Protein AF-A0AAN1WKZ0-F1 (afdb_monomer)

Structure (mmCIF, N/CA/C/O backbone):
data_AF-A0AAN1WKZ0-F1
#
_entry.id   AF-A0AAN1WKZ0-F1
#
loop_
_atom_site.group_PDB
_atom_site.id
_atom_site.type_symbol
_atom_site.label_atom_id
_atom_site.label_alt_id
_atom_site.label_comp_id
_atom_site.label_asym_id
_atom_site.label_entity_id
_atom_site.label_seq_id
_atom_site.pdbx_PDB_ins_code
_atom_site.Cartn_x
_atom_site.Cartn_y
_atom_site.Cartn_z
_atom_site.occupancy
_atom_site.B_iso_or_equiv
_atom_site.auth_seq_id
_atom_site.auth_comp_id
_atom_site.auth_asym_id
_atom_site.auth_atom_id
_atom_site.pdbx_PDB_model_num
ATOM 1 N N . MET A 1 1 ? 6.260 -48.322 59.064 1.00 32.56 1 MET A N 1
ATOM 2 C CA . MET A 1 1 ? 5.642 -47.582 60.186 1.00 32.56 1 MET A CA 1
ATOM 3 C C . MET A 1 1 ? 5.941 -46.105 59.960 1.00 32.56 1 MET A C 1
ATOM 5 O O . MET A 1 1 ? 7.077 -45.795 59.633 1.00 32.56 1 MET A O 1
ATOM 9 N N . TYR A 1 2 ? 4.915 -45.254 59.984 1.00 33.44 2 TYR A N 1
ATOM 10 C CA . TYR A 1 2 ? 4.959 -43.810 59.700 1.00 33.44 2 TYR A CA 1
ATOM 11 C C . TYR A 1 2 ? 6.090 -43.055 60.425 1.00 33.44 2 TYR A C 1
ATOM 13 O O . TYR A 1 2 ? 6.302 -43.315 61.604 1.00 33.44 2 TYR A O 1
ATOM 21 N N . SER A 1 3 ? 6.694 -42.045 59.780 1.00 28.94 3 SER A N 1
ATOM 22 C CA . SER A 1 3 ? 6.837 -40.706 60.384 1.00 28.94 3 SER A CA 1
ATOM 23 C C . SER A 1 3 ? 7.262 -39.636 59.364 1.00 28.94 3 SER A C 1
ATOM 25 O O . SER A 1 3 ? 8.219 -39.808 58.615 1.00 28.94 3 SER A O 1
ATOM 27 N N . PHE A 1 4 ? 6.517 -38.531 59.367 1.00 33.53 4 PHE A N 1
ATOM 28 C CA . PHE A 1 4 ? 6.773 -37.250 58.701 1.00 33.53 4 PHE A CA 1
ATOM 29 C C . PHE A 1 4 ? 7.980 -36.515 59.319 1.00 33.53 4 PHE A C 1
ATOM 31 O O . PHE A 1 4 ? 8.152 -36.590 60.531 1.00 33.53 4 PHE A O 1
ATOM 38 N N . CYS A 1 5 ? 8.685 -35.668 58.550 1.00 28.33 5 CYS A N 1
ATOM 39 C CA . CYS A 1 5 ? 8.721 -34.218 58.834 1.00 28.33 5 CYS A CA 1
ATOM 40 C C . CYS A 1 5 ? 9.327 -33.387 57.680 1.00 28.33 5 CYS A C 1
ATOM 42 O O . CYS A 1 5 ? 10.330 -33.766 57.085 1.00 28.33 5 CYS A O 1
ATOM 44 N N . LYS A 1 6 ? 8.688 -32.245 57.388 1.00 37.66 6 LYS A N 1
ATOM 45 C CA . LYS A 1 6 ? 9.045 -31.210 56.396 1.00 37.66 6 LYS A CA 1
ATOM 46 C C . LYS A 1 6 ? 10.210 -30.325 56.873 1.00 37.66 6 LYS A C 1
ATOM 48 O O . LYS A 1 6 ? 10.301 -30.046 58.063 1.00 37.66 6 LYS A O 1
ATOM 53 N N . GLY A 1 7 ? 10.966 -29.744 55.934 1.00 30.39 7 GLY A N 1
ATOM 54 C CA . GLY A 1 7 ? 11.833 -28.584 56.190 1.00 30.39 7 GLY A CA 1
ATOM 55 C C . GLY A 1 7 ? 12.475 -28.002 54.922 1.00 30.39 7 GLY A C 1
ATOM 56 O O . GLY A 1 7 ? 13.235 -28.677 54.245 1.00 30.39 7 GLY A O 1
ATOM 57 N N . ILE A 1 8 ? 12.135 -26.749 54.623 1.00 33.19 8 ILE A N 1
ATOM 58 C CA . ILE A 1 8 ? 12.612 -25.833 53.564 1.00 33.19 8 ILE A CA 1
ATOM 59 C C . ILE A 1 8 ? 13.824 -25.048 54.151 1.00 33.19 8 ILE A C 1
ATOM 61 O O . ILE A 1 8 ? 13.739 -24.706 55.325 1.00 33.19 8 ILE A O 1
ATOM 65 N N . LEU A 1 9 ? 15.008 -24.811 53.549 1.00 30.80 9 LEU A N 1
ATOM 66 C CA . LEU A 1 9 ? 15.490 -23.937 52.438 1.00 30.80 9 LEU A CA 1
ATOM 67 C C . LEU A 1 9 ? 17.065 -24.164 52.365 1.00 30.80 9 LEU A C 1
ATOM 69 O O . LEU A 1 9 ? 17.594 -24.848 53.242 1.00 30.80 9 LEU A O 1
ATOM 73 N N . PRO A 1 10 ? 17.858 -23.650 51.391 1.00 51.34 10 PRO A N 1
ATOM 74 C CA . PRO A 1 10 ? 18.961 -24.362 50.723 1.00 51.34 10 PRO A CA 1
ATOM 75 C C . PRO A 1 10 ? 20.384 -23.841 51.040 1.00 51.34 10 PRO A C 1
ATOM 77 O O . PRO A 1 10 ? 20.537 -22.733 51.542 1.00 51.34 10 PRO A O 1
ATOM 80 N N . ARG A 1 11 ? 21.430 -24.588 50.631 1.00 33.31 11 ARG A N 1
ATOM 81 C CA . ARG A 1 11 ? 22.657 -24.076 49.962 1.00 33.31 11 ARG A CA 1
ATOM 82 C C . ARG A 1 11 ? 23.640 -25.206 49.584 1.00 33.31 11 ARG A C 1
ATOM 84 O O . ARG A 1 11 ? 23.963 -26.032 50.424 1.00 33.31 11 ARG A O 1
ATOM 91 N N . LEU A 1 12 ? 24.121 -25.121 48.333 1.00 29.95 12 LEU A N 1
ATOM 92 C CA . LEU A 1 12 ? 25.378 -25.606 47.721 1.00 29.95 12 LEU A CA 1
ATOM 93 C C . LEU A 1 12 ? 25.858 -27.050 47.994 1.00 29.95 12 LEU A C 1
ATOM 95 O O . LEU A 1 12 ? 26.248 -27.370 49.107 1.00 29.95 12 LEU A O 1
ATOM 99 N N . LEU A 1 13 ? 26.080 -27.850 46.939 1.00 28.55 13 LEU A N 1
ATOM 100 C CA . LEU A 1 13 ? 27.330 -27.855 46.150 1.00 28.55 13 LEU A CA 1
ATOM 101 C C . LEU A 1 13 ? 27.370 -29.070 45.180 1.00 28.55 13 LEU A C 1
ATOM 103 O O . LEU A 1 13 ? 27.187 -30.206 45.599 1.00 28.55 13 LEU A O 1
ATOM 107 N N . SER A 1 14 ? 27.682 -28.783 43.910 1.00 34.62 14 SER A N 1
ATOM 108 C CA . SER A 1 14 ? 28.259 -29.651 42.860 1.00 34.62 14 SER A CA 1
ATOM 109 C C . SER A 1 14 ? 27.460 -30.820 42.263 1.00 34.62 14 SER A C 1
ATOM 111 O O . SER A 1 14 ? 27.409 -31.915 42.814 1.00 34.62 14 SER A O 1
ATOM 113 N N . ILE A 1 15 ? 27.014 -30.634 41.014 1.00 35.94 15 ILE A N 1
ATOM 114 C CA . ILE A 1 15 ? 26.805 -31.718 40.042 1.00 35.94 15 ILE A CA 1
ATOM 115 C C . ILE A 1 15 ? 27.735 -31.464 38.850 1.00 35.94 15 ILE A C 1
ATOM 117 O O . ILE A 1 15 ? 27.775 -30.364 38.303 1.00 35.94 15 ILE A O 1
ATOM 121 N N . PHE A 1 16 ? 28.510 -32.494 38.510 1.00 36.69 16 PHE A N 1
ATOM 122 C CA . PHE A 1 16 ? 29.415 -32.572 37.366 1.00 36.69 16 PHE A CA 1
ATOM 123 C C . PHE A 1 16 ? 28.678 -32.271 36.052 1.00 36.69 16 PHE A C 1
ATOM 125 O O . PHE A 1 16 ? 27.736 -32.979 35.700 1.00 36.69 16 PHE A O 1
ATOM 132 N N . VAL A 1 17 ? 29.150 -31.277 35.298 1.00 37.88 17 VAL A N 1
ATOM 133 C CA . VAL A 1 17 ? 28.849 -31.153 33.866 1.00 37.88 17 VAL A CA 1
ATOM 134 C C . VAL A 1 17 ? 29.932 -31.923 33.120 1.00 37.88 17 VAL A C 1
ATOM 136 O O . VAL A 1 17 ? 31.107 -31.564 33.173 1.00 37.88 17 VAL A O 1
ATOM 139 N N . GLY A 1 18 ? 29.541 -33.011 32.459 1.00 38.81 18 GLY A N 1
ATOM 140 C CA . GLY A 1 18 ? 30.373 -33.650 31.448 1.00 38.81 18 GLY A CA 1
ATOM 141 C C . GLY A 1 18 ? 30.499 -32.706 30.258 1.00 38.81 18 GLY A C 1
ATOM 142 O O . GLY A 1 18 ? 29.517 -32.443 29.570 1.00 38.81 18 GLY A O 1
ATOM 143 N N . LEU A 1 19 ? 31.701 -32.174 30.049 1.00 37.41 19 LEU A N 1
ATOM 144 C CA . LEU A 1 19 ? 32.064 -31.434 28.850 1.00 37.41 19 LEU A CA 1
ATOM 145 C C . LEU A 1 19 ? 32.115 -32.427 27.680 1.00 37.41 19 LEU A C 1
ATOM 147 O O . LEU A 1 19 ? 33.109 -33.126 27.490 1.00 37.41 19 LEU A O 1
ATOM 151 N N . VAL A 1 20 ? 31.030 -32.511 26.914 1.00 38.22 20 VAL A N 1
ATOM 152 C CA . VAL A 1 20 ? 31.102 -32.981 25.530 1.00 38.22 20 VAL A CA 1
ATOM 153 C C . VAL A 1 20 ? 31.689 -31.816 24.749 1.00 38.22 20 VAL A C 1
ATOM 155 O O . VAL A 1 20 ? 31.062 -30.764 24.644 1.00 38.22 20 VAL A O 1
ATOM 158 N N . VAL A 1 21 ? 32.916 -31.972 24.254 1.00 40.75 21 VAL A N 1
ATOM 159 C CA . VAL A 1 21 ? 33.451 -31.058 23.245 1.00 40.75 21 VAL A CA 1
ATOM 160 C C . VAL A 1 21 ? 32.608 -31.297 21.999 1.00 40.75 21 VAL A C 1
ATOM 162 O O . VAL A 1 21 ? 32.795 -32.290 21.299 1.00 40.75 21 VAL A O 1
ATOM 165 N N . ALA A 1 22 ? 31.617 -30.438 21.769 1.00 41.53 22 ALA A N 1
ATOM 166 C CA . ALA A 1 22 ? 31.083 -30.275 20.433 1.00 41.53 22 ALA A CA 1
ATOM 167 C C . ALA A 1 22 ? 32.268 -29.814 19.581 1.00 41.53 22 ALA A C 1
ATOM 169 O O . ALA A 1 22 ? 32.843 -28.761 19.857 1.00 41.53 22 ALA A O 1
ATOM 170 N N . SER A 1 23 ? 32.678 -30.623 18.602 1.00 42.84 23 SER A N 1
ATOM 171 C CA . SER A 1 23 ? 33.417 -30.079 17.467 1.00 42.84 23 SER A CA 1
ATOM 172 C C . SER A 1 23 ? 32.582 -28.914 16.960 1.00 42.84 23 SER A C 1
ATOM 174 O O . SER A 1 23 ? 31.442 -29.114 16.544 1.00 42.84 23 SER A O 1
ATOM 176 N N . THR A 1 24 ? 33.110 -27.702 17.080 1.00 44.72 24 THR A N 1
ATOM 177 C CA . THR A 1 24 ? 32.586 -26.540 16.376 1.00 44.72 24 THR A CA 1
ATOM 178 C C . THR A 1 24 ? 32.699 -26.877 14.898 1.00 44.72 24 THR A C 1
ATOM 180 O O . THR A 1 24 ? 33.787 -26.835 14.332 1.00 44.72 24 THR A O 1
ATOM 183 N N . CYS A 1 25 ? 31.602 -27.343 14.303 1.00 49.81 25 CYS A N 1
ATOM 184 C CA . CYS A 1 25 ? 31.450 -27.281 12.863 1.00 49.81 25 CYS A CA 1
ATOM 185 C C . CYS A 1 25 ? 31.382 -25.784 12.576 1.00 49.81 25 CYS A C 1
ATOM 187 O O . CYS A 1 25 ? 30.346 -25.178 12.855 1.00 49.81 25 CYS A O 1
ATOM 189 N N . LEU A 1 26 ? 32.516 -25.190 12.192 1.00 57.84 26 LEU A N 1
ATOM 190 C CA . LEU A 1 26 ? 32.538 -23.811 11.721 1.00 57.84 26 LEU A CA 1
ATOM 191 C C . LEU A 1 26 ? 31.534 -23.728 10.567 1.00 57.84 26 LEU A C 1
ATOM 193 O O . LEU A 1 26 ? 31.369 -24.690 9.810 1.00 57.84 26 LEU A O 1
ATOM 197 N N . ALA A 1 27 ? 30.764 -22.647 10.513 1.00 68.06 27 ALA A N 1
ATOM 198 C CA . ALA A 1 27 ? 29.815 -22.471 9.426 1.00 68.06 27 ALA A CA 1
ATOM 199 C C . ALA A 1 27 ? 30.595 -22.237 8.127 1.00 68.06 27 ALA A C 1
ATOM 201 O O . ALA A 1 27 ? 31.397 -21.303 8.071 1.00 68.06 27 ALA A O 1
ATOM 202 N N . ALA A 1 28 ? 30.319 -23.067 7.115 1.00 77.44 28 ALA A N 1
ATOM 203 C CA . ALA A 1 28 ? 30.842 -22.909 5.764 1.00 77.44 28 ALA A CA 1
ATOM 204 C C . ALA A 1 28 ? 30.657 -21.463 5.273 1.00 77.44 28 ALA A C 1
ATOM 206 O O . ALA A 1 28 ? 29.652 -20.821 5.620 1.00 77.44 28 ALA A O 1
ATOM 207 N N . PRO A 1 29 ? 31.578 -20.941 4.448 1.00 85.75 29 PRO A N 1
ATOM 208 C CA . PRO A 1 29 ? 31.443 -19.596 3.929 1.00 85.75 29 PRO A CA 1
ATOM 209 C C . PRO A 1 29 ? 30.203 -19.506 3.032 1.00 85.75 29 PRO A C 1
ATOM 211 O O . PRO A 1 29 ? 29.792 -20.477 2.404 1.00 85.75 29 PRO A O 1
ATOM 214 N N . THR A 1 30 ? 29.582 -18.334 3.005 1.00 87.06 30 THR A N 1
ATOM 215 C CA . THR A 1 30 ? 28.430 -17.997 2.170 1.00 87.06 30 THR A CA 1
ATOM 216 C C . THR A 1 30 ? 28.795 -16.788 1.324 1.00 87.06 30 THR A C 1
ATOM 218 O O . THR A 1 30 ? 29.012 -15.699 1.869 1.00 87.06 30 THR A O 1
ATOM 221 N N . ALA A 1 31 ? 28.851 -16.996 0.012 1.00 83.44 31 ALA A N 1
ATOM 222 C CA . ALA A 1 31 ? 29.155 -15.978 -0.978 1.00 83.44 31 ALA A CA 1
ATOM 223 C C . ALA A 1 31 ? 27.878 -15.258 -1.432 1.00 83.44 31 ALA A C 1
ATOM 225 O O . ALA A 1 31 ? 26.901 -15.895 -1.838 1.00 83.44 31 ALA A O 1
ATOM 226 N N . ASN A 1 32 ? 27.877 -13.928 -1.393 1.00 80.44 32 ASN A N 1
ATOM 227 C CA . ASN A 1 32 ? 26.743 -13.101 -1.786 1.00 80.44 32 ASN A CA 1
ATOM 228 C C . ASN A 1 32 ? 27.009 -12.400 -3.128 1.00 80.44 32 ASN A C 1
ATOM 230 O O . ASN A 1 32 ? 28.118 -11.952 -3.380 1.00 80.44 32 ASN A O 1
ATOM 234 N N . PRO A 1 33 ? 26.008 -12.269 -4.020 1.00 77.12 33 PRO A N 1
ATOM 235 C CA . PRO A 1 33 ? 26.224 -11.619 -5.310 1.00 77.12 33 PRO A CA 1
ATOM 236 C C . PRO A 1 33 ? 26.639 -10.145 -5.196 1.00 77.12 33 PRO A C 1
ATOM 238 O O . PRO A 1 33 ? 26.055 -9.389 -4.413 1.00 77.12 33 PRO A O 1
ATOM 241 N N . ASP A 1 34 ? 27.549 -9.719 -6.071 1.00 84.31 34 ASP A N 1
ATOM 242 C CA . ASP A 1 34 ? 27.981 -8.329 -6.228 1.00 84.31 34 ASP A CA 1
ATOM 243 C C . ASP A 1 34 ? 27.403 -7.713 -7.501 1.00 84.31 34 ASP A C 1
ATOM 245 O O . ASP A 1 34 ? 27.407 -8.333 -8.567 1.00 84.31 34 ASP A O 1
ATOM 249 N N . ASN A 1 35 ? 26.945 -6.463 -7.412 1.00 76.94 35 ASN A N 1
ATOM 250 C CA . ASN A 1 35 ? 26.423 -5.718 -8.556 1.00 76.94 35 ASN A CA 1
ATOM 251 C C . ASN A 1 35 ? 27.033 -4.314 -8.587 1.00 76.94 35 ASN A C 1
ATOM 253 O O . ASN A 1 35 ? 26.954 -3.588 -7.595 1.00 76.94 35 ASN A O 1
ATOM 257 N N . VAL A 1 36 ? 27.629 -3.934 -9.719 1.00 76.38 36 VAL A N 1
ATOM 258 C CA . VAL A 1 36 ? 28.296 -2.636 -9.912 1.00 76.38 36 VAL A CA 1
ATOM 259 C C . VAL A 1 36 ? 27.924 -2.038 -11.270 1.00 76.38 36 VAL A C 1
ATOM 261 O O . VAL A 1 36 ? 27.733 -2.756 -12.247 1.00 76.38 36 VAL A O 1
ATOM 264 N N . VAL A 1 37 ? 27.856 -0.710 -11.342 1.00 71.94 37 VAL A N 1
ATOM 265 C CA . VAL A 1 37 ? 27.721 0.051 -12.593 1.00 71.94 37 VAL A CA 1
ATOM 266 C C . VAL A 1 37 ? 28.966 0.917 -12.756 1.00 71.94 37 VAL A C 1
ATOM 268 O O . VAL A 1 37 ? 29.421 1.508 -11.777 1.00 71.94 37 VAL A O 1
ATOM 271 N N . ALA A 1 38 ? 29.517 0.979 -13.966 1.00 74.56 38 ALA A N 1
ATOM 272 C CA . ALA A 1 38 ? 30.735 1.729 -14.267 1.00 74.56 38 ALA A CA 1
ATOM 273 C C . ALA A 1 38 ? 30.673 2.378 -15.649 1.00 74.56 38 ALA A C 1
ATOM 275 O O . ALA A 1 38 ? 29.990 1.878 -16.543 1.00 74.56 38 ALA A O 1
ATOM 276 N N . LEU A 1 39 ? 31.390 3.480 -15.853 1.00 78.44 39 LEU A N 1
ATOM 277 C CA . LEU A 1 39 ? 31.432 4.133 -17.157 1.00 78.44 39 LEU A CA 1
ATOM 278 C C . LEU A 1 39 ? 32.301 3.346 -18.152 1.00 78.44 39 LEU A C 1
ATOM 280 O O . LEU A 1 39 ? 33.225 2.612 -17.794 1.00 78.44 39 LEU A O 1
ATOM 284 N N . LYS A 1 40 ? 32.030 3.532 -19.443 1.00 79.50 40 LYS A N 1
ATOM 285 C CA . LYS A 1 40 ? 32.837 3.025 -20.550 1.00 79.50 40 LYS A CA 1
ATOM 286 C C . LYS A 1 40 ? 34.275 3.488 -20.344 1.00 79.50 40 LYS A C 1
ATOM 288 O O . LYS A 1 40 ? 34.524 4.666 -20.094 1.00 79.50 40 LYS A O 1
ATOM 293 N N . ASN A 1 41 ? 35.215 2.555 -20.471 1.00 81.88 41 ASN A N 1
ATOM 294 C CA . ASN A 1 41 ? 36.649 2.767 -20.247 1.00 81.88 41 ASN A CA 1
ATOM 295 C C . ASN A 1 41 ? 37.059 3.070 -18.786 1.00 81.88 41 ASN A C 1
ATOM 297 O O . ASN A 1 41 ? 38.247 3.286 -18.533 1.00 81.88 41 ASN A O 1
ATOM 301 N N . GLU A 1 42 ? 36.134 3.052 -17.819 1.00 85.75 42 GLU A N 1
ATOM 302 C CA . GLU A 1 42 ? 36.444 3.223 -16.397 1.00 85.75 42 GLU A CA 1
ATOM 303 C C . GLU A 1 42 ? 36.990 1.927 -15.784 1.00 85.75 42 GLU A C 1
ATOM 305 O O . GLU A 1 42 ? 36.492 0.832 -16.043 1.00 85.75 42 GLU A O 1
ATOM 310 N N . VAL A 1 43 ? 38.025 2.056 -14.953 1.00 87.88 43 VAL A N 1
ATOM 311 C CA . VAL A 1 43 ? 38.556 0.944 -14.159 1.00 87.88 43 VAL A CA 1
ATOM 312 C C . VAL A 1 43 ? 37.754 0.837 -12.865 1.00 87.88 43 VAL A C 1
ATOM 314 O O . VAL A 1 43 ? 37.673 1.798 -12.105 1.00 87.88 43 VAL A O 1
ATOM 317 N N . VAL A 1 44 ? 37.191 -0.341 -12.603 1.00 86.69 44 VAL A N 1
ATOM 318 C CA . VAL A 1 44 ? 36.366 -0.618 -11.423 1.00 86.69 44 VAL A CA 1
ATOM 319 C C . VAL A 1 44 ? 37.205 -1.274 -10.339 1.00 86.69 44 VAL A C 1
ATOM 321 O O . VAL A 1 44 ? 37.814 -2.316 -10.574 1.00 86.69 44 VAL A O 1
ATOM 324 N N . THR A 1 45 ? 37.174 -0.715 -9.131 1.00 90.56 45 THR A N 1
ATOM 325 C CA . THR A 1 45 ? 37.784 -1.327 -7.944 1.00 90.56 45 THR A CA 1
ATOM 326 C C . THR A 1 45 ? 36.692 -1.889 -7.037 1.00 90.56 45 THR A C 1
ATOM 328 O O . THR A 1 45 ? 35.886 -1.129 -6.502 1.00 90.56 45 THR A O 1
ATOM 331 N N . LEU A 1 46 ? 36.668 -3.208 -6.839 1.00 88.00 46 LEU A N 1
ATOM 332 C CA . LEU A 1 46 ? 35.623 -3.914 -6.087 1.00 88.00 46 LEU A CA 1
ATOM 333 C C . LEU A 1 46 ? 36.236 -4.895 -5.083 1.00 88.00 46 LEU A C 1
ATOM 335 O O . LEU A 1 46 ? 37.145 -5.637 -5.438 1.00 88.00 46 LEU A O 1
ATOM 339 N N . ASN A 1 47 ? 35.718 -4.937 -3.853 1.00 89.81 47 ASN A N 1
ATOM 340 C CA . ASN A 1 47 ? 36.011 -6.022 -2.916 1.00 89.81 47 ASN A CA 1
ATOM 341 C C . ASN A 1 47 ? 34.858 -7.032 -2.907 1.00 89.81 47 ASN A C 1
ATOM 343 O O . ASN A 1 47 ? 33.826 -6.748 -2.303 1.00 89.81 47 ASN A O 1
ATOM 347 N N . VAL A 1 48 ? 35.056 -8.197 -3.523 1.00 86.56 48 VAL A N 1
ATOM 348 C CA . VAL A 1 48 ? 34.013 -9.239 -3.635 1.00 86.56 48 VAL A CA 1
ATOM 349 C C . VAL A 1 48 ? 33.776 -10.017 -2.341 1.00 86.56 48 VAL A C 1
ATOM 351 O O . VAL A 1 48 ? 32.834 -10.783 -2.246 1.00 86.56 48 VAL A O 1
ATOM 354 N N . LEU A 1 49 ? 34.630 -9.848 -1.327 1.00 88.00 49 LEU A N 1
ATOM 355 C CA . LEU A 1 49 ? 34.461 -10.508 -0.028 1.00 88.00 49 LEU A CA 1
ATOM 356 C C . LEU A 1 49 ? 33.750 -9.609 0.995 1.00 88.00 49 LEU A C 1
ATOM 358 O O . LEU A 1 49 ? 33.523 -10.023 2.130 1.00 88.00 49 LEU A O 1
ATOM 362 N N . ALA A 1 50 ? 33.437 -8.357 0.642 1.00 88.12 50 ALA A N 1
ATOM 363 C CA . ALA A 1 50 ? 32.942 -7.361 1.595 1.00 88.12 50 ALA A CA 1
ATOM 364 C C . ALA A 1 50 ? 31.533 -7.667 2.132 1.00 88.12 50 ALA A C 1
ATOM 366 O O . ALA A 1 50 ? 31.196 -7.256 3.243 1.00 88.12 50 ALA A O 1
ATOM 367 N N . ASN A 1 51 ? 30.714 -8.354 1.341 1.00 83.38 51 ASN A N 1
ATOM 368 C CA . ASN A 1 51 ? 29.349 -8.768 1.661 1.00 83.38 51 ASN A CA 1
ATOM 369 C C . ASN A 1 51 ? 29.240 -10.274 1.967 1.00 83.38 51 ASN A C 1
ATOM 371 O O . ASN A 1 51 ? 28.136 -10.737 2.252 1.00 83.38 51 ASN A O 1
ATOM 375 N N . ASP A 1 52 ? 30.342 -11.024 1.946 1.00 87.25 52 ASP A N 1
ATOM 376 C CA . ASP A 1 52 ? 30.371 -12.456 2.242 1.00 87.25 52 ASP A CA 1
ATOM 377 C C . ASP A 1 52 ? 30.375 -12.729 3.747 1.00 87.25 52 ASP A C 1
ATOM 379 O O . ASP A 1 52 ? 30.767 -11.896 4.568 1.00 87.25 52 ASP A O 1
ATOM 383 N N . THR A 1 53 ? 29.934 -13.925 4.133 1.00 83.69 53 THR A N 1
ATOM 384 C CA . THR A 1 53 ? 29.931 -14.358 5.538 1.00 83.69 53 THR A CA 1
ATOM 385 C C . THR A 1 53 ? 30.590 -15.724 5.693 1.00 83.69 53 THR A C 1
ATOM 387 O O . THR A 1 53 ? 30.625 -16.507 4.756 1.00 83.69 53 THR A O 1
ATOM 390 N N . GLY A 1 54 ? 31.140 -16.016 6.866 1.00 81.31 54 GLY A N 1
ATOM 391 C CA . GLY A 1 54 ? 31.816 -17.276 7.182 1.00 81.31 54 GLY A CA 1
ATOM 392 C C . GLY A 1 54 ? 32.564 -17.145 8.505 1.00 81.31 54 GLY A C 1
ATOM 393 O O . GLY A 1 54 ? 32.744 -16.029 9.005 1.00 81.31 54 GLY A O 1
ATOM 394 N N . GLU A 1 55 ? 32.967 -18.260 9.108 1.00 74.19 55 GLU A N 1
ATOM 395 C CA . GLU A 1 55 ? 33.838 -18.217 10.286 1.00 74.19 55 GLU A CA 1
ATOM 396 C C . GLU A 1 55 ? 35.316 -18.272 9.853 1.00 74.19 55 GLU A C 1
ATOM 398 O O . GLU A 1 55 ? 35.695 -19.087 9.022 1.00 74.19 55 GLU A O 1
ATOM 403 N N . GLY A 1 56 ? 36.157 -17.385 10.399 1.00 67.56 56 GLY A N 1
ATOM 404 C CA . GLY A 1 56 ? 37.581 -17.298 10.039 1.00 67.56 56 GLY A CA 1
ATOM 405 C C . GLY A 1 56 ? 37.907 -16.195 9.022 1.00 67.56 56 GLY A C 1
ATOM 406 O O . GLY A 1 56 ? 37.161 -15.230 8.866 1.00 67.56 56 GLY A O 1
ATOM 407 N N . VAL A 1 57 ? 39.080 -16.285 8.386 1.00 75.69 57 VAL A N 1
ATOM 408 C CA . VAL A 1 57 ? 39.512 -15.340 7.339 1.00 75.69 57 VAL A CA 1
ATOM 409 C C . VAL A 1 57 ? 39.025 -15.845 5.987 1.00 75.69 57 VAL A C 1
ATOM 411 O O . VAL A 1 57 ? 39.359 -16.960 5.601 1.00 75.69 57 VAL A O 1
ATOM 414 N N . LEU A 1 58 ? 38.289 -15.004 5.262 1.00 81.12 58 LEU A N 1
ATOM 415 C CA . LEU A 1 58 ? 37.845 -15.292 3.901 1.00 81.12 58 LEU A CA 1
ATOM 416 C C . LEU A 1 58 ? 38.914 -14.863 2.894 1.00 81.12 58 LEU A C 1
ATOM 418 O O . LEU A 1 58 ? 39.469 -13.768 3.001 1.00 81.12 58 LEU A O 1
ATOM 422 N N . LEU A 1 59 ? 39.198 -15.725 1.920 1.00 81.12 59 LEU A N 1
ATOM 423 C CA . LEU A 1 59 ? 40.136 -15.467 0.829 1.00 81.12 59 LEU A CA 1
ATOM 424 C C . LEU A 1 59 ? 39.493 -15.748 -0.527 1.00 81.12 59 LEU A C 1
ATOM 426 O O . LEU A 1 59 ? 38.643 -16.630 -0.668 1.00 81.12 59 LEU A O 1
ATOM 430 N N . LEU A 1 60 ? 39.960 -15.036 -1.550 1.00 79.94 60 LEU A N 1
ATOM 431 C CA . LEU A 1 60 ? 39.575 -15.293 -2.933 1.00 79.94 60 LEU A CA 1
ATOM 432 C C . LEU A 1 60 ? 40.247 -16.584 -3.436 1.00 79.94 60 LEU A C 1
ATOM 434 O O . LEU A 1 60 ? 41.473 -16.672 -3.499 1.00 79.94 60 LEU A O 1
ATOM 438 N N . GLY A 1 61 ? 39.448 -17.589 -3.798 1.00 61.91 61 GLY A N 1
ATOM 439 C CA . GLY A 1 61 ? 39.925 -18.918 -4.203 1.00 61.91 61 GLY A CA 1
ATOM 440 C C . GLY A 1 61 ? 40.159 -19.082 -5.705 1.00 61.91 61 GLY A C 1
ATOM 441 O O . GLY A 1 61 ? 41.245 -19.460 -6.139 1.00 61.91 61 GLY A O 1
ATOM 442 N N . ALA A 1 62 ? 39.136 -18.824 -6.513 1.00 68.75 62 ALA A N 1
ATOM 443 C CA . ALA A 1 62 ? 39.163 -18.946 -7.962 1.00 68.75 62 ALA A CA 1
ATOM 444 C C . ALA A 1 62 ? 38.302 -17.846 -8.575 1.00 68.75 62 ALA A C 1
ATOM 446 O O . ALA A 1 62 ? 37.248 -17.504 -8.041 1.00 68.75 62 ALA A O 1
ATOM 447 N N . LEU A 1 63 ? 38.749 -17.324 -9.711 1.00 74.12 63 LEU A N 1
ATOM 448 C CA . LEU A 1 63 ? 38.095 -16.232 -10.412 1.00 74.12 63 LEU A CA 1
ATOM 449 C C . LEU A 1 63 ? 37.777 -16.658 -11.845 1.00 74.12 63 LEU A C 1
ATOM 451 O O . LEU A 1 63 ? 38.636 -17.184 -12.558 1.00 74.12 63 LEU A O 1
ATOM 455 N N . GLY A 1 64 ? 36.528 -16.461 -12.256 1.00 65.69 64 GLY A N 1
ATOM 456 C CA . GLY A 1 64 ? 36.092 -16.629 -13.634 1.00 65.69 64 GLY A CA 1
ATOM 457 C C . GLY A 1 64 ? 36.689 -15.558 -14.546 1.00 65.69 64 GLY A C 1
ATOM 458 O O . GLY A 1 64 ? 37.060 -14.477 -14.104 1.00 65.69 64 GLY A O 1
ATOM 459 N N . SER A 1 65 ? 36.762 -15.855 -15.841 1.00 66.31 65 SER A N 1
ATOM 460 C CA . SER A 1 65 ? 37.139 -14.871 -16.861 1.00 66.31 65 SER A CA 1
ATOM 461 C C . SER A 1 65 ? 35.929 -14.509 -17.715 1.00 66.31 65 SER A C 1
ATOM 463 O O . SER A 1 65 ? 35.017 -15.317 -17.889 1.00 66.31 65 SER A O 1
ATOM 465 N N . SER A 1 66 ? 35.939 -13.296 -18.258 1.00 73.12 66 SER A N 1
ATOM 466 C CA . SER A 1 66 ? 34.995 -12.829 -19.270 1.00 73.12 66 SER A CA 1
ATOM 467 C C . SER A 1 66 ? 35.788 -12.283 -20.453 1.00 73.12 66 SER A C 1
ATOM 469 O O . SER A 1 66 ? 36.870 -11.730 -20.276 1.00 73.12 66 SER A O 1
ATOM 471 N N . SER A 1 67 ? 35.270 -12.447 -21.670 1.00 72.62 67 SER A N 1
ATOM 472 C CA . SER A 1 67 ? 35.961 -12.038 -22.897 1.00 72.62 67 SER A CA 1
ATOM 473 C C . SER A 1 67 ? 36.037 -10.526 -23.102 1.00 72.62 67 SER A C 1
ATOM 475 O O . SER A 1 67 ? 36.647 -10.112 -24.078 1.00 72.62 67 SER A O 1
ATOM 477 N N . ASN A 1 68 ? 35.402 -9.724 -22.241 1.00 77.94 68 ASN A N 1
ATOM 478 C CA . ASN A 1 68 ? 35.203 -8.285 -22.453 1.00 77.94 68 ASN A CA 1
ATOM 479 C C . ASN A 1 68 ? 35.895 -7.401 -21.400 1.00 77.94 68 ASN A C 1
ATOM 481 O O . ASN A 1 68 ? 35.815 -6.176 -21.475 1.00 77.94 68 ASN A O 1
ATOM 485 N N . ILE A 1 69 ? 36.552 -8.012 -20.410 1.00 82.69 69 ILE A N 1
ATOM 486 C CA . ILE A 1 69 ? 37.249 -7.330 -19.312 1.00 82.69 69 ILE A CA 1
ATOM 487 C C . ILE A 1 69 ? 38.588 -8.019 -19.031 1.00 82.69 69 ILE A C 1
ATOM 489 O O . ILE A 1 69 ? 38.741 -9.225 -19.225 1.00 82.69 69 ILE A O 1
ATOM 493 N N . PHE A 1 70 ? 39.543 -7.259 -18.511 1.00 82.69 70 PHE A N 1
ATOM 494 C CA . PHE A 1 70 ? 40.690 -7.764 -17.765 1.00 82.69 70 PHE A CA 1
ATOM 495 C C . PHE A 1 70 ? 40.409 -7.622 -16.270 1.00 82.69 70 PHE A C 1
ATOM 497 O O . PHE A 1 70 ? 39.824 -6.625 -15.853 1.00 82.69 70 PHE A O 1
ATOM 504 N N . ILE A 1 71 ? 40.822 -8.607 -15.473 1.00 86.12 71 ILE A N 1
ATOM 505 C CA . ILE A 1 71 ? 40.710 -8.544 -14.015 1.00 86.12 71 ILE A CA 1
ATOM 506 C C . ILE A 1 71 ? 42.085 -8.801 -13.412 1.00 86.12 71 ILE A C 1
ATOM 508 O O . ILE A 1 71 ? 42.631 -9.895 -13.569 1.00 86.12 71 ILE A O 1
ATOM 512 N N . ASP A 1 72 ? 42.608 -7.808 -12.706 1.00 84.81 72 ASP A N 1
ATOM 513 C CA . ASP A 1 72 ? 43.707 -7.975 -11.766 1.00 84.81 72 ASP A CA 1
ATOM 514 C C . ASP A 1 72 ? 43.108 -8.226 -10.378 1.00 84.81 72 ASP A C 1
ATOM 516 O O . ASP A 1 72 ? 42.156 -7.565 -9.969 1.00 84.81 72 ASP A O 1
ATOM 520 N N . PHE A 1 73 ? 43.616 -9.223 -9.657 1.00 86.75 73 PHE A N 1
ATOM 521 C CA . PHE A 1 73 ? 43.027 -9.656 -8.391 1.00 86.75 73 PHE A CA 1
ATOM 522 C C . PHE A 1 73 ? 44.073 -9.838 -7.299 1.00 86.75 73 PHE A C 1
ATOM 524 O O . PHE A 1 73 ? 45.234 -10.168 -7.556 1.00 86.75 73 PHE A O 1
ATOM 531 N N . SER A 1 74 ? 43.625 -9.679 -6.060 1.00 82.88 74 SER A N 1
ATOM 532 C CA . SER A 1 74 ? 44.377 -9.972 -4.849 1.00 82.88 74 SER A CA 1
ATOM 533 C C . SER A 1 74 ? 43.630 -10.997 -3.990 1.00 82.88 74 SER A C 1
ATOM 535 O O . SER A 1 74 ? 42.412 -11.156 -4.069 1.00 82.88 74 SER A O 1
ATOM 537 N N . VAL A 1 75 ? 44.381 -11.735 -3.172 1.00 82.88 75 VAL A N 1
ATOM 538 C CA . VAL A 1 75 ? 43.851 -12.818 -2.324 1.00 82.88 75 VAL A CA 1
ATOM 539 C C . VAL A 1 75 ? 42.907 -12.321 -1.224 1.00 82.88 75 VAL A C 1
ATOM 541 O O . VAL A 1 75 ? 42.136 -13.110 -0.690 1.00 82.88 75 VAL A O 1
ATOM 544 N N . ASP A 1 76 ? 42.951 -11.026 -0.910 1.00 84.81 76 ASP A N 1
ATOM 545 C CA . ASP A 1 76 ? 42.086 -10.336 0.057 1.00 84.81 76 ASP A CA 1
ATOM 546 C C . ASP A 1 76 ? 40.717 -9.926 -0.516 1.00 84.81 76 ASP A C 1
ATOM 548 O O . ASP A 1 76 ? 39.954 -9.242 0.163 1.00 84.81 76 ASP A O 1
ATOM 552 N N . GLY A 1 77 ? 40.401 -10.338 -1.749 1.00 83.19 77 GLY A N 1
ATOM 553 C CA . GLY A 1 77 ? 39.115 -10.062 -2.391 1.00 83.19 77 GLY A CA 1
ATOM 554 C C . GLY A 1 77 ? 39.076 -8.774 -3.204 1.00 83.19 77 GLY A C 1
ATOM 555 O O . GLY A 1 77 ? 38.076 -8.518 -3.870 1.00 83.19 77 GLY A O 1
ATOM 556 N N . MET A 1 78 ? 40.150 -7.977 -3.198 1.00 88.75 78 MET A N 1
ATOM 557 C CA . MET A 1 78 ? 40.234 -6.764 -4.009 1.00 88.75 78 MET A CA 1
ATOM 558 C C . MET A 1 78 ? 40.475 -7.105 -5.483 1.00 88.75 78 MET A C 1
ATOM 560 O O . MET A 1 78 ? 41.478 -7.735 -5.832 1.00 88.75 78 MET A O 1
ATOM 564 N N . LEU A 1 79 ? 39.570 -6.647 -6.344 1.00 88.56 79 LEU A N 1
ATOM 565 C CA . LEU A 1 79 ? 39.631 -6.745 -7.798 1.00 88.56 79 LEU A CA 1
ATOM 566 C C . LEU A 1 79 ? 39.798 -5.353 -8.414 1.00 88.56 79 LEU A C 1
ATOM 568 O O . LEU A 1 79 ? 39.104 -4.412 -8.027 1.00 88.56 79 LEU A O 1
ATOM 572 N N . GLU A 1 80 ? 40.676 -5.247 -9.406 1.00 90.31 80 GLU A N 1
ATOM 573 C CA . GLU A 1 80 ? 40.773 -4.126 -10.338 1.00 90.31 80 GLU A CA 1
ATOM 574 C C . GLU A 1 80 ? 40.336 -4.624 -11.720 1.00 90.31 80 GLU A C 1
ATOM 576 O O . GLU A 1 80 ? 40.960 -5.497 -12.325 1.00 90.31 80 GLU A O 1
ATOM 581 N N . ILE A 1 81 ? 39.204 -4.117 -12.199 1.00 90.12 81 ILE A N 1
ATOM 582 C CA . ILE A 1 81 ? 38.508 -4.633 -13.374 1.00 90.12 81 ILE A CA 1
ATOM 583 C C . ILE A 1 81 ? 38.542 -3.568 -14.457 1.00 90.12 81 ILE A C 1
ATOM 585 O O . ILE A 1 81 ? 38.005 -2.473 -14.296 1.00 90.12 81 ILE A O 1
ATOM 589 N N . LYS A 1 82 ? 39.161 -3.905 -15.584 1.00 89.69 82 LYS A N 1
ATOM 590 C CA . LYS A 1 82 ? 39.341 -3.010 -16.719 1.00 89.69 82 LYS A CA 1
ATOM 591 C C . LYS A 1 82 ? 38.540 -3.510 -17.925 1.00 89.69 82 LYS A C 1
ATOM 593 O O . LYS A 1 82 ? 38.877 -4.571 -18.454 1.00 89.69 82 LYS A O 1
ATOM 598 N N . PRO A 1 83 ? 37.528 -2.773 -18.406 1.00 86.56 83 PRO A N 1
ATOM 599 C CA . PRO A 1 83 ? 36.838 -3.123 -19.641 1.00 86.56 83 PRO A CA 1
ATOM 600 C C . PRO A 1 83 ? 37.774 -3.008 -20.842 1.00 86.56 83 PRO A C 1
ATOM 602 O O . PRO A 1 83 ? 38.762 -2.266 -20.827 1.00 86.56 83 PRO A O 1
ATOM 605 N N . PHE A 1 84 ? 37.471 -3.757 -21.900 1.00 84.00 84 PHE A N 1
ATOM 606 C CA . PHE A 1 84 ? 38.078 -3.490 -23.199 1.00 84.00 84 PHE A CA 1
ATOM 607 C C . PHE A 1 84 ? 37.673 -2.104 -23.694 1.00 84.00 84 PHE A C 1
ATOM 609 O O . PHE A 1 84 ? 36.626 -1.579 -23.319 1.00 84.00 84 PHE A O 1
ATOM 616 N N . GLU A 1 85 ? 38.537 -1.515 -24.517 1.00 82.44 85 GLU A N 1
ATOM 617 C CA . GLU A 1 85 ? 38.305 -0.183 -25.062 1.00 82.44 85 GLU A CA 1
ATOM 618 C C . GLU A 1 85 ? 36.951 -0.136 -25.778 1.00 82.44 85 GLU A C 1
ATOM 620 O O . GLU A 1 85 ? 36.618 -1.016 -26.575 1.00 82.44 85 GLU A O 1
ATOM 625 N N . ASP A 1 86 ? 36.166 0.869 -25.412 1.00 73.88 86 ASP A N 1
ATOM 626 C CA . ASP A 1 86 ? 34.811 1.136 -25.878 1.00 73.88 86 ASP A CA 1
ATOM 627 C C . ASP A 1 86 ? 33.771 0.037 -25.603 1.00 73.88 86 ASP A C 1
ATOM 629 O O . ASP A 1 86 ? 32.683 0.046 -26.181 1.00 73.88 86 ASP A O 1
ATOM 633 N N . PHE A 1 87 ? 34.056 -0.894 -24.687 1.00 75.69 87 PHE A N 1
ATOM 634 C CA . PHE A 1 87 ? 33.083 -1.900 -24.281 1.00 75.69 87 PHE A CA 1
ATOM 635 C C . PHE A 1 87 ? 31.932 -1.280 -23.474 1.00 75.69 87 PHE A C 1
ATOM 637 O O . PHE A 1 87 ? 32.141 -0.616 -22.458 1.00 75.69 87 PHE A O 1
ATOM 644 N N . VAL A 1 88 ? 30.709 -1.565 -23.922 1.00 75.12 88 VAL A N 1
ATOM 645 C CA . VAL A 1 88 ? 29.442 -1.208 -23.277 1.00 75.12 88 VAL A CA 1
ATOM 646 C C . VAL A 1 88 ? 28.609 -2.478 -23.172 1.00 75.12 88 VAL A C 1
ATOM 648 O O . VAL A 1 88 ? 28.509 -3.244 -24.134 1.00 75.12 88 VAL A O 1
ATOM 651 N N . GLY A 1 89 ? 28.004 -2.702 -22.012 1.00 69.62 89 GLY A N 1
ATOM 652 C CA . GLY A 1 89 ? 27.148 -3.851 -21.752 1.00 69.62 89 GLY A CA 1
ATOM 653 C C . GLY A 1 89 ? 27.513 -4.617 -20.487 1.00 69.62 89 GLY A C 1
ATOM 654 O O . GLY A 1 89 ? 28.427 -4.264 -19.739 1.00 69.62 89 GLY A O 1
ATOM 655 N N . ARG A 1 90 ? 26.752 -5.687 -20.253 1.00 73.19 90 ARG A N 1
ATOM 656 C CA . ARG A 1 90 ? 26.851 -6.510 -19.051 1.00 73.19 90 ARG A CA 1
ATOM 657 C C . ARG A 1 90 ? 28.004 -7.496 -19.126 1.00 73.19 90 ARG A C 1
ATOM 659 O O . ARG A 1 90 ? 28.170 -8.216 -20.114 1.00 73.19 90 ARG A O 1
ATOM 666 N N . VAL A 1 91 ? 28.734 -7.608 -18.026 1.00 78.38 91 VAL A N 1
ATOM 667 C CA . VAL A 1 91 ? 29.703 -8.669 -17.783 1.00 78.38 91 VAL A CA 1
ATOM 668 C C . VAL A 1 91 ? 29.353 -9.401 -16.502 1.00 78.38 91 VAL A C 1
ATOM 670 O O . VAL A 1 91 ? 29.117 -8.790 -15.466 1.00 78.38 91 VAL A O 1
ATOM 673 N N . THR A 1 92 ? 29.365 -10.729 -16.579 1.00 78.25 92 THR A N 1
ATOM 674 C CA . THR A 1 92 ? 29.183 -11.607 -15.426 1.00 78.25 92 THR A CA 1
ATOM 675 C C . THR A 1 92 ? 30.365 -12.547 -15.280 1.00 78.25 92 THR A C 1
ATOM 677 O O . THR A 1 92 ? 30.775 -13.178 -16.259 1.00 78.25 92 THR A O 1
ATOM 680 N N . PHE A 1 93 ? 30.876 -12.699 -14.065 1.00 81.31 93 PHE A N 1
ATOM 681 C CA . PHE A 1 93 ? 31.850 -13.735 -13.734 1.00 81.31 93 PHE A CA 1
ATOM 682 C C . PHE A 1 93 ? 31.606 -14.265 -12.320 1.00 81.31 93 PHE A C 1
ATOM 684 O O . PHE A 1 93 ? 30.993 -13.612 -11.482 1.00 81.31 93 PHE A O 1
ATOM 691 N N . VAL A 1 94 ? 32.061 -15.490 -12.074 1.00 79.75 94 VAL A N 1
ATOM 692 C CA . VAL A 1 94 ? 31.906 -16.171 -10.784 1.00 79.75 94 VAL A CA 1
ATOM 693 C C . VAL A 1 94 ? 33.219 -16.077 -10.022 1.00 79.75 94 VAL A C 1
ATOM 695 O O . VAL A 1 94 ? 34.281 -16.257 -10.622 1.00 79.75 94 VAL A O 1
ATOM 698 N N . TYR A 1 95 ? 33.155 -15.854 -8.716 1.00 84.62 95 TYR A N 1
ATOM 699 C CA . TYR A 1 95 ? 34.292 -16.031 -7.818 1.00 84.62 95 TYR A CA 1
ATOM 700 C C . TYR A 1 95 ? 33.999 -17.146 -6.814 1.00 84.62 95 TYR A C 1
ATOM 702 O O . TYR A 1 95 ? 32.847 -17.539 -6.625 1.00 84.62 95 TYR A O 1
ATOM 710 N N . SER A 1 96 ? 35.041 -17.690 -6.189 1.00 78.81 96 SER A N 1
ATOM 711 C CA . SER A 1 96 ? 34.880 -18.563 -5.030 1.00 78.81 96 SER A CA 1
ATOM 712 C C . SER A 1 96 ? 35.516 -17.953 -3.797 1.00 78.81 96 SER A C 1
ATOM 714 O O . SER A 1 96 ? 36.663 -17.510 -3.859 1.00 78.81 96 SER A O 1
ATOM 716 N N . VAL A 1 97 ? 34.811 -18.028 -2.680 1.00 83.75 97 VAL A N 1
ATOM 717 C CA . VAL A 1 97 ? 35.338 -17.713 -1.354 1.00 83.75 97 VAL A CA 1
ATOM 718 C C . VAL A 1 97 ? 35.864 -18.990 -0.701 1.00 83.75 97 VAL A C 1
ATOM 720 O O . VAL A 1 97 ? 35.284 -20.062 -0.887 1.00 83.75 97 VAL A O 1
ATOM 723 N N . VAL A 1 98 ? 36.982 -18.885 0.018 1.00 81.12 98 VAL A N 1
ATOM 724 C CA . VAL A 1 98 ? 37.583 -19.972 0.805 1.00 81.12 98 VAL A CA 1
ATOM 725 C C . VAL A 1 98 ? 37.741 -19.513 2.246 1.00 81.12 98 VAL A C 1
ATOM 727 O O . VAL A 1 98 ? 38.237 -18.409 2.473 1.00 81.12 98 VAL A O 1
ATOM 730 N N . ASP A 1 99 ? 37.359 -20.355 3.201 1.00 81.00 99 ASP A N 1
ATOM 731 C CA . ASP A 1 99 ? 37.623 -20.128 4.624 1.00 81.00 99 ASP A CA 1
ATOM 732 C C . ASP A 1 99 ? 38.939 -20.788 5.098 1.00 81.00 99 ASP A C 1
ATOM 734 O O . ASP A 1 99 ? 39.686 -21.407 4.329 1.00 81.00 99 ASP A O 1
ATOM 738 N N . ASP A 1 100 ? 39.245 -20.662 6.392 1.00 78.19 100 ASP A N 1
ATOM 739 C CA . ASP A 1 100 ? 40.440 -21.262 7.004 1.00 78.19 100 ASP A CA 1
ATOM 740 C C . ASP A 1 100 ? 40.373 -22.796 7.143 1.00 78.19 100 ASP A C 1
ATOM 742 O O . ASP A 1 100 ? 41.393 -23.450 7.394 1.00 78.19 100 ASP A O 1
ATOM 746 N N . SER A 1 101 ? 39.189 -23.366 6.920 1.00 77.94 101 SER A N 1
ATOM 747 C CA . SER A 1 101 ? 38.879 -24.793 6.946 1.00 77.94 101 SER A CA 1
ATOM 748 C C . SER A 1 101 ? 38.863 -25.419 5.543 1.00 77.94 101 SER A C 1
ATOM 750 O O . SER A 1 101 ? 38.676 -26.632 5.415 1.00 77.94 101 SER A O 1
ATOM 752 N N . LEU A 1 102 ? 39.181 -24.627 4.508 1.00 76.38 102 LEU A N 1
ATOM 753 C CA . LEU A 1 102 ? 39.203 -24.987 3.085 1.00 76.38 102 LEU A CA 1
ATOM 754 C C . LEU A 1 102 ? 37.824 -25.338 2.501 1.00 76.38 102 LEU A C 1
ATOM 756 O O . LEU A 1 102 ? 37.748 -26.009 1.465 1.00 76.38 102 LEU A O 1
ATOM 760 N N . GLU A 1 103 ? 36.744 -24.889 3.134 1.00 77.88 103 GLU A N 1
ATOM 761 C CA . GLU A 1 103 ? 35.398 -24.968 2.577 1.00 77.88 103 GLU A CA 1
ATOM 762 C C . GLU A 1 103 ? 35.182 -23.845 1.552 1.00 77.88 103 GLU A C 1
ATOM 764 O O . GLU A 1 103 ? 35.811 -22.788 1.610 1.00 77.88 103 GLU A O 1
ATOM 769 N N . LEU A 1 104 ? 34.338 -24.113 0.550 1.00 81.62 104 LEU A N 1
ATOM 770 C CA . LEU A 1 104 ? 34.167 -23.255 -0.621 1.00 81.62 104 LEU A CA 1
ATOM 771 C C . LEU A 1 104 ? 32.701 -22.905 -0.836 1.00 81.62 104 LEU A C 1
ATOM 773 O O . LEU A 1 104 ? 31.853 -23.797 -0.832 1.00 81.62 104 LEU A O 1
ATOM 77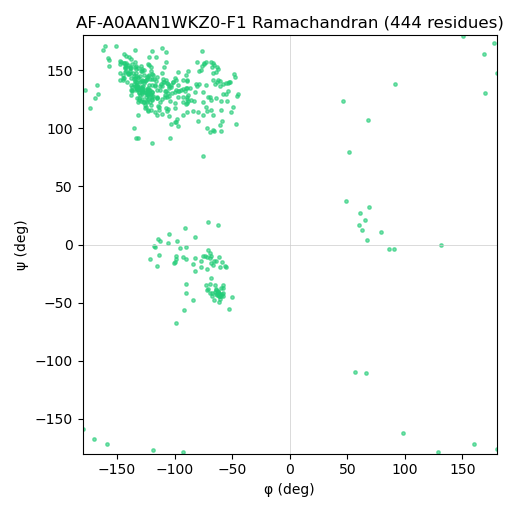7 N N . ASP A 1 105 ? 32.453 -21.647 -1.186 1.00 81.0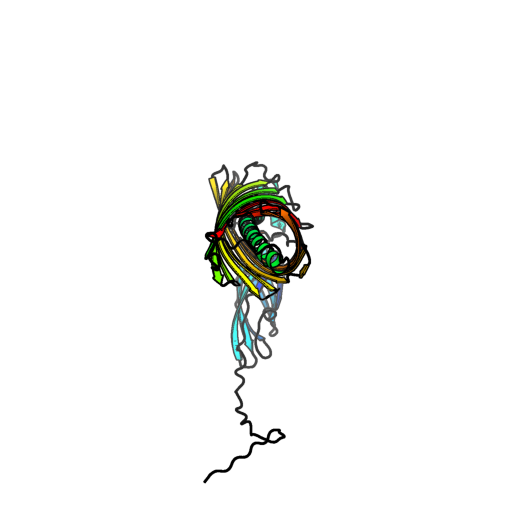6 105 ASP A N 1
ATOM 778 C CA . ASP A 1 105 ? 31.197 -21.212 -1.797 1.00 81.06 105 ASP A CA 1
ATOM 779 C C . ASP A 1 105 ? 31.461 -20.291 -2.997 1.00 81.06 105 ASP A C 1
ATOM 781 O O . ASP A 1 105 ? 32.605 -19.895 -3.247 1.00 81.06 105 ASP A O 1
ATOM 785 N N . ARG A 1 106 ? 30.439 -20.022 -3.815 1.00 79.69 106 ARG A N 1
ATOM 786 C CA . ARG A 1 106 ? 30.565 -19.281 -5.076 1.00 79.69 106 ARG A CA 1
ATOM 787 C C . ARG A 1 106 ? 29.577 -18.128 -5.171 1.00 79.69 106 ARG A C 1
ATOM 789 O O . ARG A 1 106 ? 28.372 -18.350 -5.135 1.00 79.69 106 ARG A O 1
ATOM 796 N N . GLY A 1 107 ? 30.102 -16.933 -5.419 1.00 74.00 107 GLY A N 1
ATOM 797 C CA . GLY A 1 107 ? 29.321 -15.724 -5.667 1.00 74.00 107 GLY A CA 1
ATOM 798 C C . GLY A 1 107 ? 29.367 -15.308 -7.136 1.00 74.00 107 GLY A C 1
ATOM 799 O O . GLY A 1 107 ? 30.269 -15.689 -7.891 1.00 74.00 107 GLY A O 1
ATOM 800 N N . LEU A 1 108 ? 28.362 -14.543 -7.558 1.00 76.50 108 LEU A N 1
ATOM 801 C CA . LEU A 1 108 ? 28.257 -13.997 -8.910 1.00 76.50 108 LEU A CA 1
ATOM 802 C C . LEU A 1 108 ? 28.503 -12.491 -8.866 1.00 76.50 108 LEU A C 1
ATOM 804 O O . LEU A 1 108 ? 27.805 -11.785 -8.145 1.00 76.50 108 LEU A O 1
ATOM 808 N N . VAL A 1 109 ? 29.432 -12.008 -9.685 1.00 82.81 109 VAL A N 1
ATOM 809 C CA . VAL A 1 109 ? 29.627 -10.577 -9.921 1.00 82.81 109 VAL A CA 1
ATOM 810 C C . VAL A 1 109 ? 28.950 -10.198 -11.228 1.00 82.81 109 VAL A C 1
ATOM 812 O O . VAL A 1 109 ? 29.181 -10.846 -12.254 1.00 82.81 109 VAL A O 1
ATOM 815 N N . THR A 1 110 ? 28.161 -9.129 -11.195 1.00 77.00 110 THR A N 1
ATOM 816 C CA . THR A 1 110 ? 27.562 -8.490 -12.371 1.00 77.00 110 THR A CA 1
ATOM 817 C C . THR A 1 110 ? 28.040 -7.046 -12.461 1.00 77.00 110 THR A C 1
ATOM 819 O O . THR A 1 110 ? 27.892 -6.281 -11.509 1.00 77.00 110 THR A O 1
ATOM 822 N N . ILE A 1 111 ? 28.616 -6.669 -13.602 1.00 78.12 111 ILE A N 1
ATOM 823 C CA . ILE A 1 111 ? 29.042 -5.294 -13.880 1.00 78.12 111 ILE A CA 1
ATOM 824 C C . ILE A 1 111 ? 28.403 -4.824 -15.175 1.00 78.12 111 ILE A C 1
ATOM 826 O O . ILE A 1 111 ? 28.557 -5.476 -16.209 1.00 78.12 111 ILE A O 1
ATOM 830 N N . ASP A 1 112 ? 27.733 -3.681 -15.118 1.00 74.56 112 ASP A N 1
ATOM 831 C CA . ASP A 1 112 ? 27.155 -3.022 -16.284 1.00 74.56 112 ASP A CA 1
ATOM 832 C C . ASP A 1 112 ? 28.025 -1.808 -16.667 1.00 74.56 112 ASP A C 1
ATOM 834 O O . ASP A 1 112 ? 28.091 -0.824 -15.926 1.00 74.56 112 ASP A O 1
ATOM 838 N N . PHE A 1 113 ? 28.724 -1.895 -17.810 1.00 77.50 113 PHE A N 1
ATOM 839 C CA . PHE A 1 113 ? 29.516 -0.791 -18.369 1.00 77.50 113 PHE A CA 1
ATOM 840 C C . PHE A 1 113 ? 28.645 0.089 -19.271 1.00 77.50 113 PHE A C 1
ATOM 842 O O . PHE A 1 113 ? 28.062 -0.421 -20.231 1.00 77.50 113 PHE A O 1
ATOM 849 N N . ILE A 1 114 ? 28.569 1.391 -18.986 1.00 70.69 114 ILE A N 1
ATOM 850 C CA . ILE A 1 114 ? 27.663 2.346 -19.650 1.00 70.69 114 ILE A CA 1
ATOM 851 C C . ILE A 1 114 ? 28.427 3.481 -20.347 1.00 70.69 114 ILE A C 1
ATOM 853 O O . ILE A 1 114 ? 29.419 3.971 -19.823 1.00 70.69 114 ILE A O 1
ATOM 857 N N . ASP A 1 115 ? 27.983 3.938 -21.520 1.00 79.50 115 ASP A N 1
ATOM 858 C CA . ASP A 1 115 ? 28.620 5.064 -22.225 1.00 79.50 115 ASP A CA 1
ATOM 859 C C . ASP A 1 115 ? 27.960 6.408 -21.866 1.00 79.50 115 ASP A C 1
ATOM 861 O O . ASP A 1 115 ? 26.824 6.638 -22.292 1.00 79.50 115 ASP A O 1
ATOM 865 N N . PRO A 1 116 ? 28.644 7.323 -21.149 1.00 54.66 116 PRO A N 1
ATOM 866 C CA . PRO A 1 116 ? 28.069 8.619 -20.797 1.00 54.66 116 PRO A CA 1
ATOM 867 C C . PRO A 1 116 ? 27.944 9.573 -21.998 1.00 54.66 116 PRO A C 1
ATOM 869 O O . PRO A 1 116 ? 27.141 10.498 -21.953 1.00 54.66 116 PRO A O 1
ATOM 872 N N . GLU A 1 117 ? 28.697 9.378 -23.091 1.00 53.31 117 GLU A N 1
ATOM 873 C CA . GLU A 1 117 ? 28.593 10.231 -24.289 1.00 53.31 117 GLU A CA 1
ATOM 874 C C . GLU A 1 117 ? 27.437 9.817 -25.215 1.00 53.31 117 GLU A C 1
ATOM 876 O O . GLU A 1 117 ? 27.026 10.600 -26.080 1.00 53.31 117 GLU A O 1
ATOM 881 N N . SER A 1 118 ? 26.839 8.640 -24.982 1.00 51.69 118 SER A N 1
ATOM 882 C CA . SER A 1 118 ? 25.596 8.222 -25.647 1.00 51.69 118 SER A CA 1
ATOM 883 C C . SER A 1 118 ? 24.389 9.096 -25.269 1.00 51.69 118 SER A C 1
ATOM 885 O O . SER A 1 118 ? 23.402 9.122 -26.003 1.00 51.69 118 SER A O 1
ATOM 887 N N . GLU A 1 119 ? 24.499 9.911 -24.211 1.00 46.69 119 GLU A N 1
ATOM 888 C CA . GLU A 1 119 ? 23.490 10.915 -23.846 1.00 46.69 119 GLU A CA 1
ATOM 889 C C . GLU A 1 119 ? 23.397 12.085 -24.840 1.00 46.69 119 GLU A C 1
ATOM 891 O O . GLU A 1 119 ? 22.405 12.807 -24.850 1.00 46.69 119 GLU A O 1
ATOM 896 N N . SER A 1 120 ? 24.390 12.280 -25.718 1.00 42.03 120 SER A N 1
ATOM 897 C CA . SER A 1 120 ? 24.386 13.395 -26.680 1.00 42.03 120 SER A CA 1
ATOM 898 C C . SER A 1 120 ? 23.716 13.087 -28.028 1.00 42.03 120 SER A C 1
ATOM 900 O O . SER A 1 120 ? 23.603 13.980 -28.870 1.00 42.03 120 SER A O 1
ATOM 902 N N . ALA A 1 121 ? 23.243 11.852 -28.237 1.00 39.84 121 ALA A N 1
ATOM 903 C CA . ALA A 1 121 ? 22.538 11.434 -29.454 1.00 39.84 121 ALA A CA 1
ATOM 904 C C . ALA A 1 121 ? 21.053 11.092 -29.240 1.00 39.84 121 ALA A C 1
ATOM 906 O O . ALA A 1 121 ? 20.375 10.723 -30.198 1.00 39.84 121 ALA A O 1
ATOM 907 N N . LEU A 1 122 ? 20.529 11.250 -28.023 1.00 40.84 122 LEU A N 1
ATOM 908 C CA . LEU A 1 122 ? 19.089 11.269 -27.795 1.00 40.84 122 LEU A CA 1
ATOM 909 C C . LEU A 1 122 ? 18.671 12.733 -27.739 1.00 40.84 122 LEU A C 1
ATOM 911 O O . LEU A 1 122 ? 18.907 13.425 -26.753 1.00 40.84 122 LEU A O 1
ATOM 915 N N . ASP A 1 123 ? 18.086 13.219 -28.834 1.00 36.72 123 ASP A N 1
ATOM 916 C CA . ASP A 1 123 ? 17.298 14.446 -28.789 1.00 36.72 123 ASP A CA 1
ATOM 917 C C . ASP A 1 123 ? 16.324 14.287 -27.619 1.00 36.72 123 ASP A C 1
ATOM 919 O O . ASP A 1 123 ? 15.543 13.329 -27.593 1.00 36.72 123 ASP A O 1
ATOM 923 N N . SER A 1 124 ? 16.421 15.154 -26.610 1.00 38.94 124 SER A N 1
ATOM 924 C CA . SER A 1 124 ? 15.609 15.076 -25.392 1.00 38.94 124 SER A CA 1
ATOM 925 C C . SER A 1 124 ? 14.111 15.058 -25.710 1.00 38.94 124 SER A C 1
ATOM 927 O O . SER A 1 124 ? 13.335 14.538 -24.923 1.00 38.94 124 SER A O 1
ATOM 929 N N . SER A 1 125 ? 13.718 15.504 -26.910 1.00 40.28 125 SER A N 1
ATOM 930 C CA . SER A 1 125 ? 12.354 15.397 -27.432 1.00 40.28 125 SER A CA 1
ATOM 931 C C . SER A 1 125 ? 11.882 13.972 -27.766 1.00 40.28 125 SER A C 1
ATOM 933 O O . SER A 1 125 ? 10.717 13.788 -28.100 1.00 40.28 125 SER A O 1
ATOM 935 N N . SER A 1 126 ? 12.768 12.970 -27.767 1.00 38.56 126 SER A N 1
ATOM 936 C CA . SER A 1 126 ? 12.440 11.557 -28.041 1.00 38.56 126 SER A CA 1
ATOM 937 C C . SER A 1 126 ? 12.309 10.700 -26.776 1.00 38.56 126 SER A C 1
ATOM 939 O O . SER A 1 126 ? 11.720 9.622 -26.833 1.00 38.56 126 SER A O 1
ATOM 941 N N . LEU A 1 127 ? 12.814 11.196 -25.638 1.00 41.03 127 LEU A N 1
ATOM 942 C CA . LEU A 1 127 ? 12.616 10.615 -24.304 1.00 41.03 127 LEU A CA 1
ATOM 943 C C . LEU A 1 127 ? 11.413 11.226 -23.567 1.00 41.03 127 LEU A C 1
ATOM 945 O O . LEU A 1 127 ? 10.968 10.668 -22.568 1.00 41.03 127 LEU A O 1
ATOM 949 N N . ASP A 1 128 ? 10.846 12.310 -24.098 1.00 40.91 128 ASP A N 1
ATOM 950 C CA . ASP A 1 128 ? 9.588 12.907 -23.637 1.00 40.91 128 ASP A CA 1
ATOM 951 C C . ASP A 1 128 ? 8.379 11.949 -23.764 1.00 40.91 128 ASP A C 1
ATOM 953 O O . ASP A 1 128 ? 7.326 12.238 -23.221 1.00 40.91 128 ASP A O 1
ATOM 957 N N . ASP A 1 129 ? 8.508 10.801 -24.444 1.00 41.75 129 ASP A N 1
ATOM 958 C CA . ASP A 1 129 ? 7.465 9.759 -24.557 1.00 41.75 129 ASP A CA 1
ATOM 959 C C . ASP A 1 129 ? 7.745 8.508 -23.687 1.00 41.75 129 ASP A C 1
ATOM 961 O O . ASP A 1 129 ? 7.065 7.484 -23.812 1.00 41.75 129 ASP A O 1
ATOM 965 N N . VAL A 1 130 ? 8.750 8.543 -22.803 1.00 49.38 130 VAL A N 1
ATOM 966 C CA . VAL A 1 130 ? 9.080 7.409 -21.923 1.00 49.38 130 VAL A CA 1
ATOM 967 C C . VAL A 1 130 ? 8.001 7.250 -20.852 1.00 49.38 130 VAL A C 1
ATOM 969 O O . VAL A 1 130 ? 7.705 8.192 -20.117 1.00 49.38 130 VAL A O 1
ATOM 972 N N . ALA A 1 131 ? 7.430 6.045 -20.718 1.00 53.91 131 ALA A N 1
ATOM 973 C CA . ALA A 1 131 ? 6.473 5.789 -19.646 1.00 53.91 131 ALA A CA 1
ATOM 974 C C . ALA A 1 131 ? 7.143 6.069 -18.288 1.00 53.91 131 ALA A C 1
ATOM 976 O O . ALA A 1 131 ? 8.234 5.551 -18.021 1.00 53.91 131 ALA A O 1
ATOM 977 N N . PRO A 1 132 ? 6.512 6.858 -17.408 1.00 66.56 132 PRO A N 1
ATOM 978 C CA . PRO A 1 132 ? 7.057 7.153 -16.092 1.00 66.56 132 PRO A CA 1
ATOM 979 C C . PRO A 1 132 ? 6.876 5.924 -15.185 1.00 66.56 132 PRO A C 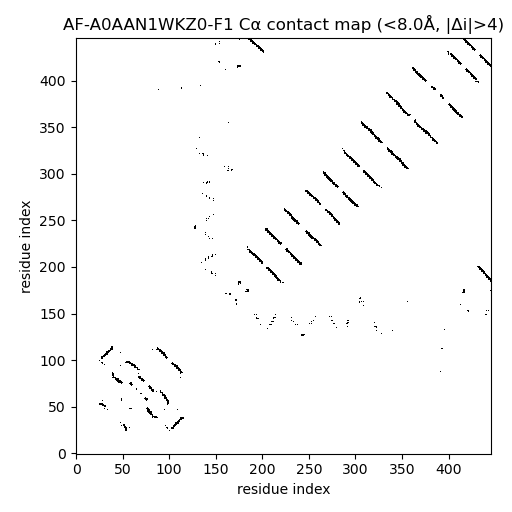1
ATOM 981 O O . PRO A 1 132 ? 5.989 5.902 -14.338 1.00 66.56 132 PRO A O 1
ATOM 984 N N . ILE A 1 133 ? 7.699 4.882 -15.366 1.00 71.12 133 ILE A N 1
ATOM 985 C CA . ILE A 1 133 ? 7.566 3.576 -14.686 1.00 71.12 133 ILE A CA 1
ATOM 986 C C . ILE A 1 133 ? 7.406 3.739 -13.171 1.00 71.12 133 ILE A C 1
ATOM 988 O O . ILE A 1 133 ? 6.503 3.158 -12.576 1.00 71.12 133 ILE A O 1
ATOM 992 N N . ASN A 1 134 ? 8.217 4.594 -12.545 1.00 72.12 134 ASN A N 1
ATOM 993 C CA . ASN A 1 134 ? 8.087 4.885 -11.115 1.00 72.12 134 ASN A CA 1
ATOM 994 C C . ASN A 1 134 ? 6.713 5.435 -10.736 1.00 72.12 134 ASN A C 1
ATOM 996 O O . ASN A 1 134 ? 6.195 5.112 -9.673 1.00 72.12 134 ASN A O 1
ATOM 1000 N N . GLN A 1 135 ? 6.122 6.259 -11.594 1.00 75.38 135 GLN A N 1
ATOM 1001 C CA . GLN A 1 135 ? 4.808 6.823 -11.344 1.00 75.38 135 GLN A CA 1
ATOM 1002 C C . GLN A 1 135 ? 3.709 5.762 -11.463 1.00 75.38 135 GLN A C 1
ATOM 1004 O O . GLN A 1 135 ? 2.823 5.750 -10.611 1.00 75.38 135 GLN A O 1
ATOM 1009 N N . LEU A 1 136 ? 3.810 4.833 -12.425 1.00 82.31 136 LEU A N 1
ATOM 1010 C CA . LEU A 1 136 ? 2.914 3.668 -12.497 1.00 82.31 136 LEU A CA 1
ATOM 1011 C C . LEU A 1 136 ? 2.997 2.852 -11.191 1.00 82.31 136 LEU A C 1
ATOM 1013 O O . LEU A 1 136 ? 1.992 2.466 -10.601 1.00 82.31 136 LEU A O 1
ATOM 1017 N N . MET A 1 137 ? 4.206 2.671 -10.648 1.00 83.69 137 MET A N 1
ATOM 1018 C CA . MET A 1 137 ? 4.384 2.011 -9.347 1.00 83.69 137 MET A CA 1
ATOM 1019 C C . MET A 1 137 ? 3.758 2.797 -8.193 1.00 83.69 137 MET A C 1
ATOM 1021 O O . MET A 1 137 ? 3.229 2.188 -7.262 1.00 83.69 137 MET A O 1
ATOM 1025 N N . TYR A 1 138 ? 3.842 4.131 -8.208 1.00 82.50 138 TYR A N 1
ATOM 1026 C CA . TYR A 1 138 ? 3.273 4.973 -7.155 1.00 82.50 138 TYR A CA 1
ATOM 1027 C C . TYR A 1 138 ? 1.745 4.962 -7.170 1.00 82.50 138 TYR A C 1
ATOM 1029 O O . TYR A 1 138 ? 1.147 4.857 -6.099 1.00 82.50 138 TYR A O 1
ATOM 1037 N N . SER A 1 139 ? 1.106 5.013 -8.339 1.00 87.75 139 SER A N 1
ATOM 1038 C CA . SER A 1 139 ? -0.356 4.943 -8.463 1.00 87.75 139 SER A CA 1
ATOM 1039 C C . SER A 1 139 ? -0.897 3.563 -8.069 1.00 87.75 139 SER A C 1
ATOM 1041 O O . SER A 1 139 ? -1.815 3.494 -7.245 1.00 87.75 139 SER A O 1
ATOM 1043 N N . ALA A 1 140 ? -0.260 2.473 -8.513 1.00 91.31 140 ALA A N 1
ATOM 1044 C CA . ALA A 1 140 ? -0.610 1.111 -8.091 1.00 91.31 140 ALA A CA 1
ATOM 1045 C C . ALA A 1 140 ? -0.434 0.909 -6.573 1.00 91.31 140 ALA A C 1
ATOM 1047 O O . ALA A 1 140 ? -1.312 0.382 -5.885 1.00 91.31 140 ALA A O 1
ATOM 1048 N N . ALA A 1 141 ? 0.676 1.392 -6.005 1.00 89.88 141 ALA A N 1
ATOM 1049 C CA . ALA A 1 141 ? 0.907 1.332 -4.563 1.00 89.88 141 ALA A CA 1
ATOM 1050 C C . ALA A 1 141 ? -0.107 2.166 -3.774 1.00 89.88 141 ALA A C 1
ATOM 1052 O O . ALA A 1 141 ? -0.565 1.743 -2.709 1.00 89.88 141 ALA A O 1
ATOM 1053 N N . ALA A 1 142 ? -0.469 3.342 -4.287 1.00 89.94 142 ALA A N 1
ATOM 1054 C CA . ALA A 1 142 ? -1.454 4.203 -3.664 1.00 89.94 142 ALA A CA 1
ATOM 1055 C C . ALA A 1 142 ? -2.841 3.551 -3.654 1.00 89.94 142 ALA A C 1
ATOM 1057 O O . ALA A 1 142 ? -3.525 3.642 -2.630 1.00 89.94 142 ALA A O 1
ATOM 1058 N N . ALA A 1 143 ? -3.263 2.881 -4.736 1.00 94.75 143 ALA A N 1
ATOM 1059 C CA . ALA A 1 143 ? -4.515 2.115 -4.785 1.00 94.75 143 ALA A CA 1
ATOM 1060 C C . ALA A 1 143 ? -4.593 1.113 -3.621 1.00 94.75 143 ALA A C 1
ATOM 1062 O O . ALA A 1 143 ? -5.480 1.199 -2.761 1.00 94.75 143 ALA A O 1
ATOM 1063 N N . LEU A 1 144 ? -3.573 0.259 -3.505 1.00 95.88 144 LEU A N 1
ATOM 1064 C CA . LEU A 1 144 ? -3.478 -0.748 -2.451 1.00 95.88 144 LEU A CA 1
ATOM 1065 C C . LEU A 1 144 ? -3.414 -0.128 -1.041 1.00 95.88 144 LEU A C 1
ATOM 1067 O O . LEU A 1 144 ? -4.072 -0.600 -0.105 1.00 95.88 144 LEU A O 1
ATOM 1071 N N . ASP A 1 145 ? -2.679 0.974 -0.873 1.00 93.06 145 ASP A N 1
ATOM 1072 C CA . ASP A 1 145 ? -2.620 1.721 0.386 1.00 93.06 145 ASP A CA 1
ATOM 1073 C C . ASP A 1 145 ? -3.972 2.347 0.765 1.00 93.06 145 ASP A C 1
ATOM 1075 O O . ASP A 1 145 ? -4.313 2.409 1.949 1.00 93.06 145 ASP A O 1
ATOM 1079 N N . GLY A 1 146 ? -4.770 2.794 -0.208 1.00 93.94 146 GLY A N 1
ATOM 1080 C CA . GLY A 1 146 ? -6.129 3.295 0.004 1.00 93.94 146 GLY A CA 1
ATOM 1081 C C . GLY A 1 146 ? -7.044 2.234 0.621 1.00 93.94 146 GLY A C 1
ATOM 1082 O O . GLY A 1 146 ? -7.781 2.513 1.581 1.00 93.94 146 GLY A O 1
ATOM 1083 N N . HIS A 1 147 ? -6.947 0.994 0.135 1.00 97.75 147 HIS A N 1
ATOM 1084 C CA . HIS A 1 147 ? -7.668 -0.146 0.697 1.00 97.75 147 HIS A CA 1
ATOM 1085 C C . HIS A 1 147 ? -7.191 -0.471 2.120 1.00 97.75 147 HIS A C 1
ATOM 1087 O O . HIS A 1 147 ? -8.016 -0.559 3.035 1.00 97.75 147 HIS A O 1
ATOM 1093 N N . SER A 1 148 ? -5.874 -0.553 2.339 1.00 96.88 148 SER A N 1
ATOM 1094 C CA . SER A 1 148 ? -5.282 -0.819 3.661 1.00 96.88 148 SER A CA 1
ATOM 1095 C C . SER A 1 148 ? -5.655 0.239 4.705 1.00 96.88 148 SER A C 1
ATOM 1097 O O . SER A 1 148 ? -6.073 -0.096 5.818 1.00 96.88 148 SER A O 1
ATOM 1099 N N . ARG A 1 149 ? -5.593 1.529 4.343 1.00 94.50 149 ARG A N 1
ATOM 1100 C CA . ARG A 1 149 ? -5.990 2.639 5.223 1.00 94.50 149 ARG A CA 1
ATOM 1101 C C . ARG A 1 149 ? -7.441 2.516 5.662 1.00 94.50 149 ARG A C 1
ATOM 1103 O O . ARG A 1 149 ? -7.736 2.713 6.838 1.00 94.50 149 ARG A O 1
ATOM 1110 N N . SER A 1 150 ? -8.336 2.157 4.745 1.00 95.38 150 SER A N 1
ATOM 1111 C CA . SER A 1 150 ? -9.758 1.987 5.058 1.00 95.38 150 SER A CA 1
ATOM 1112 C C . SER A 1 150 ? -9.983 0.869 6.084 1.00 95.38 150 SER A C 1
ATOM 1114 O O . SER A 1 150 ? -10.744 1.054 7.035 1.00 95.38 150 SER A O 1
ATOM 1116 N N . ILE A 1 151 ? -9.255 -0.249 5.964 1.00 96.75 151 ILE A N 1
ATOM 1117 C CA . ILE A 1 151 ? -9.270 -1.343 6.950 1.00 96.75 151 ILE A CA 1
ATOM 1118 C C . ILE A 1 151 ? -8.784 -0.846 8.317 1.00 96.75 151 ILE A C 1
ATOM 1120 O O . ILE A 1 151 ? -9.487 -1.034 9.313 1.00 96.75 151 ILE A O 1
ATOM 1124 N N . SER A 1 152 ? -7.644 -0.147 8.385 1.00 95.12 152 SER A N 1
ATOM 1125 C CA . SER A 1 152 ? -7.137 0.404 9.653 1.00 95.12 152 SER A CA 1
ATOM 1126 C C . SER A 1 152 ? -8.146 1.346 10.320 1.00 95.12 152 SER A C 1
ATOM 1128 O O . SER A 1 152 ? -8.256 1.366 11.544 1.00 95.12 152 SER A O 1
ATOM 1130 N N . GLN A 1 153 ? -8.918 2.115 9.546 1.00 94.25 153 GLN A N 1
ATOM 1131 C CA . GLN A 1 153 ? -9.954 2.998 10.093 1.00 94.25 153 GLN A CA 1
ATOM 1132 C C . GLN A 1 153 ? -11.108 2.212 10.729 1.00 94.25 153 GLN A C 1
ATOM 1134 O O . GLN A 1 153 ? -11.530 2.547 11.837 1.00 94.25 153 GLN A O 1
ATOM 1139 N N . PHE A 1 154 ? -11.573 1.124 10.108 1.00 92.88 154 PHE A N 1
ATOM 1140 C CA . PHE A 1 154 ? -12.572 0.247 10.731 1.00 92.88 154 PHE A CA 1
ATOM 1141 C C . PHE A 1 154 ? -12.058 -0.402 12.020 1.00 92.88 154 PHE A C 1
ATOM 1143 O O . PHE A 1 154 ? -12.786 -0.457 13.016 1.00 92.88 154 PHE A O 1
ATOM 1150 N N . LEU A 1 155 ? -10.796 -0.840 12.034 1.00 91.12 155 LEU A N 1
ATOM 1151 C CA . LEU A 1 155 ? -10.169 -1.402 13.230 1.00 91.12 155 LEU A CA 1
ATOM 1152 C C . LEU A 1 155 ? -10.080 -0.361 14.357 1.00 91.12 155 LEU A C 1
ATOM 1154 O O . LEU A 1 155 ? -10.459 -0.665 15.489 1.00 91.12 155 LEU A O 1
ATOM 1158 N N . LYS A 1 156 ? -9.685 0.883 14.058 1.00 88.31 156 LYS A N 1
ATOM 1159 C CA . LYS A 1 156 ? -9.646 1.991 15.032 1.00 88.31 156 LYS A CA 1
ATOM 1160 C C . LYS A 1 156 ? -11.021 2.312 15.620 1.00 88.31 156 LYS A C 1
ATOM 1162 O O . LYS A 1 156 ? -11.147 2.410 16.841 1.00 88.31 156 LYS A O 1
ATOM 1167 N N . LEU A 1 157 ? -12.063 2.429 14.790 1.00 84.50 157 LEU A N 1
ATOM 1168 C CA . LEU A 1 157 ? -13.430 2.696 15.267 1.00 84.50 157 LEU A CA 1
ATOM 1169 C C . LEU A 1 157 ? -13.909 1.627 16.245 1.00 84.50 157 LEU A C 1
ATOM 1171 O O . LEU A 1 157 ? -14.464 1.935 17.302 1.00 84.50 157 LEU A O 1
ATOM 1175 N N . ARG A 1 158 ? -13.658 0.361 15.910 1.00 80.31 158 ARG A N 1
ATOM 1176 C CA . ARG A 1 158 ? -13.997 -0.769 16.770 1.00 80.31 158 ARG A CA 1
ATOM 1177 C C . ARG A 1 158 ? -13.261 -0.695 18.108 1.00 80.31 158 ARG A C 1
ATOM 1179 O O . ARG A 1 158 ? -13.857 -0.923 19.162 1.00 80.31 158 ARG A O 1
ATOM 1186 N N . GLN A 1 159 ? -11.967 -0.381 18.079 1.00 75.44 159 GLN A N 1
ATOM 1187 C CA . GLN A 1 159 ? -11.164 -0.244 19.292 1.00 75.44 159 GLN A CA 1
ATOM 1188 C C . GLN A 1 159 ? -11.686 0.884 20.183 1.00 75.44 159 GLN A C 1
ATOM 1190 O O . GLN A 1 159 ? -11.814 0.674 21.388 1.00 75.44 159 GLN A O 1
ATOM 1195 N N . ALA A 1 160 ? -12.046 2.030 19.599 1.00 68.25 160 ALA A N 1
ATOM 1196 C CA . ALA A 1 160 ? -12.606 3.168 20.320 1.00 68.25 160 ALA A CA 1
ATOM 1197 C C . ALA A 1 160 ? -13.939 2.838 21.006 1.00 68.25 160 ALA A C 1
ATOM 1199 O O . ALA A 1 160 ? -14.122 3.152 22.183 1.00 68.25 160 ALA A O 1
ATOM 1200 N N . GLY A 1 161 ? -14.838 2.115 20.334 1.00 61.34 161 GLY A N 1
ATOM 1201 C CA . GLY A 1 161 ? -16.073 1.636 20.963 1.00 61.34 161 GLY A CA 1
ATOM 1202 C C . GLY A 1 161 ? -15.824 0.722 22.165 1.00 61.34 161 GLY A C 1
ATOM 1203 O O . GLY A 1 161 ? -16.520 0.797 23.178 1.00 61.34 161 GLY A O 1
ATOM 1204 N N . SER A 1 162 ? -14.789 -0.114 22.084 1.00 59.12 162 SER A N 1
ATOM 1205 C CA . SER A 1 162 ? -14.459 -1.108 23.107 1.00 59.12 162 SER A CA 1
ATOM 1206 C C . SER A 1 162 ? -13.668 -0.551 24.303 1.00 59.12 162 SER A C 1
ATOM 1208 O O . SER A 1 162 ? -13.657 -1.163 25.373 1.00 59.12 162 SER A O 1
ATOM 1210 N N . THR A 1 163 ? -12.966 0.574 24.158 1.00 55.62 163 THR A N 1
ATOM 1211 C CA . THR A 1 163 ? -12.247 1.251 25.254 1.00 55.62 163 THR A CA 1
ATOM 1212 C C . THR A 1 163 ? -13.125 2.271 25.971 1.00 55.62 163 THR A C 1
ATOM 1214 O O . THR A 1 163 ? -13.132 2.311 27.201 1.00 55.62 163 THR A O 1
ATOM 1217 N N . ILE A 1 164 ? -13.920 3.042 25.229 1.00 53.94 164 ILE A N 1
ATOM 1218 C CA . ILE A 1 164 ? -14.782 4.098 25.778 1.00 53.94 164 ILE A CA 1
ATOM 1219 C C . ILE A 1 164 ? -15.989 3.501 26.518 1.00 53.94 164 ILE A C 1
ATOM 1221 O O . ILE A 1 164 ? -16.365 4.001 27.578 1.00 53.94 164 ILE A O 1
ATOM 1225 N N . GLY A 1 165 ? -16.524 2.367 26.050 1.00 49.12 165 GLY A N 1
ATOM 1226 C CA . GLY A 1 165 ? -17.562 1.614 26.767 1.00 49.12 165 GLY A CA 1
ATOM 1227 C C . GLY A 1 165 ? -17.086 0.926 28.058 1.00 49.12 165 GLY A C 1
ATOM 1228 O O . GLY A 1 165 ? -17.912 0.449 28.829 1.00 49.12 165 GLY A O 1
ATOM 1229 N N . GLY A 1 166 ? -15.770 0.852 28.307 1.00 46.69 166 GLY A N 1
ATOM 1230 C CA . GLY A 1 166 ? -15.199 0.222 29.505 1.00 46.69 166 GLY A CA 1
ATOM 1231 C C . GLY A 1 166 ? -15.003 1.169 30.697 1.00 46.69 166 GLY A C 1
ATOM 1232 O O . GLY A 1 166 ? -15.168 0.742 31.836 1.00 46.69 166 GLY A O 1
ATOM 1233 N N . ASP A 1 167 ? -14.681 2.445 30.444 1.00 39.81 167 ASP A N 1
ATOM 1234 C CA . ASP A 1 167 ? -14.388 3.454 31.485 1.00 39.81 167 ASP A CA 1
ATOM 1235 C C . ASP A 1 167 ? -15.579 4.393 31.789 1.00 39.81 167 ASP A C 1
ATOM 1237 O O . ASP A 1 167 ? -15.601 5.063 32.824 1.00 39.81 167 ASP A O 1
ATOM 1241 N N . LEU A 1 168 ? -16.603 4.437 30.928 1.00 41.84 168 LEU A N 1
ATOM 1242 C CA . LEU A 1 168 ? -17.827 5.218 31.139 1.00 41.84 168 LEU A CA 1
ATOM 1243 C C . LEU A 1 168 ? -18.979 4.293 31.557 1.00 41.84 168 LEU A C 1
ATOM 1245 O O . LEU A 1 168 ? -19.740 3.805 30.726 1.00 41.84 168 LEU A O 1
ATOM 1249 N N . ALA A 1 169 ? -19.156 4.104 32.868 1.00 36.62 169 ALA A N 1
ATOM 1250 C CA . ALA A 1 169 ? -20.167 3.241 33.505 1.00 36.62 169 ALA A CA 1
ATOM 1251 C C . ALA A 1 169 ? -21.656 3.605 33.246 1.00 36.62 169 ALA A C 1
ATOM 1253 O O . ALA A 1 169 ? -22.538 3.156 33.974 1.00 36.62 169 ALA A O 1
ATOM 1254 N N . TYR A 1 170 ? -21.953 4.418 32.229 1.00 36.44 170 TYR A N 1
ATOM 1255 C CA . TYR A 1 170 ? -23.310 4.735 31.769 1.00 36.44 170 TYR A CA 1
ATOM 1256 C C . TYR A 1 170 ? -23.598 4.286 30.328 1.00 36.44 170 TYR A C 1
ATOM 1258 O O . TYR A 1 170 ? -24.727 4.436 29.870 1.00 36.44 170 TYR A O 1
ATOM 1266 N N . TRP A 1 171 ? -22.616 3.701 29.634 1.00 33.09 171 TRP A N 1
ATOM 1267 C CA . TRP A 1 171 ? -22.794 3.083 28.322 1.00 33.09 171 TRP A CA 1
ATOM 1268 C C . TRP A 1 171 ? -22.078 1.734 28.283 1.00 33.09 171 TRP A C 1
ATOM 1270 O O . TRP A 1 171 ? -20.874 1.662 28.064 1.00 33.09 171 TRP A O 1
ATOM 1280 N N . THR A 1 172 ? -22.829 0.645 28.446 1.00 35.19 172 THR A N 1
ATOM 1281 C CA . THR A 1 172 ? -22.414 -0.640 27.876 1.00 35.19 172 THR A CA 1
ATOM 1282 C C . THR A 1 172 ? -22.314 -0.441 26.369 1.00 35.19 172 THR A C 1
ATOM 1284 O O . THR A 1 172 ? -23.293 -0.004 25.757 1.00 35.19 172 THR A O 1
ATOM 1287 N N . ALA A 1 173 ? -21.148 -0.717 25.776 1.00 35.47 173 ALA A N 1
ATOM 1288 C CA . ALA A 1 173 ? -21.016 -0.776 24.323 1.00 35.47 173 ALA A CA 1
ATOM 1289 C C . ALA A 1 173 ? -22.198 -1.594 23.766 1.00 35.47 173 ALA A C 1
ATOM 1291 O O . ALA A 1 173 ? -22.449 -2.680 24.301 1.00 35.47 173 ALA A O 1
ATOM 1292 N N . PRO A 1 174 ? -22.964 -1.091 22.777 1.00 39.53 174 PRO A N 1
ATOM 1293 C CA . PRO A 1 174 ? -24.001 -1.887 22.146 1.00 39.53 174 PRO A CA 1
ATOM 1294 C C . PRO A 1 174 ? -23.320 -3.120 21.563 1.00 39.53 174 PRO A C 1
ATOM 1296 O O . PRO A 1 174 ? -22.577 -3.015 20.591 1.00 39.53 174 PRO A O 1
ATOM 1299 N N . GLN A 1 175 ? -23.509 -4.271 22.202 1.00 41.47 175 GLN A N 1
ATOM 1300 C CA . GLN A 1 175 ? -23.142 -5.534 21.592 1.00 41.47 175 GLN A CA 1
ATOM 1301 C C . GLN A 1 175 ? -24.112 -5.727 20.429 1.00 41.47 175 GLN A C 1
ATOM 1303 O O . GLN A 1 175 ? -25.329 -5.744 20.624 1.00 41.47 175 GLN A O 1
ATOM 1308 N N . GLY A 1 176 ? -23.573 -5.742 19.209 1.00 36.34 176 GLY A N 1
ATOM 1309 C CA . GLY A 1 176 ? -24.305 -6.125 18.013 1.00 36.34 176 GLY A CA 1
ATOM 1310 C C . GLY A 1 176 ? -24.785 -7.561 18.174 1.00 36.34 176 GLY A C 1
ATOM 1311 O O . GLY A 1 176 ? -24.011 -8.502 18.091 1.00 36.34 176 GLY A O 1
ATOM 1312 N N . GLY A 1 177 ? -26.064 -7.692 18.481 1.00 36.53 177 GLY A N 1
ATOM 1313 C CA . GLY A 1 177 ? -26.791 -8.927 18.703 1.00 36.53 177 GLY A CA 1
ATOM 1314 C C . GLY A 1 177 ? -28.224 -8.530 19.029 1.00 36.53 177 GLY A C 1
ATOM 1315 O O . GLY A 1 177 ? -28.464 -7.436 19.552 1.00 36.53 177 GLY A O 1
ATOM 1316 N N . ALA A 1 178 ? -29.198 -9.356 18.651 1.00 35.09 178 ALA A N 1
ATOM 1317 C CA . ALA A 1 178 ? -30.594 -9.125 19.004 1.00 35.09 178 ALA A CA 1
ATOM 1318 C C . ALA A 1 178 ? -30.689 -8.742 20.489 1.00 35.09 178 ALA A C 1
ATOM 1320 O O . ALA A 1 178 ? -30.091 -9.406 21.332 1.00 35.09 178 ALA A O 1
ATOM 1321 N N . ALA A 1 179 ? -31.386 -7.643 20.789 1.00 37.88 179 ALA A N 1
ATOM 1322 C CA . ALA A 1 179 ? -31.496 -7.095 22.135 1.00 37.88 179 ALA A CA 1
ATOM 1323 C C . ALA A 1 179 ? -31.811 -8.204 23.160 1.00 37.88 179 ALA A C 1
ATOM 1325 O O . ALA A 1 179 ? -32.947 -8.673 23.226 1.00 37.88 179 ALA A O 1
ATOM 1326 N N . GLY A 1 180 ? -30.800 -8.622 23.934 1.00 39.53 180 GLY A N 1
ATOM 1327 C CA . GLY A 1 180 ? -30.949 -9.596 25.017 1.00 39.53 180 GLY A CA 1
ATOM 1328 C C . GLY A 1 180 ? -29.968 -10.772 25.078 1.00 39.53 180 GLY A C 1
ATOM 1329 O O . GLY A 1 180 ? -30.114 -11.547 26.018 1.00 39.53 180 GLY A O 1
ATOM 1330 N N . ASP A 1 181 ? -29.003 -10.933 24.166 1.00 37.06 181 ASP A N 1
ATOM 1331 C CA . ASP A 1 181 ? -28.002 -12.012 24.281 1.00 37.06 181 ASP A CA 1
ATOM 1332 C C . ASP A 1 181 ? -26.624 -11.463 24.700 1.00 37.06 181 ASP A C 1
ATOM 1334 O O . ASP A 1 181 ? -26.092 -10.554 24.065 1.00 37.06 181 ASP A O 1
ATOM 1338 N N . ASP A 1 182 ? -26.039 -12.016 25.768 1.00 41.69 182 ASP A N 1
ATOM 1339 C CA . ASP A 1 182 ? -24.692 -11.703 26.297 1.00 41.69 182 ASP A CA 1
ATOM 1340 C C . ASP A 1 182 ? -23.564 -12.226 25.369 1.00 41.69 182 ASP A C 1
ATOM 1342 O O . ASP A 1 182 ? -22.415 -12.433 25.779 1.00 41.69 182 ASP A O 1
ATOM 1346 N N . THR A 1 183 ? -23.889 -12.492 24.104 1.00 50.09 183 THR A N 1
ATOM 1347 C CA . THR A 1 183 ? -23.000 -13.066 23.100 1.00 50.09 183 THR A CA 1
ATOM 1348 C C . THR A 1 183 ? -22.312 -11.972 22.299 1.00 50.09 183 THR A C 1
ATOM 1350 O O . THR A 1 183 ? -22.966 -11.120 21.701 1.00 50.09 183 THR A O 1
ATOM 1353 N N . LEU A 1 184 ? -20.980 -12.049 22.245 1.00 58.22 184 LEU A N 1
ATOM 1354 C CA . LEU A 1 184 ? -20.151 -11.225 21.365 1.00 58.22 184 LEU A CA 1
ATOM 1355 C C . LEU A 1 184 ? -20.668 -11.312 19.914 1.00 58.22 184 LEU A C 1
ATOM 1357 O O . LEU A 1 184 ? -20.977 -12.427 19.482 1.00 58.22 184 LEU A O 1
ATOM 1361 N N . PRO A 1 185 ? -20.692 -10.199 19.147 1.00 68.31 185 PRO A N 1
ATOM 1362 C CA . PRO A 1 185 ? -21.000 -10.247 17.718 1.00 68.31 185 PRO A CA 1
ATOM 1363 C C . PRO A 1 185 ? -20.085 -11.263 17.034 1.00 68.31 185 PRO A C 1
ATOM 1365 O O . PRO A 1 185 ? -18.892 -11.340 17.355 1.00 68.31 185 PRO A O 1
ATOM 1368 N N . LEU A 1 186 ? -20.616 -12.043 16.097 1.00 79.81 186 LEU A N 1
ATOM 1369 C CA . LEU A 1 186 ? -19.838 -13.077 15.413 1.00 79.81 186 LEU A CA 1
ATOM 1370 C C . LEU A 1 186 ? -18.791 -12.438 14.492 1.00 79.81 186 LEU A C 1
ATOM 1372 O O . LEU A 1 186 ? -17.681 -12.956 14.343 1.00 79.81 186 LEU A O 1
ATOM 1376 N N . GLY A 1 187 ? -19.127 -11.292 13.905 1.00 87.31 187 GLY A N 1
ATOM 1377 C CA . GLY A 1 187 ? -18.278 -10.606 12.947 1.00 87.31 187 GLY A CA 1
ATOM 1378 C C . GLY A 1 187 ? -18.891 -9.314 12.425 1.00 87.31 187 GLY A C 1
ATOM 1379 O O . GLY A 1 187 ? -19.763 -8.708 13.052 1.00 87.31 187 GLY A O 1
ATOM 1380 N N . GLY A 1 188 ? -18.410 -8.879 11.270 1.00 91.62 188 GLY A N 1
ATOM 1381 C CA . GLY A 1 188 ? -18.978 -7.753 10.551 1.00 91.62 188 GLY A CA 1
ATOM 1382 C C . GLY A 1 188 ? -18.642 -7.778 9.070 1.00 91.62 188 GLY A C 1
ATOM 1383 O O . GLY A 1 188 ? -17.706 -8.445 8.634 1.00 91.62 188 GLY A O 1
ATOM 1384 N N . VAL A 1 189 ? -19.429 -7.041 8.295 1.00 95.94 189 VAL A N 1
ATOM 1385 C CA . VAL A 1 189 ? -19.138 -6.716 6.894 1.00 95.94 189 VAL A CA 1
ATOM 1386 C C . VAL A 1 189 ? -18.932 -5.220 6.762 1.00 95.94 189 VAL A C 1
ATOM 1388 O O . VAL A 1 189 ? -19.607 -4.434 7.431 1.00 95.94 189 VAL A O 1
ATOM 1391 N N . PHE A 1 190 ? -18.014 -4.808 5.899 1.00 97.06 190 PHE A N 1
ATOM 1392 C CA . PHE A 1 190 ? -17.721 -3.401 5.676 1.00 97.06 190 PHE A CA 1
ATOM 1393 C C . PHE A 1 190 ? -17.518 -3.080 4.206 1.00 97.06 190 PHE A C 1
ATOM 1395 O O . PHE A 1 190 ? -17.068 -3.908 3.416 1.00 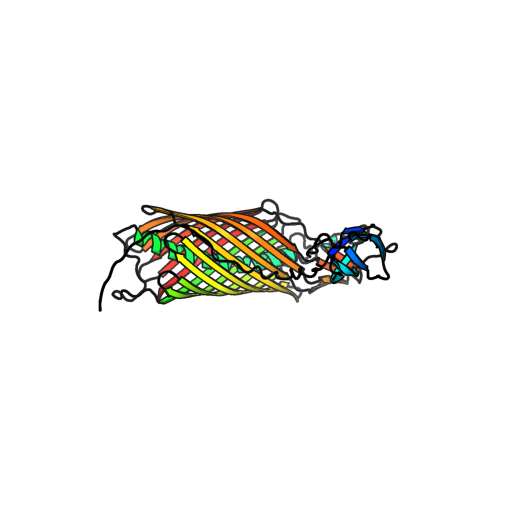97.06 190 PHE A O 1
ATOM 1402 N N . VAL A 1 191 ? -17.835 -1.836 3.868 1.00 98.44 191 VAL A N 1
ATOM 1403 C CA . VAL A 1 191 ? -17.594 -1.246 2.558 1.00 98.44 191 VAL A CA 1
ATOM 1404 C C . VAL A 1 191 ? -16.983 0.135 2.735 1.00 98.44 191 VAL A C 1
ATOM 1406 O O . VAL A 1 191 ? -17.399 0.897 3.612 1.00 98.44 191 VAL A O 1
ATOM 1409 N N . SER A 1 192 ? -16.008 0.476 1.905 1.00 98.50 192 SER A N 1
ATOM 1410 C CA . SER A 1 192 ? -15.421 1.813 1.876 1.00 98.50 192 SER A CA 1
ATOM 1411 C C . SER A 1 192 ? -15.185 2.296 0.461 1.00 98.50 192 SER A C 1
ATOM 1413 O O . SER A 1 192 ? -14.930 1.499 -0.435 1.00 98.50 192 SER A O 1
ATOM 1415 N N . LEU A 1 193 ? -15.226 3.612 0.300 1.00 98.56 193 LEU A N 1
ATOM 1416 C CA . LEU A 1 193 ? -14.809 4.326 -0.895 1.00 98.56 193 LEU A CA 1
ATOM 1417 C C . LEU A 1 193 ? -13.642 5.236 -0.524 1.00 98.56 193 LEU A C 1
ATOM 1419 O O . LEU A 1 193 ? -13.633 5.828 0.560 1.00 98.56 193 LEU A O 1
ATOM 1423 N N . ASN A 1 194 ? -12.672 5.363 -1.414 1.00 97.25 194 ASN A N 1
ATOM 1424 C CA . ASN A 1 194 ? -11.558 6.281 -1.268 1.00 97.25 194 ASN A CA 1
ATOM 1425 C C . ASN A 1 194 ? -11.270 6.988 -2.596 1.00 97.25 194 ASN A C 1
ATOM 1427 O O . ASN A 1 194 ? -11.607 6.487 -3.666 1.00 97.25 194 ASN A O 1
ATOM 1431 N N . ARG A 1 195 ? -10.669 8.172 -2.508 1.00 96.19 195 ARG A N 1
ATOM 1432 C CA . ARG A 1 195 ? -10.057 8.857 -3.642 1.00 96.19 195 ARG A CA 1
ATOM 1433 C C . ARG A 1 195 ? -8.825 9.606 -3.170 1.00 96.19 195 ARG A C 1
ATOM 1435 O O . ARG A 1 195 ? -8.844 10.183 -2.082 1.00 96.19 195 ARG A O 1
ATOM 1442 N N . GLN A 1 196 ? -7.781 9.610 -3.981 1.00 93.69 196 GLN A N 1
ATOM 1443 C CA . GLN A 1 196 ? -6.513 10.265 -3.692 1.00 93.69 196 GLN A CA 1
ATOM 1444 C C . GLN A 1 196 ? -5.907 10.867 -4.958 1.00 93.69 196 GLN A C 1
ATOM 1446 O O . GLN A 1 196 ? -6.006 10.277 -6.027 1.00 93.69 196 GLN A O 1
ATOM 1451 N N . SER A 1 197 ? -5.278 12.021 -4.792 1.00 91.62 197 SER A N 1
ATOM 1452 C CA . SER A 1 197 ? -4.469 12.714 -5.787 1.00 91.62 197 SER A CA 1
ATOM 1453 C C . SER A 1 197 ? -3.009 12.628 -5.363 1.00 91.62 197 SER A C 1
ATOM 1455 O O . SER A 1 197 ? -2.708 12.741 -4.168 1.00 91.62 197 SER A O 1
ATOM 1457 N N . ILE A 1 198 ? -2.124 12.416 -6.326 1.00 87.00 198 ILE A N 1
ATOM 1458 C CA . ILE A 1 198 ? -0.677 12.309 -6.160 1.00 87.00 198 ILE A CA 1
ATOM 1459 C C . ILE A 1 198 ? -0.050 13.314 -7.111 1.00 87.00 198 ILE A C 1
ATOM 1461 O O . ILE A 1 198 ? -0.223 13.191 -8.319 1.00 87.00 198 ILE A O 1
ATOM 1465 N N . ASP A 1 199 ? 0.703 14.258 -6.568 1.00 82.38 199 ASP A N 1
ATOM 1466 C CA . ASP A 1 199 ? 1.385 15.297 -7.328 1.00 82.38 199 ASP A CA 1
ATOM 1467 C C . ASP A 1 199 ? 2.899 15.135 -7.143 1.00 82.38 199 ASP A C 1
ATOM 1469 O O . ASP A 1 199 ? 3.423 15.283 -6.031 1.00 82.38 199 ASP A O 1
ATOM 1473 N N . SER A 1 200 ? 3.613 14.799 -8.223 1.00 73.81 200 SER A N 1
ATOM 1474 C CA . SER A 1 200 ? 5.078 14.700 -8.210 1.00 73.81 200 SER A CA 1
ATOM 1475 C C . SER A 1 200 ? 5.719 16.087 -8.141 1.00 73.81 200 SER A C 1
ATOM 1477 O O . SER A 1 200 ? 5.318 17.012 -8.848 1.00 73.81 200 SER A O 1
ATOM 1479 N N . LYS A 1 201 ? 6.762 16.221 -7.316 1.00 67.81 201 LYS A N 1
ATOM 1480 C CA . LYS A 1 201 ? 7.619 17.417 -7.225 1.00 67.81 201 LYS A CA 1
ATOM 1481 C C . LYS A 1 201 ? 8.927 17.268 -8.005 1.00 67.81 201 LYS A C 1
ATOM 1483 O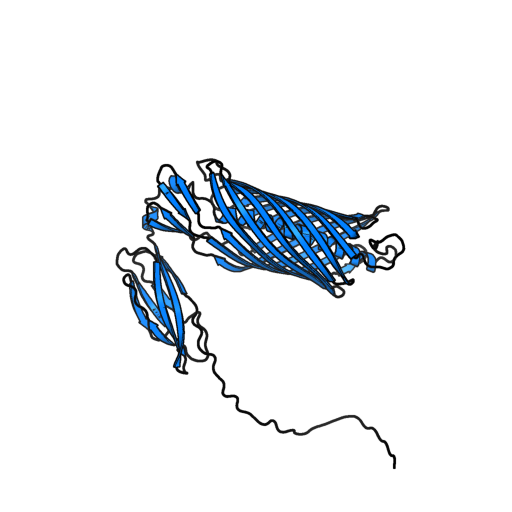 O . LYS A 1 201 ? 9.657 18.247 -8.165 1.00 67.81 201 LYS A O 1
ATOM 1488 N N . LEU A 1 202 ? 9.230 16.061 -8.482 1.00 59.12 202 LEU A N 1
ATOM 1489 C CA . LEU A 1 202 ? 10.454 15.736 -9.210 1.00 59.12 202 LEU A CA 1
ATOM 1490 C C . LEU A 1 202 ? 10.187 15.710 -10.718 1.00 59.12 202 LEU A C 1
ATOM 1492 O O . LEU A 1 202 ? 9.378 14.911 -11.175 1.00 59.12 202 LEU A O 1
ATOM 1496 N N . GLY A 1 203 ? 10.924 16.545 -11.464 1.00 49.69 203 GLY A N 1
ATOM 1497 C CA . GLY A 1 203 ? 11.139 16.431 -12.914 1.00 49.69 203 GLY A CA 1
ATOM 1498 C C . GLY A 1 203 ? 9.878 16.284 -13.776 1.00 49.69 203 GLY A C 1
ATOM 1499 O O . GLY A 1 203 ? 9.590 15.188 -14.241 1.00 49.69 203 GLY A O 1
ATOM 1500 N N . GLY A 1 204 ? 9.191 17.401 -14.047 1.00 56.25 204 GLY A N 1
ATOM 1501 C CA . GLY A 1 204 ? 7.936 17.446 -14.813 1.00 56.25 204 GLY A CA 1
ATOM 1502 C C . GLY A 1 204 ? 6.709 17.341 -13.901 1.00 56.25 204 GLY A C 1
ATOM 1503 O O . GLY A 1 204 ? 6.712 16.577 -12.941 1.00 56.25 204 GLY A O 1
ATOM 1504 N N . GLU A 1 205 ? 5.662 18.134 -14.156 1.00 61.16 205 GLU A N 1
ATOM 1505 C CA . GLU A 1 205 ? 4.403 18.013 -13.408 1.00 61.16 205 GLU A CA 1
ATOM 1506 C C . GLU A 1 205 ? 3.719 16.715 -13.862 1.00 61.16 205 GLU A C 1
ATOM 1508 O O . GLU A 1 205 ? 3.146 16.656 -14.955 1.00 61.16 205 GLU A O 1
ATOM 1513 N N . VAL A 1 206 ? 3.850 15.660 -13.058 1.00 68.38 206 VAL A N 1
ATOM 1514 C CA . VAL A 1 206 ? 3.161 14.378 -13.243 1.00 68.38 206 VAL A CA 1
ATOM 1515 C C . VAL A 1 206 ? 2.176 14.204 -12.096 1.00 68.38 206 VAL A C 1
ATOM 1517 O O . VAL A 1 206 ? 2.569 14.244 -10.927 1.00 68.38 206 VAL A O 1
ATOM 1520 N N . GLY A 1 207 ? 0.904 14.029 -12.443 1.00 79.69 207 GLY A N 1
ATOM 1521 C CA . GLY A 1 207 ? -0.201 13.858 -11.508 1.00 79.69 207 GLY A CA 1
ATOM 1522 C C . GLY A 1 207 ? -0.882 12.506 -11.697 1.00 79.69 207 GLY A C 1
ATOM 1523 O O . GLY A 1 207 ? -0.966 12.005 -12.819 1.00 79.69 207 GLY A O 1
ATOM 1524 N N . ALA A 1 208 ? -1.366 11.909 -10.612 1.00 86.31 208 ALA A N 1
ATOM 1525 C CA . ALA A 1 208 ? -2.231 10.735 -10.665 1.00 86.31 208 ALA A CA 1
ATOM 1526 C C . ALA A 1 208 ? -3.437 10.890 -9.734 1.00 86.31 208 ALA A C 1
ATOM 1528 O O . ALA A 1 208 ? -3.291 11.251 -8.568 1.00 86.31 208 ALA A O 1
ATOM 1529 N N . ASP A 1 209 ? -4.617 10.556 -10.238 1.00 91.81 209 ASP A N 1
ATOM 1530 C CA . ASP A 1 209 ? -5.872 10.477 -9.498 1.00 91.81 209 ASP A CA 1
ATOM 1531 C C . ASP A 1 209 ? -6.277 9.006 -9.400 1.00 91.81 209 ASP A C 1
ATOM 1533 O O . ASP A 1 209 ? -6.403 8.333 -10.414 1.00 91.81 209 ASP A O 1
ATOM 1537 N N . VAL A 1 210 ? -6.511 8.496 -8.192 1.00 94.62 210 VAL A N 1
ATOM 1538 C CA . VAL A 1 210 ? -6.924 7.102 -7.968 1.00 94.62 210 VAL A CA 1
ATOM 1539 C C . VAL A 1 210 ? -8.173 7.078 -7.098 1.00 94.62 210 VAL A C 1
ATOM 1541 O O . VAL A 1 210 ? -8.200 7.695 -6.031 1.00 94.62 210 VAL A O 1
ATOM 1544 N N . ALA A 1 211 ? -9.202 6.351 -7.521 1.00 96.88 211 ALA A N 1
ATOM 1545 C CA . ALA A 1 211 ? -10.440 6.135 -6.787 1.00 96.88 211 ALA A CA 1
ATOM 1546 C C . ALA A 1 211 ? -10.693 4.638 -6.585 1.00 96.88 211 ALA A C 1
ATOM 1548 O O . ALA A 1 211 ? -10.692 3.864 -7.534 1.00 96.88 211 ALA A O 1
ATOM 1549 N N . GLY A 1 212 ? -10.953 4.234 -5.344 1.00 97.75 212 GLY A N 1
ATOM 1550 C CA . GLY A 1 212 ? -11.077 2.828 -4.981 1.00 97.75 212 GLY A CA 1
ATOM 1551 C C . GLY A 1 212 ? -12.306 2.506 -4.148 1.00 97.75 212 GLY A C 1
ATOM 1552 O O . GLY A 1 212 ? -12.799 3.323 -3.365 1.00 97.75 212 GLY A O 1
ATOM 1553 N N . ALA A 1 213 ? -12.775 1.269 -4.274 1.00 98.56 213 ALA A N 1
ATOM 1554 C CA . ALA A 1 213 ? -13.777 0.662 -3.415 1.00 98.56 213 ALA A CA 1
ATOM 1555 C C . ALA A 1 213 ? -13.203 -0.582 -2.729 1.00 98.56 213 ALA A C 1
ATOM 1557 O O . ALA A 1 213 ? -12.536 -1.400 -3.356 1.00 98.56 213 ALA A O 1
ATOM 1558 N N . THR A 1 214 ? -13.492 -0.751 -1.441 1.00 98.75 214 THR A N 1
ATOM 1559 C CA . THR A 1 214 ? -13.105 -1.939 -0.667 1.00 98.75 214 THR A CA 1
ATOM 1560 C C . THR A 1 214 ? -14.353 -2.600 -0.109 1.00 98.75 214 THR A C 1
ATOM 1562 O O . THR A 1 214 ? -15.183 -1.922 0.495 1.00 98.75 214 THR A O 1
ATOM 1565 N N . LEU A 1 215 ? -14.459 -3.916 -0.246 1.00 98.69 215 LEU A N 1
ATOM 1566 C CA . LEU A 1 215 ? -15.470 -4.747 0.400 1.00 98.69 215 LEU A CA 1
ATOM 1567 C C . LEU A 1 215 ? -14.761 -5.795 1.250 1.00 98.69 215 LEU A C 1
ATOM 1569 O O . LEU A 1 215 ? -13.899 -6.515 0.752 1.00 98.69 215 LEU A O 1
ATOM 1573 N N . GLY A 1 216 ? -15.138 -5.930 2.514 1.00 98.25 216 GLY A N 1
ATOM 1574 C CA . GLY A 1 216 ? -14.533 -6.940 3.367 1.00 98.25 216 GLY A CA 1
ATOM 1575 C C . GLY A 1 216 ? -15.444 -7.462 4.456 1.00 98.25 216 GLY A C 1
ATOM 1576 O O . GLY A 1 216 ? -16.552 -6.970 4.686 1.00 98.25 216 GLY A O 1
ATOM 1577 N N . ALA A 1 217 ? -14.952 -8.505 5.107 1.00 97.19 217 ALA A N 1
ATOM 1578 C CA . ALA A 1 217 ? -15.606 -9.151 6.224 1.00 97.19 217 ALA A CA 1
ATOM 1579 C C . ALA A 1 217 ? -14.582 -9.507 7.299 1.00 97.19 217 ALA A C 1
ATOM 1581 O O . ALA A 1 217 ? -13.418 -9.804 7.014 1.00 97.19 217 ALA A O 1
ATOM 1582 N N . ASP A 1 218 ? -15.039 -9.495 8.540 1.00 95.12 218 ASP A N 1
ATOM 1583 C CA . ASP A 1 218 ? -14.255 -9.844 9.709 1.00 95.12 218 ASP A CA 1
ATOM 1584 C C . ASP A 1 218 ? -15.027 -10.773 10.643 1.00 95.12 218 ASP A C 1
ATOM 1586 O O . ASP A 1 218 ? -16.256 -10.767 10.676 1.00 95.12 218 ASP A O 1
ATOM 1590 N N . PHE A 1 219 ? -14.285 -11.577 11.397 1.00 92.56 219 PHE A N 1
ATOM 1591 C CA . PHE A 1 219 ? -14.801 -12.559 12.336 1.00 92.56 219 PHE A CA 1
ATOM 1592 C C . PHE A 1 219 ? -14.063 -12.457 13.662 1.00 92.56 219 PHE A C 1
ATOM 1594 O O . PHE A 1 219 ? -12.831 -12.377 13.722 1.00 92.56 219 PHE A O 1
ATOM 1601 N N . ASN A 1 220 ? -14.833 -12.511 14.742 1.00 88.06 220 ASN A N 1
ATOM 1602 C CA . ASN A 1 220 ? -14.306 -12.535 16.093 1.00 88.06 220 ASN A CA 1
ATOM 1603 C C . ASN A 1 220 ? -13.951 -13.965 16.474 1.00 88.06 220 ASN A C 1
ATOM 1605 O O . ASN A 1 220 ? -14.824 -14.814 16.625 1.00 88.06 220 ASN A O 1
ATOM 1609 N N . ILE A 1 221 ? -12.662 -14.226 16.679 1.00 86.81 221 ILE A N 1
ATOM 1610 C CA . ILE A 1 221 ? -12.206 -15.490 17.265 1.00 86.81 221 ILE A CA 1
ATOM 1611 C C . ILE A 1 221 ? -12.556 -15.514 18.756 1.00 86.81 221 ILE A C 1
ATOM 1613 O O . ILE A 1 221 ? -12.950 -16.540 19.304 1.00 86.81 221 ILE A O 1
ATOM 1617 N N . ASN A 1 222 ? -12.404 -14.368 19.422 1.00 82.25 222 ASN A N 1
ATOM 1618 C CA . ASN A 1 222 ? -12.834 -14.123 20.796 1.00 82.25 222 ASN A CA 1
ATOM 1619 C C . ASN A 1 222 ? -12.990 -12.604 21.028 1.00 82.25 222 ASN A C 1
ATOM 1621 O O . ASN A 1 222 ? -12.890 -11.809 20.094 1.00 82.25 222 ASN A O 1
ATOM 1625 N N . SER A 1 223 ? -13.210 -12.174 22.274 1.00 74.75 223 SER A N 1
ATOM 1626 C CA . SER A 1 223 ? -13.373 -10.749 22.621 1.00 74.75 223 SER A CA 1
ATOM 1627 C C . SER A 1 223 ? -12.130 -9.881 22.376 1.00 74.75 223 SER A C 1
ATOM 1629 O O . SER A 1 223 ? -12.223 -8.654 22.397 1.00 74.75 223 SER A O 1
ATOM 1631 N N . GLN A 1 224 ? -10.968 -10.497 22.164 1.00 81.88 224 GLN A N 1
ATOM 1632 C CA . GLN A 1 224 ? -9.664 -9.850 22.036 1.00 81.88 224 GLN A CA 1
ATOM 1633 C C . GLN A 1 224 ? -9.044 -10.009 20.648 1.00 81.88 224 GLN A C 1
ATOM 1635 O O . GLN A 1 224 ? -8.126 -9.263 20.323 1.00 81.88 224 GLN A O 1
ATOM 1640 N N . TRP A 1 225 ? -9.506 -10.965 19.845 1.00 86.12 225 TRP A N 1
ATOM 1641 C CA . TRP A 1 225 ? -8.893 -11.320 18.574 1.00 86.12 225 TRP A CA 1
ATOM 1642 C C . TRP A 1 225 ? -9.926 -11.380 17.457 1.00 86.12 225 TRP A C 1
ATOM 1644 O O . TRP A 1 225 ? -10.922 -12.102 17.543 1.00 86.12 225 TRP A O 1
ATOM 1654 N N . LEU A 1 226 ? -9.638 -10.638 16.396 1.00 90.62 226 LEU A N 1
ATOM 1655 C CA . LEU A 1 226 ? -10.376 -10.616 15.149 1.00 90.62 226 LEU A CA 1
ATOM 1656 C C . LEU A 1 226 ? -9.457 -10.959 13.982 1.00 90.62 226 LEU A C 1
ATOM 1658 O O . LEU A 1 226 ? -8.306 -10.524 13.950 1.00 90.62 226 LEU A O 1
ATOM 1662 N N . VAL A 1 227 ? -10.010 -11.658 12.997 1.00 96.62 227 VAL A N 1
ATOM 1663 C CA . VAL A 1 227 ? -9.394 -11.900 11.689 1.00 96.62 227 VAL A CA 1
ATOM 1664 C C . VAL A 1 227 ? -10.357 -11.476 10.589 1.00 96.62 227 VAL A C 1
ATOM 1666 O O . VAL A 1 227 ? -11.569 -11.556 10.766 1.00 96.62 227 VAL A O 1
ATOM 1669 N N . GLY A 1 228 ? -9.843 -11.041 9.448 1.00 97.62 228 GLY A N 1
ATOM 1670 C CA . GLY A 1 228 ? -10.683 -10.651 8.328 1.00 97.62 228 GLY A CA 1
ATOM 1671 C C . GLY A 1 228 ? -9.946 -10.640 7.002 1.00 97.62 228 GLY A C 1
ATOM 1672 O O . GLY A 1 228 ? -8.723 -10.784 6.932 1.00 97.62 228 GLY A O 1
ATOM 1673 N N . GLY A 1 229 ? -10.731 -10.482 5.946 1.00 98.44 229 GLY A N 1
ATOM 1674 C CA . GLY A 1 229 ? -10.252 -10.363 4.579 1.00 98.44 229 GLY A CA 1
ATOM 1675 C C . GLY A 1 229 ? -11.062 -9.329 3.813 1.00 98.44 229 GLY A C 1
ATOM 1676 O O . GLY A 1 229 ? -12.213 -9.043 4.156 1.00 98.44 229 GLY A O 1
ATOM 1677 N N . ALA A 1 230 ? -10.451 -8.751 2.789 1.00 98.75 230 ALA A N 1
ATOM 1678 C CA . ALA A 1 230 ? -11.084 -7.765 1.934 1.00 98.75 230 ALA A CA 1
ATOM 1679 C C . ALA A 1 230 ? -10.650 -7.927 0.480 1.00 98.75 230 ALA A C 1
ATOM 1681 O O . ALA A 1 230 ? -9.545 -8.383 0.190 1.00 98.75 230 ALA A O 1
ATOM 1682 N N . LEU A 1 231 ? -11.542 -7.520 -0.411 1.00 98.75 231 LEU A N 1
ATOM 1683 C CA . LEU A 1 231 ? -11.289 -7.326 -1.826 1.00 98.75 231 LEU A CA 1
ATOM 1684 C C . LEU A 1 231 ? -11.346 -5.828 -2.108 1.00 98.75 231 LEU A C 1
ATOM 1686 O O . LEU A 1 231 ? -12.241 -5.137 -1.606 1.00 98.75 231 LEU A O 1
ATOM 1690 N N . GLY A 1 232 ? -10.403 -5.338 -2.896 1.00 98.50 232 GLY A N 1
ATOM 1691 C CA . GLY A 1 232 ? -10.403 -3.973 -3.391 1.00 98.50 232 GLY A CA 1
ATOM 1692 C C . GLY A 1 232 ? -10.415 -3.937 -4.911 1.00 98.50 232 GLY A C 1
ATOM 1693 O O . GLY A 1 232 ? -9.987 -4.878 -5.582 1.00 98.50 232 GLY A O 1
ATOM 1694 N N . TYR A 1 233 ? -10.972 -2.855 -5.429 1.00 98.56 233 TYR A N 1
ATOM 1695 C CA . TYR A 1 233 ? -10.868 -2.463 -6.823 1.00 98.56 233 TYR A CA 1
ATOM 1696 C C . TYR A 1 233 ? -10.615 -0.964 -6.862 1.00 98.56 233 TYR A C 1
ATOM 1698 O O . TYR A 1 233 ? -11.319 -0.222 -6.162 1.00 98.56 233 TYR A O 1
ATOM 1706 N N . SER A 1 234 ? -9.650 -0.529 -7.662 1.00 98.25 234 SER A N 1
ATOM 1707 C CA . SER A 1 234 ? -9.397 0.886 -7.906 1.00 98.25 234 SER A CA 1
ATOM 1708 C C . SER A 1 234 ? -9.266 1.179 -9.390 1.00 98.25 234 SER A C 1
ATOM 1710 O O . SER A 1 234 ? -8.719 0.387 -10.143 1.00 98.25 234 SER A O 1
ATOM 1712 N N . ASP A 1 235 ? -9.760 2.345 -9.764 1.00 96.88 235 ASP A N 1
ATOM 1713 C CA . ASP A 1 235 ? -9.593 2.975 -11.066 1.00 96.88 235 ASP A CA 1
ATOM 1714 C C . ASP A 1 235 ? -8.696 4.204 -10.878 1.00 96.88 235 ASP A C 1
ATOM 1716 O O . ASP A 1 235 ? -8.718 4.839 -9.813 1.00 96.88 235 ASP A O 1
ATOM 1720 N N . GLY A 1 236 ? -7.887 4.543 -11.872 1.00 92.38 236 GLY A N 1
ATOM 1721 C CA . GLY A 1 236 ? -7.059 5.735 -11.808 1.00 92.38 236 GLY A CA 1
ATOM 1722 C C . GLY A 1 236 ? -6.646 6.276 -13.162 1.00 92.38 236 GLY A C 1
ATOM 1723 O O . GLY A 1 236 ? -6.618 5.567 -14.158 1.00 92.38 236 GLY A O 1
ATOM 1724 N N . GLU A 1 237 ? -6.291 7.551 -13.172 1.00 90.06 237 GLU A N 1
ATOM 1725 C CA . GLU A 1 237 ? -5.786 8.257 -14.341 1.00 90.06 237 GLU A CA 1
ATOM 1726 C C . GLU A 1 237 ? -4.474 8.940 -13.970 1.00 90.06 237 GLU A C 1
ATOM 1728 O O . GLU A 1 237 ? -4.348 9.546 -12.902 1.00 90.06 237 GLU A O 1
ATOM 1733 N N . GLN A 1 238 ? -3.489 8.852 -14.854 1.00 83.69 238 GLN A N 1
ATOM 1734 C CA . GLN A 1 238 ? -2.181 9.449 -14.666 1.00 83.69 238 GLN A CA 1
ATOM 1735 C C . GLN A 1 238 ? -1.791 10.284 -15.884 1.00 83.69 238 GLN A C 1
ATOM 1737 O O . GLN A 1 238 ? -1.697 9.780 -17.002 1.00 83.69 238 GLN A O 1
ATOM 1742 N N . ALA A 1 239 ? -1.495 11.559 -15.646 1.00 76.88 239 ALA A N 1
ATOM 1743 C CA . ALA A 1 239 ? -1.131 12.527 -16.671 1.00 76.88 239 ALA A CA 1
ATOM 1744 C C . ALA A 1 239 ? 0.258 13.120 -16.399 1.00 76.88 239 ALA A C 1
ATOM 1746 O O . ALA A 1 239 ? 0.624 13.385 -15.255 1.00 76.88 239 ALA A O 1
ATOM 1747 N N . SER A 1 240 ? 1.030 13.352 -17.462 1.00 68.38 240 SER A N 1
ATOM 1748 C CA . SER A 1 240 ? 2.361 13.968 -17.411 1.00 68.38 240 SER A CA 1
ATOM 1749 C C . SER A 1 240 ? 2.425 15.171 -18.346 1.00 68.38 240 SER A C 1
ATOM 1751 O O . SER A 1 240 ? 2.056 15.071 -19.514 1.00 68.38 240 SER A O 1
ATOM 1753 N N . THR A 1 241 ? 2.931 16.299 -17.848 1.00 56.28 241 THR A N 1
ATOM 1754 C CA . THR A 1 241 ? 3.223 17.503 -18.653 1.00 56.28 241 THR A CA 1
ATOM 1755 C C . THR A 1 241 ? 4.500 17.391 -19.484 1.00 56.28 241 THR A C 1
ATOM 1757 O O . THR A 1 241 ? 4.693 18.195 -20.394 1.00 56.28 241 THR A O 1
ATOM 1760 N N . ALA A 1 242 ? 5.358 16.404 -19.197 1.00 51.03 242 ALA A N 1
ATOM 1761 C CA . ALA A 1 242 ? 6.554 16.117 -19.989 1.00 51.03 242 ALA A CA 1
ATOM 1762 C C . ALA A 1 242 ? 6.224 15.369 -21.294 1.00 51.03 242 ALA A C 1
ATOM 1764 O O . ALA A 1 242 ? 6.998 15.430 -22.242 1.00 51.03 242 ALA A O 1
ATOM 1765 N N . ASN A 1 243 ? 5.048 14.735 -21.380 1.00 51.94 243 ASN A N 1
ATOM 1766 C CA . ASN A 1 243 ? 4.632 14.033 -22.588 1.00 51.94 243 ASN A CA 1
ATOM 1767 C C . ASN A 1 243 ? 4.091 15.016 -23.628 1.00 51.94 243 ASN A C 1
ATOM 1769 O O . ASN A 1 243 ? 2.946 15.469 -23.552 1.00 51.94 243 ASN A O 1
ATOM 1773 N N . SER A 1 244 ? 4.882 15.264 -24.674 1.00 42.41 244 SER A N 1
ATOM 1774 C CA . SER A 1 244 ? 4.451 15.995 -25.876 1.00 42.41 244 SER A CA 1
ATOM 1775 C C . SER A 1 244 ? 3.249 15.336 -26.586 1.00 42.41 244 SER A C 1
ATOM 1777 O O . SER A 1 244 ? 2.589 15.975 -27.407 1.00 42.41 244 SER A O 1
ATOM 1779 N N . ALA A 1 245 ? 2.934 14.076 -26.254 1.00 48.31 245 ALA A N 1
ATOM 1780 C CA . ALA A 1 245 ? 1.804 13.314 -26.779 1.00 48.31 245 ALA A CA 1
ATOM 1781 C C . ALA A 1 245 ? 0.453 13.540 -26.066 1.00 48.31 245 ALA A C 1
ATOM 1783 O O . ALA A 1 245 ? -0.571 13.187 -26.645 1.00 48.31 245 ALA A O 1
ATOM 1784 N N . GLY A 1 246 ? 0.411 14.111 -24.854 1.00 51.00 246 GLY A N 1
ATOM 1785 C CA . GLY A 1 246 ? -0.848 14.405 -24.145 1.00 51.00 246 GLY A CA 1
ATOM 1786 C C . GLY A 1 246 ? -1.735 13.199 -23.779 1.00 51.00 246 GLY A C 1
ATOM 1787 O O . GLY A 1 246 ? -2.889 13.407 -23.408 1.00 51.00 246 GLY A O 1
ATOM 1788 N N . ASP A 1 247 ? -1.232 11.964 -23.877 1.00 65.94 247 ASP A N 1
ATOM 1789 C CA . ASP A 1 247 ? -1.997 10.752 -23.563 1.00 65.94 247 ASP A CA 1
ATOM 1790 C C . ASP A 1 247 ? -1.850 10.389 -22.075 1.00 65.94 247 ASP A C 1
ATOM 1792 O O . ASP A 1 247 ? -0.738 10.175 -21.582 1.00 65.94 247 ASP A O 1
ATOM 1796 N N . ALA A 1 248 ? -2.979 10.324 -21.366 1.00 77.56 248 ALA A N 1
ATOM 1797 C CA . ALA A 1 248 ? -3.048 9.820 -20.000 1.00 77.56 248 ALA A CA 1
ATOM 1798 C C . ALA A 1 248 ? -2.984 8.283 -19.974 1.00 77.56 248 ALA A C 1
ATOM 1800 O O . ALA A 1 248 ? -3.431 7.611 -20.910 1.00 77.56 248 ALA A O 1
ATOM 1801 N N . TRP A 1 249 ? -2.432 7.745 -18.890 1.00 85.12 249 TRP A N 1
ATOM 1802 C CA . TRP A 1 249 ? -2.480 6.323 -18.567 1.00 85.12 249 TRP A CA 1
ATOM 1803 C C . TRP A 1 249 ? -3.687 6.066 -17.675 1.00 85.12 249 TRP A C 1
ATOM 1805 O O . TRP A 1 249 ? -3.791 6.674 -16.608 1.00 85.12 249 TRP A O 1
ATOM 1815 N N . ASN A 1 250 ? -4.575 5.176 -18.098 1.00 90.44 250 ASN A N 1
ATOM 1816 C CA . ASN A 1 250 ? -5.644 4.674 -17.245 1.00 90.44 250 ASN A CA 1
ATOM 1817 C C . ASN A 1 250 ? -5.130 3.453 -16.485 1.00 90.44 250 ASN A C 1
ATOM 1819 O O . ASN A 1 250 ? -4.246 2.752 -16.968 1.00 90.44 250 ASN A O 1
ATOM 1823 N N . MET A 1 251 ? -5.647 3.234 -15.283 1.00 93.62 251 MET A N 1
ATOM 1824 C CA . MET A 1 251 ? -5.233 2.161 -14.390 1.00 93.62 251 MET A CA 1
ATOM 1825 C C . MET A 1 251 ? -6.453 1.405 -13.881 1.00 93.62 251 MET A C 1
ATOM 1827 O O . MET A 1 251 ? -7.331 2.002 -13.264 1.00 93.62 251 MET A O 1
ATOM 1831 N N . ASP A 1 252 ? -6.431 0.084 -14.017 1.00 95.88 252 ASP A N 1
ATOM 1832 C CA . ASP A 1 252 ? -7.380 -0.832 -13.388 1.00 95.88 252 ASP A CA 1
ATOM 1833 C C . ASP A 1 252 ? -6.651 -1.726 -12.374 1.00 95.88 252 ASP A C 1
ATOM 1835 O O . ASP A 1 252 ? -5.878 -2.608 -12.744 1.00 95.88 252 ASP A O 1
ATOM 1839 N N . GLU A 1 253 ? -6.919 -1.542 -11.081 1.00 97.62 253 GLU A N 1
ATOM 1840 C CA . GLU A 1 253 ? -6.313 -2.304 -9.984 1.00 97.62 253 GLU A CA 1
ATOM 1841 C C . GLU A 1 253 ? -7.321 -3.240 -9.311 1.00 97.62 253 GLU A C 1
ATOM 1843 O O . GLU A 1 253 ? -8.483 -2.895 -9.083 1.00 97.62 253 GLU A O 1
ATOM 1848 N N . LYS A 1 254 ? -6.864 -4.448 -8.966 1.00 98.44 254 LYS A N 1
ATOM 1849 C CA . LYS A 1 254 ? -7.603 -5.412 -8.141 1.00 98.44 254 LYS A CA 1
ATOM 1850 C C . LYS A 1 254 ? -6.721 -5.884 -7.000 1.00 98.44 254 LYS A C 1
ATOM 1852 O O . LYS A 1 254 ? -5.601 -6.334 -7.232 1.00 98.44 254 LYS A O 1
ATOM 1857 N N . SER A 1 255 ? -7.260 -5.888 -5.784 1.00 98.31 255 SER A N 1
ATOM 1858 C CA . SER A 1 255 ? -6.516 -6.261 -4.581 1.00 98.31 255 SER A CA 1
ATOM 1859 C C . SER A 1 255 ? -7.202 -7.314 -3.720 1.00 98.31 255 SER A C 1
ATOM 1861 O O . SER A 1 255 ? -8.429 -7.395 -3.613 1.00 98.31 255 SER A O 1
ATOM 1863 N N . LEU A 1 256 ? -6.369 -8.104 -3.045 1.00 98.69 256 LEU A N 1
ATOM 1864 C CA . LEU A 1 256 ? -6.747 -9.019 -1.977 1.00 98.69 256 LEU A CA 1
ATOM 1865 C C . LEU A 1 256 ? -5.967 -8.648 -0.718 1.00 98.69 256 LEU A C 1
ATOM 1867 O O . LEU A 1 256 ? -4.737 -8.591 -0.727 1.00 98.69 256 LEU A O 1
ATOM 1871 N N . LEU A 1 257 ? -6.686 -8.434 0.382 1.00 98.69 257 LEU A N 1
ATOM 1872 C CA . LEU A 1 257 ? -6.106 -8.075 1.669 1.00 98.69 257 LEU A CA 1
ATOM 1873 C C . LEU A 1 257 ? -6.542 -9.062 2.746 1.00 98.69 257 LEU A C 1
ATOM 1875 O O . LEU A 1 257 ? -7.693 -9.497 2.795 1.00 98.69 257 LEU A O 1
ATOM 1879 N N . ALA A 1 258 ? -5.626 -9.366 3.655 1.00 98.69 258 ALA A N 1
ATOM 1880 C CA . ALA A 1 258 ? -5.890 -10.114 4.872 1.00 98.69 258 ALA A CA 1
ATOM 1881 C C . ALA A 1 258 ? -5.392 -9.312 6.070 1.00 98.69 258 ALA A C 1
ATOM 1883 O O . ALA A 1 258 ? -4.337 -8.674 6.022 1.00 98.69 258 ALA A O 1
ATOM 1884 N N . PHE A 1 259 ? -6.151 -9.345 7.158 1.00 98.38 259 PHE A N 1
ATOM 1885 C CA . PHE A 1 259 ? -5.830 -8.567 8.343 1.00 98.38 259 PHE A CA 1
ATOM 1886 C C . PHE A 1 259 ? -6.249 -9.273 9.625 1.00 98.38 259 PHE A C 1
ATOM 1888 O O . PHE A 1 259 ? -7.128 -10.136 9.657 1.00 98.38 259 PHE A O 1
ATOM 1895 N N . THR A 1 260 ? -5.605 -8.885 10.715 1.00 96.62 260 THR A N 1
ATOM 1896 C CA . THR A 1 260 ? -5.930 -9.348 12.058 1.00 96.62 260 THR A CA 1
ATOM 1897 C C . THR A 1 260 ? -5.704 -8.227 13.056 1.00 96.62 260 THR A C 1
ATOM 1899 O O . THR A 1 260 ? -4.774 -7.430 12.922 1.00 96.62 260 THR A O 1
ATOM 1902 N N . SER A 1 261 ? -6.541 -8.187 14.088 1.00 93.81 261 SER A N 1
ATOM 1903 C CA . SER A 1 261 ? -6.377 -7.270 15.211 1.00 93.81 261 SER A CA 1
ATOM 1904 C C . SER A 1 261 ? -6.445 -8.026 16.529 1.00 93.81 261 SER A C 1
ATOM 1906 O O . SER A 1 261 ? -7.320 -8.866 16.740 1.00 93.81 261 SER A O 1
ATOM 1908 N N . LEU A 1 262 ? -5.491 -7.732 17.405 1.00 90.50 262 LEU A N 1
ATOM 1909 C CA . LEU A 1 262 ? -5.308 -8.351 18.710 1.00 90.50 262 LEU A CA 1
ATOM 1910 C C . LEU A 1 262 ? -5.360 -7.272 19.788 1.00 90.50 262 LEU A C 1
ATOM 1912 O O . LEU A 1 262 ? -4.745 -6.218 19.653 1.00 90.50 262 LEU A O 1
ATOM 1916 N N . ARG A 1 263 ? -6.042 -7.544 20.897 1.00 86.12 263 ARG A N 1
ATOM 1917 C CA . ARG A 1 263 ? -6.109 -6.648 22.052 1.00 86.12 263 ARG A CA 1
ATOM 1918 C C . ARG A 1 263 ? -5.669 -7.364 23.320 1.00 86.12 263 ARG A C 1
ATOM 1920 O O . ARG A 1 263 ? -6.332 -8.281 23.793 1.00 86.12 263 ARG A O 1
ATOM 1927 N N . ALA A 1 264 ? -4.604 -6.868 23.939 1.00 85.44 264 ALA A N 1
ATOM 1928 C CA . ALA A 1 264 ? -4.094 -7.353 25.217 1.00 85.44 264 ALA A CA 1
ATOM 1929 C C . ALA A 1 264 ? -4.111 -6.220 26.255 1.00 85.44 264 ALA A C 1
ATOM 1931 O O . ALA A 1 264 ? -3.148 -5.474 26.440 1.00 85.44 264 ALA A O 1
ATOM 1932 N N . GLY A 1 265 ? -5.250 -6.062 26.934 1.00 83.38 265 GLY A N 1
ATOM 1933 C CA . GLY A 1 265 ? -5.469 -4.962 27.873 1.00 83.38 265 GLY A CA 1
ATOM 1934 C C . GLY A 1 265 ? -5.499 -3.610 27.155 1.00 83.38 265 GLY A C 1
ATOM 1935 O O . GLY A 1 265 ? -6.448 -3.318 26.422 1.00 83.38 265 GLY A O 1
ATOM 1936 N N . ARG A 1 266 ? -4.467 -2.790 27.391 1.00 86.00 266 ARG A N 1
ATOM 1937 C CA . ARG A 1 266 ? -4.255 -1.494 26.720 1.00 86.00 266 ARG A CA 1
ATOM 1938 C C . ARG A 1 266 ? -3.429 -1.605 25.440 1.00 86.00 266 ARG A C 1
ATOM 1940 O O . ARG A 1 266 ? -3.389 -0.646 24.681 1.00 86.00 266 ARG A O 1
ATOM 1947 N N . TRP A 1 267 ? -2.786 -2.744 25.201 1.00 87.44 267 TRP A N 1
ATOM 1948 C CA . TRP A 1 267 ? -2.046 -2.985 23.970 1.00 87.44 267 TRP A CA 1
ATOM 1949 C C . TRP A 1 267 ? -2.979 -3.414 22.850 1.00 87.44 267 TRP A C 1
ATOM 1951 O O . TRP A 1 267 ? -3.880 -4.235 23.050 1.00 87.44 267 TRP A O 1
ATOM 1961 N N . LEU A 1 268 ? -2.720 -2.863 21.677 1.00 90.69 268 LEU A N 1
ATOM 1962 C CA . LEU A 1 268 ? -3.444 -3.088 20.442 1.00 90.69 268 LEU A CA 1
ATOM 1963 C C . LEU A 1 268 ? -2.417 -3.489 19.390 1.00 90.69 268 LEU A C 1
ATOM 1965 O O . LEU A 1 268 ? -1.434 -2.789 19.173 1.00 90.69 268 LEU A O 1
ATOM 1969 N N . GLY A 1 269 ? -2.618 -4.656 18.799 1.00 93.44 269 GLY A N 1
ATOM 1970 C CA . GLY A 1 269 ? -1.824 -5.175 17.701 1.00 93.44 269 GLY A CA 1
ATOM 1971 C C . GLY A 1 269 ? -2.663 -5.206 16.437 1.00 93.44 269 GLY A C 1
ATOM 1972 O O . GLY A 1 269 ? -3.828 -5.610 16.463 1.00 93.44 269 GLY A O 1
ATOM 1973 N N . GLU A 1 270 ? -2.063 -4.810 15.331 1.00 96.31 270 GLU A N 1
ATOM 1974 C CA . GLU A 1 270 ? -2.638 -4.903 13.999 1.00 96.31 270 GLU A CA 1
ATOM 1975 C C . GLU A 1 270 ? -1.595 -5.517 13.071 1.00 96.31 270 GLU A C 1
ATOM 1977 O O . GLU A 1 270 ? -0.422 -5.147 13.097 1.00 96.31 270 GLU A O 1
ATOM 1982 N N . MET A 1 271 ? -2.025 -6.475 12.262 1.00 98.19 271 MET A N 1
ATOM 1983 C CA . MET A 1 271 ? -1.228 -6.989 11.161 1.00 98.19 271 MET A CA 1
ATOM 1984 C C . MET A 1 271 ? -2.084 -6.980 9.906 1.00 98.19 271 MET A C 1
ATOM 1986 O O . MET A 1 271 ? -3.248 -7.386 9.943 1.00 98.19 271 MET A O 1
ATOM 1990 N N . GLN A 1 272 ? -1.499 -6.523 8.807 1.00 98.44 272 GLN A N 1
ATOM 1991 C CA . GLN A 1 272 ? -2.111 -6.543 7.489 1.00 98.44 272 GLN A CA 1
ATOM 1992 C C . GLN A 1 272 ? -1.115 -7.066 6.462 1.00 98.44 272 GLN A C 1
ATOM 1994 O O . GLN A 1 272 ? 0.087 -6.821 6.560 1.00 98.44 272 GLN A O 1
ATOM 1999 N N . MET A 1 273 ? -1.634 -7.750 5.459 1.00 98.44 273 MET A N 1
ATOM 2000 C CA . MET A 1 273 ? -0.917 -8.088 4.240 1.00 98.44 273 MET A CA 1
ATOM 2001 C C . MET A 1 273 ? -1.852 -7.883 3.057 1.00 98.44 273 MET A C 1
ATOM 2003 O O . MET A 1 273 ? -3.053 -8.148 3.163 1.00 98.44 273 MET A O 1
ATOM 2007 N N . GLY A 1 274 ? -1.310 -7.407 1.947 1.00 98.25 274 GLY A N 1
ATOM 2008 C CA . GLY A 1 274 ? -2.077 -7.176 0.734 1.00 98.25 274 GLY A CA 1
ATOM 2009 C C . GLY A 1 274 ? -1.234 -7.411 -0.503 1.00 98.25 274 GLY A C 1
ATOM 2010 O O . GLY A 1 274 ? -0.025 -7.182 -0.484 1.00 98.25 274 GLY A O 1
ATOM 2011 N N . TYR A 1 275 ? -1.898 -7.874 -1.551 1.00 98.12 275 TYR A N 1
ATOM 2012 C CA . TYR A 1 275 ? -1.353 -8.034 -2.892 1.00 98.12 275 TYR A CA 1
ATOM 2013 C C . TYR A 1 275 ? -2.362 -7.471 -3.888 1.00 98.12 275 TYR A C 1
ATOM 2015 O O . TYR A 1 275 ? -3.572 -7.662 -3.710 1.00 98.12 275 TYR A O 1
ATOM 2023 N N . SER A 1 276 ? -1.871 -6.797 -4.916 1.00 97.94 276 SER A N 1
ATOM 2024 C CA . SER A 1 276 ? -2.671 -6.305 -6.020 1.00 97.94 276 SER A CA 1
ATOM 2025 C C . SER A 1 276 ? -1.958 -6.416 -7.352 1.00 97.94 276 SER A C 1
ATOM 2027 O O . SER A 1 276 ? -0.730 -6.393 -7.417 1.00 97.94 276 SER A O 1
ATOM 2029 N N . THR A 1 277 ? -2.779 -6.527 -8.390 1.00 97.12 277 THR A N 1
ATOM 2030 C CA . THR A 1 277 ? -2.395 -6.479 -9.801 1.00 97.12 277 THR A CA 1
ATOM 2031 C C . THR A 1 277 ? -3.048 -5.243 -10.408 1.00 97.12 277 THR A C 1
ATOM 2033 O O . THR A 1 277 ? -4.252 -5.040 -10.199 1.00 97.12 277 THR A O 1
ATOM 2036 N N . ALA A 1 278 ? -2.294 -4.450 -11.153 1.00 95.38 278 ALA A N 1
ATOM 2037 C CA . ALA A 1 278 ? -2.749 -3.263 -11.857 1.00 95.38 278 ALA A CA 1
ATOM 2038 C C . ALA A 1 278 ? -2.380 -3.364 -13.340 1.00 95.38 278 ALA A C 1
ATOM 2040 O O . ALA A 1 278 ? -1.245 -3.689 -13.674 1.00 95.38 278 ALA A O 1
ATOM 2041 N N . GLU A 1 279 ? -3.337 -3.077 -14.212 1.00 93.50 279 GLU A N 1
ATOM 2042 C CA . GLU A 1 279 ? -3.120 -2.951 -15.655 1.00 93.50 279 GLU A CA 1
ATOM 2043 C C . GLU A 1 279 ? -3.177 -1.465 -16.009 1.00 93.50 279 GLU A C 1
ATOM 2045 O O . GLU A 1 279 ? -4.095 -0.762 -15.582 1.00 93.50 279 GLU A O 1
ATOM 2050 N N . PHE A 1 280 ? -2.179 -0.987 -16.748 1.00 89.50 280 PHE A N 1
ATOM 2051 C CA . PHE A 1 280 ? -2.071 0.391 -17.204 1.00 89.50 280 PHE A CA 1
ATOM 2052 C C . PHE A 1 280 ? -2.194 0.460 -18.715 1.00 89.50 280 PHE A C 1
ATOM 2054 O O . PHE A 1 280 ? -1.328 -0.065 -19.412 1.00 89.50 280 PHE A O 1
ATOM 2061 N N . ASP A 1 281 ? -3.200 1.155 -19.232 1.00 86.38 281 ASP A N 1
ATOM 2062 C CA . ASP A 1 281 ? -3.422 1.293 -20.667 1.00 86.38 281 ASP A CA 1
ATOM 2063 C C . ASP A 1 281 ? -3.452 2.753 -21.135 1.00 86.38 281 ASP A C 1
ATOM 2065 O O . ASP A 1 281 ? -3.729 3.690 -20.387 1.00 86.38 281 ASP A O 1
ATOM 2069 N N . THR A 1 282 ? -3.146 2.957 -22.415 1.00 80.25 282 THR A N 1
ATOM 2070 C CA . THR A 1 282 ? -3.218 4.271 -23.073 1.00 80.25 282 THR A CA 1
ATOM 2071 C C . THR A 1 282 ? -4.153 4.227 -24.276 1.00 80.25 282 THR A C 1
ATOM 2073 O O . THR A 1 282 ? -4.373 3.180 -24.891 1.00 80.25 282 THR A O 1
ATOM 2076 N N . ALA A 1 283 ? -4.616 5.399 -24.723 1.00 70.50 283 ALA A N 1
ATOM 2077 C CA . ALA A 1 283 ? -5.445 5.538 -25.927 1.00 70.50 283 ALA A CA 1
ATOM 2078 C C . ALA A 1 283 ? -4.802 4.966 -27.213 1.00 70.50 283 ALA A C 1
ATOM 2080 O O . ALA A 1 283 ? -5.504 4.691 -28.190 1.00 70.50 283 ALA A O 1
ATOM 2081 N N . LYS A 1 284 ? -3.478 4.757 -27.220 1.00 66.19 284 LYS A N 1
ATOM 2082 C CA . LYS A 1 284 ? -2.707 4.161 -28.323 1.00 66.19 284 LYS A CA 1
ATOM 2083 C C . LYS A 1 284 ? -2.553 2.635 -28.221 1.00 66.19 284 LYS A C 1
ATOM 2085 O O . LYS A 1 284 ? -1.753 2.066 -28.959 1.00 66.19 284 LYS A O 1
ATOM 2090 N N . ALA A 1 285 ? -3.339 1.975 -27.366 1.00 65.38 285 ALA A N 1
ATOM 2091 C CA . ALA A 1 285 ? -3.347 0.521 -27.168 1.00 65.38 285 ALA A CA 1
ATOM 2092 C C . ALA A 1 285 ? -2.010 -0.065 -26.670 1.00 65.38 285 ALA A C 1
ATOM 2094 O O . ALA A 1 285 ? -1.711 -1.233 -26.917 1.00 65.38 285 ALA A O 1
ATOM 2095 N N . LEU A 1 286 ? -1.216 0.743 -25.964 1.00 76.31 286 LEU A N 1
ATOM 2096 C CA . LEU A 1 286 ? -0.140 0.243 -25.112 1.00 76.31 286 LEU A CA 1
ATOM 2097 C C . LEU A 1 286 ? -0.750 -0.174 -23.774 1.00 76.31 286 LEU A C 1
ATOM 2099 O O . LEU A 1 286 ? -1.502 0.619 -23.213 1.00 76.31 286 LEU A O 1
ATOM 2103 N N . ALA A 1 287 ? -0.416 -1.373 -23.301 1.00 80.88 287 ALA A N 1
ATOM 2104 C CA . ALA A 1 287 ? -0.812 -1.898 -21.999 1.00 80.88 287 ALA A CA 1
ATOM 2105 C C . ALA A 1 287 ? 0.429 -2.388 -21.239 1.00 80.88 287 ALA A C 1
ATOM 2107 O O . ALA A 1 287 ? 1.343 -2.950 -21.853 1.00 80.88 287 ALA A O 1
ATOM 2108 N N . VAL A 1 288 ? 0.470 -2.145 -19.931 1.00 86.25 288 VAL A N 1
ATOM 2109 C CA . VAL A 1 288 ? 1.579 -2.490 -19.037 1.00 86.25 288 VAL A CA 1
ATOM 2110 C C . VAL A 1 288 ? 1.019 -3.045 -17.736 1.00 86.25 288 VAL A C 1
ATOM 2112 O O . VAL A 1 288 ? 0.193 -2.402 -17.095 1.00 86.25 288 VAL A O 1
ATOM 2115 N N . ASP A 1 289 ? 1.508 -4.210 -17.329 1.00 90.06 289 ASP A N 1
ATOM 2116 C CA . ASP A 1 289 ? 1.123 -4.835 -16.069 1.00 90.06 289 ASP A CA 1
ATOM 2117 C C . ASP A 1 289 ? 2.054 -4.398 -14.929 1.00 90.06 289 ASP A C 1
ATOM 2119 O O . ASP A 1 289 ? 3.258 -4.177 -15.108 1.00 90.06 289 ASP A O 1
ATOM 2123 N N . ALA A 1 290 ? 1.492 -4.271 -13.732 1.00 91.38 290 ALA A N 1
ATOM 2124 C CA . ALA A 1 290 ? 2.215 -3.962 -12.512 1.00 91.38 290 ALA A CA 1
ATOM 2125 C C . ALA A 1 290 ? 1.625 -4.715 -11.320 1.00 91.38 290 ALA A C 1
ATOM 2127 O O . ALA A 1 290 ? 0.414 -4.882 -11.211 1.00 91.38 290 ALA A O 1
ATOM 2128 N N . ASP A 1 291 ? 2.474 -5.066 -10.359 1.00 92.94 291 ASP A N 1
ATOM 2129 C CA . ASP A 1 291 ? 2.036 -5.635 -9.089 1.00 92.94 291 ASP A CA 1
ATOM 2130 C C . ASP A 1 291 ? 2.460 -4.751 -7.920 1.00 92.94 291 ASP A C 1
ATOM 2132 O O . ASP A 1 291 ? 3.550 -4.167 -7.901 1.00 92.94 291 ASP A O 1
ATOM 2136 N N . ALA A 1 292 ? 1.633 -4.722 -6.878 1.00 94.69 292 ALA A N 1
ATOM 2137 C CA . ALA A 1 292 ? 1.978 -4.126 -5.597 1.00 94.69 292 ALA A CA 1
ATOM 2138 C C . ALA A 1 292 ? 1.690 -5.097 -4.453 1.00 94.69 292 ALA A C 1
ATOM 2140 O O . ALA A 1 292 ? 0.686 -5.804 -4.417 1.00 94.69 292 ALA A O 1
ATOM 2141 N N . GLN A 1 293 ? 2.578 -5.128 -3.465 1.00 96.50 293 GLN A N 1
ATOM 2142 C CA . GLN A 1 293 ? 2.378 -5.908 -2.251 1.00 96.50 293 GLN A CA 1
ATOM 2143 C C . GLN A 1 293 ? 2.900 -5.181 -1.027 1.00 96.50 293 GLN A C 1
ATOM 2145 O O . GLN A 1 293 ? 3.900 -4.457 -1.077 1.00 96.50 293 GLN A O 1
ATOM 2150 N N . PHE A 1 294 ? 2.254 -5.426 0.108 1.00 96.81 294 PHE A N 1
ATOM 2151 C CA . PHE A 1 294 ? 2.725 -4.923 1.386 1.00 96.81 294 PHE A CA 1
ATOM 2152 C C . PHE A 1 294 ? 2.479 -5.905 2.528 1.00 96.81 294 PHE A C 1
ATOM 2154 O O . PHE A 1 294 ? 1.559 -6.723 2.506 1.00 96.81 294 PHE A O 1
ATOM 2161 N N . ALA A 1 295 ? 3.290 -5.753 3.568 1.00 97.81 295 ALA A N 1
ATOM 2162 C CA . ALA A 1 295 ? 3.062 -6.327 4.881 1.00 97.81 295 ALA A CA 1
ATOM 2163 C C . ALA A 1 295 ? 3.262 -5.240 5.940 1.00 97.81 295 ALA A C 1
ATOM 2165 O O . ALA A 1 295 ? 4.234 -4.487 5.903 1.00 97.81 295 ALA A O 1
ATOM 2166 N N . LEU A 1 296 ? 2.337 -5.157 6.889 1.00 96.75 296 LEU A N 1
ATOM 2167 C CA . LEU A 1 296 ? 2.337 -4.191 7.979 1.00 96.75 296 LEU A CA 1
ATOM 2168 C C . LEU A 1 296 ? 2.164 -4.934 9.297 1.00 96.75 296 LEU A C 1
ATOM 2170 O O . LEU A 1 296 ? 1.232 -5.723 9.448 1.00 96.75 296 LEU A O 1
ATOM 2174 N N . ILE A 1 297 ? 3.010 -4.619 10.271 1.00 97.75 297 ILE A N 1
ATOM 2175 C CA . ILE A 1 297 ? 2.775 -4.940 11.677 1.00 97.75 297 ILE A CA 1
ATOM 2176 C C . ILE A 1 297 ? 2.806 -3.655 12.492 1.00 97.75 297 ILE A C 1
ATOM 2178 O O . ILE A 1 297 ? 3.729 -2.851 12.376 1.00 97.75 297 ILE A O 1
ATOM 2182 N N . LYS A 1 298 ? 1.788 -3.457 13.321 1.00 96.94 298 LYS A N 1
ATOM 2183 C CA . LYS A 1 298 ? 1.582 -2.255 14.120 1.00 96.94 298 LYS A CA 1
ATOM 2184 C C . LYS A 1 298 ? 1.258 -2.624 15.562 1.00 96.94 298 LYS A C 1
ATOM 2186 O O . LYS A 1 298 ? 0.460 -3.522 15.823 1.00 96.94 298 LYS A O 1
ATOM 2191 N N . GLY A 1 299 ? 1.871 -1.897 16.489 1.00 96.12 299 GLY A N 1
ATOM 2192 C CA . GLY A 1 299 ? 1.569 -1.937 17.913 1.00 96.12 299 GLY A CA 1
ATOM 2193 C C . GLY A 1 299 ? 1.213 -0.546 18.426 1.00 96.12 299 GLY A C 1
ATOM 2194 O O . GLY A 1 299 ? 1.959 0.406 18.212 1.00 96.12 299 GLY A O 1
ATOM 2195 N N . GLU A 1 300 ? 0.091 -0.434 19.126 1.00 94.94 300 GLU A N 1
ATOM 2196 C CA . GLU A 1 300 ? -0.439 0.799 19.711 1.00 94.94 300 GLU A CA 1
ATOM 2197 C C . GLU A 1 300 ? -0.767 0.582 21.197 1.00 94.94 300 GLU A C 1
ATOM 2199 O O . GLU A 1 300 ? -1.122 -0.521 21.625 1.00 94.94 300 GLU A O 1
ATOM 2204 N N . TYR A 1 301 ? -0.647 1.637 22.007 1.00 92.75 301 TYR A N 1
ATOM 2205 C CA . TYR A 1 301 ? -0.979 1.592 23.433 1.00 92.75 301 TYR A CA 1
ATOM 2206 C C . TYR A 1 301 ? -2.073 2.599 23.784 1.00 92.75 301 TYR A C 1
ATOM 2208 O O . TYR A 1 301 ? -1.863 3.805 23.711 1.00 92.75 301 TYR A O 1
ATOM 2216 N N . ALA A 1 302 ? -3.235 2.116 24.216 1.00 90.31 302 ALA A N 1
ATOM 2217 C CA . ALA A 1 302 ? -4.383 2.954 24.524 1.00 90.31 302 ALA A CA 1
ATOM 2218 C C . ALA A 1 302 ? -4.276 3.626 25.901 1.00 90.31 302 ALA A C 1
ATOM 2220 O O . ALA A 1 302 ? -4.356 2.982 26.953 1.00 90.31 302 ALA A O 1
ATOM 2221 N N . LEU A 1 303 ? -4.167 4.953 25.885 1.00 89.94 303 LEU A N 1
ATOM 2222 C CA . LEU A 1 303 ? -4.344 5.831 27.035 1.00 89.94 303 LEU A CA 1
ATOM 2223 C C . LEU A 1 303 ? -5.765 6.394 27.001 1.00 89.94 303 LEU A C 1
ATOM 2225 O O . LEU A 1 303 ? -6.088 7.224 26.153 1.00 89.94 303 LEU A O 1
ATOM 2229 N N . THR A 1 304 ? -6.612 5.929 27.915 1.00 84.50 304 THR A N 1
ATOM 2230 C CA . THR A 1 304 ? -8.020 6.330 28.017 1.00 84.50 304 THR A CA 1
ATOM 2231 C C . THR A 1 304 ? -8.242 7.181 29.259 1.00 84.50 304 THR A C 1
ATOM 2233 O O . THR A 1 304 ? -7.634 6.950 30.309 1.00 84.50 304 THR A O 1
ATOM 2236 N N . GLY A 1 305 ? -9.104 8.187 29.144 1.00 79.94 305 GLY A N 1
ATOM 2237 C CA . GLY A 1 305 ? -9.500 9.019 30.273 1.00 79.94 305 GLY A CA 1
ATOM 2238 C C . GLY A 1 305 ? -10.677 9.920 29.928 1.00 79.94 305 GLY A C 1
ATOM 2239 O O . GLY A 1 305 ? -10.622 10.687 28.970 1.00 79.94 305 GLY A O 1
ATOM 2240 N N . GLN A 1 306 ? -11.736 9.857 30.740 1.00 82.88 306 GLN A N 1
ATOM 2241 C CA . GLN A 1 306 ? -13.015 10.518 30.458 1.00 82.88 306 GLN A CA 1
ATOM 2242 C C . GLN A 1 306 ? -13.581 10.068 29.098 1.00 82.88 306 GLN A C 1
ATOM 2244 O O . GLN A 1 306 ? -14.000 8.925 28.967 1.00 82.88 306 GLN A O 1
ATOM 2249 N N . ALA A 1 307 ? -13.576 10.955 28.102 1.00 84.75 307 ALA A N 1
ATOM 2250 C CA . ALA A 1 307 ? -13.999 10.693 26.728 1.00 84.75 307 ALA A CA 1
ATOM 2251 C C . ALA A 1 307 ? -12.836 10.787 25.722 1.00 84.75 307 ALA A C 1
ATOM 2253 O O . ALA A 1 307 ? -13.064 10.689 24.520 1.00 84.75 307 ALA A O 1
ATOM 2254 N N . TRP A 1 308 ? -11.604 10.990 26.202 1.00 86.19 308 TRP A N 1
ATOM 2255 C CA . TRP A 1 308 ? -10.400 10.995 25.378 1.00 86.19 308 TRP A CA 1
ATOM 2256 C C . TRP A 1 308 ? -9.811 9.595 25.267 1.00 86.19 308 TRP A C 1
ATOM 2258 O O . TRP A 1 308 ? -9.706 8.865 26.260 1.00 86.19 308 TRP A O 1
ATOM 2268 N N . GLN A 1 309 ? -9.326 9.279 24.074 1.00 89.69 309 GLN A N 1
ATOM 2269 C CA . GLN A 1 309 ? -8.403 8.182 23.849 1.00 89.69 309 GLN A CA 1
ATOM 2270 C C . GLN A 1 309 ? -7.227 8.690 23.014 1.00 89.69 309 GLN A C 1
ATOM 2272 O O . GLN A 1 309 ? -7.392 9.386 22.016 1.00 89.69 309 GLN A O 1
ATOM 2277 N N . ILE A 1 310 ? -6.022 8.368 23.474 1.00 92.75 310 ILE A N 1
ATOM 2278 C CA . ILE A 1 310 ? -4.759 8.706 22.820 1.00 92.75 310 ILE A CA 1
ATOM 2279 C C . ILE A 1 310 ? -3.962 7.416 22.681 1.00 92.75 310 ILE A C 1
ATOM 2281 O O . ILE A 1 310 ? -3.832 6.656 23.641 1.00 92.75 310 ILE A O 1
ATOM 2285 N N . MET A 1 311 ? -3.442 7.158 21.488 1.00 93.50 311 MET A N 1
ATOM 2286 C CA . MET A 1 311 ? -2.738 5.929 21.152 1.00 93.50 311 MET A CA 1
ATOM 2287 C C . MET A 1 311 ? -1.425 6.265 20.443 1.00 93.50 311 MET A C 1
ATOM 2289 O O . MET A 1 311 ? -1.415 6.444 19.223 1.00 93.50 311 MET A O 1
ATOM 2293 N N . PRO A 1 312 ? -0.309 6.402 21.182 1.00 97.31 312 PRO A N 1
ATOM 2294 C CA . PRO A 1 312 ? 1.005 6.293 20.569 1.00 97.31 312 PRO A CA 1
ATOM 2295 C C . PRO A 1 312 ? 1.189 4.881 20.004 1.00 97.31 312 PRO A C 1
ATOM 2297 O O . PRO A 1 312 ? 0.801 3.890 20.634 1.00 97.31 312 PRO A O 1
ATOM 2300 N N . GLY A 1 313 ? 1.805 4.796 18.832 1.00 96.19 313 GLY A N 1
ATOM 2301 C CA . GLY A 1 313 ? 2.046 3.544 18.138 1.00 96.19 313 GLY A CA 1
ATOM 2302 C C . GLY A 1 313 ? 3.334 3.541 17.340 1.00 96.19 313 GLY A C 1
ATOM 2303 O O . GLY A 1 313 ? 3.840 4.585 16.926 1.00 96.19 313 GLY A O 1
ATOM 2304 N N . ALA A 1 314 ? 3.833 2.339 17.098 1.00 97.62 314 ALA A N 1
ATOM 2305 C CA . ALA A 1 314 ? 4.946 2.075 16.206 1.00 97.62 314 ALA A CA 1
ATOM 2306 C C . ALA A 1 314 ? 4.563 0.955 15.238 1.00 97.62 314 ALA A C 1
ATOM 2308 O O . ALA A 1 314 ? 3.850 0.017 15.610 1.00 97.62 314 ALA A O 1
ATOM 2309 N N . SER A 1 315 ? 5.041 1.036 14.003 1.00 96.69 315 SER A N 1
ATOM 2310 C CA . SER A 1 315 ? 4.841 -0.021 13.019 1.00 96.69 315 SER A CA 1
ATOM 2311 C C . SER A 1 315 ? 6.053 -0.237 12.132 1.00 96.69 315 SER A C 1
ATOM 2313 O O . SER A 1 315 ? 6.866 0.662 11.938 1.00 96.69 315 SER A O 1
ATOM 2315 N N . LEU A 1 316 ? 6.140 -1.444 11.586 1.00 97.19 316 LEU A N 1
ATOM 2316 C CA . LEU A 1 316 ? 7.084 -1.825 10.548 1.00 97.19 316 LEU A CA 1
ATOM 2317 C C . LEU A 1 316 ? 6.278 -2.174 9.297 1.00 97.19 316 LEU A C 1
ATOM 2319 O O . LEU A 1 316 ? 5.342 -2.977 9.371 1.00 97.19 316 LEU A O 1
ATOM 2323 N N . LYS A 1 317 ? 6.624 -1.557 8.169 1.00 95.38 317 LYS A N 1
ATOM 2324 C CA . LYS A 1 317 ? 5.944 -1.740 6.888 1.00 95.38 317 LYS A CA 1
ATOM 2325 C C . LYS A 1 317 ? 6.953 -2.167 5.833 1.00 95.38 317 LYS A C 1
ATOM 2327 O O . LYS A 1 317 ? 7.924 -1.464 5.593 1.00 95.38 317 LYS A O 1
ATOM 2332 N N . TYR A 1 318 ? 6.712 -3.304 5.198 1.00 95.38 318 TYR A N 1
ATOM 2333 C CA . TYR A 1 318 ? 7.412 -3.714 3.988 1.00 95.38 318 TYR A CA 1
ATOM 2334 C C . TYR A 1 318 ? 6.498 -3.480 2.789 1.00 95.38 318 TYR A C 1
ATOM 2336 O O . TYR A 1 318 ? 5.317 -3.827 2.849 1.00 95.38 318 TYR A O 1
ATOM 2344 N N . ARG A 1 319 ? 7.034 -2.918 1.708 1.00 93.06 319 ARG A N 1
ATOM 2345 C CA . ARG A 1 319 ? 6.345 -2.781 0.423 1.00 93.06 319 ARG A CA 1
ATOM 2346 C C . ARG A 1 319 ? 7.262 -3.250 -0.694 1.00 93.06 319 ARG A C 1
ATOM 2348 O O . ARG A 1 319 ? 8.460 -2.975 -0.657 1.00 93.06 319 ARG A O 1
ATOM 2355 N N . ARG A 1 320 ? 6.694 -3.902 -1.702 1.00 92.38 320 ARG A N 1
ATOM 2356 C CA . ARG A 1 320 ? 7.363 -4.177 -2.971 1.00 92.38 320 ARG A CA 1
ATOM 2357 C C . ARG A 1 320 ? 6.395 -3.919 -4.113 1.00 92.38 320 ARG A C 1
ATOM 2359 O O . ARG A 1 320 ? 5.275 -4.408 -4.064 1.00 92.38 320 ARG A O 1
ATOM 2366 N N . ASN A 1 321 ? 6.855 -3.190 -5.115 1.00 90.31 321 ASN A N 1
ATOM 2367 C CA . ASN A 1 321 ? 6.125 -2.944 -6.348 1.00 90.31 321 ASN A CA 1
ATOM 2368 C C . ASN A 1 321 ? 6.976 -3.437 -7.519 1.00 90.31 321 ASN A C 1
ATOM 2370 O O . ASN A 1 321 ? 8.210 -3.350 -7.460 1.00 90.31 321 ASN A O 1
ATOM 2374 N N . THR A 1 322 ? 6.331 -3.942 -8.556 1.00 89.25 322 THR A N 1
ATOM 2375 C CA . THR A 1 322 ? 6.958 -4.379 -9.804 1.00 89.25 322 THR A CA 1
ATOM 2376 C C . THR A 1 322 ? 6.163 -3.832 -10.978 1.00 89.25 322 THR A C 1
ATOM 2378 O O . THR A 1 322 ? 4.948 -3.704 -10.885 1.00 89.25 322 THR A O 1
ATOM 2381 N N . VAL A 1 323 ? 6.850 -3.494 -12.059 1.00 87.38 323 VAL A N 1
ATOM 2382 C CA . VAL A 1 323 ? 6.260 -3.193 -13.364 1.00 87.38 323 VAL A CA 1
ATOM 2383 C C . VAL A 1 323 ? 6.912 -4.132 -14.357 1.00 87.38 323 VAL A C 1
ATOM 2385 O O . VAL A 1 323 ? 8.141 -4.265 -14.363 1.00 87.38 323 VAL A O 1
ATOM 2388 N N . ASP A 1 324 ? 6.089 -4.792 -15.155 1.00 85.19 324 ASP A N 1
ATOM 2389 C CA . ASP A 1 324 ? 6.546 -5.769 -16.127 1.00 85.19 324 ASP A CA 1
ATOM 2390 C C . ASP A 1 324 ? 7.227 -5.086 -17.315 1.00 85.19 324 ASP A C 1
ATOM 2392 O O . ASP A 1 324 ? 7.006 -3.912 -17.622 1.00 85.19 324 ASP A O 1
ATOM 2396 N N . SER A 1 325 ? 8.078 -5.844 -18.005 1.00 81.31 325 SER A N 1
ATOM 2397 C CA . SER A 1 325 ? 8.720 -5.376 -19.229 1.00 81.31 325 SER A CA 1
ATOM 2398 C C . SER A 1 325 ? 7.671 -5.043 -20.291 1.00 81.31 325 SER A C 1
ATOM 2400 O O . SER A 1 325 ? 6.770 -5.847 -20.544 1.00 81.31 325 SER A O 1
ATOM 2402 N N . PHE A 1 326 ? 7.822 -3.922 -20.986 1.00 75.75 326 PHE A N 1
ATOM 2403 C CA . PHE A 1 326 ? 6.930 -3.542 -22.081 1.00 75.75 326 PHE A CA 1
ATOM 2404 C C . PHE A 1 326 ? 7.700 -2.844 -23.199 1.00 75.75 326 PHE A C 1
ATOM 2406 O O . PHE A 1 326 ? 8.831 -2.396 -23.023 1.00 75.75 326 PHE A O 1
ATOM 2413 N N . SER A 1 327 ? 7.085 -2.740 -24.376 1.00 70.19 327 SER A N 1
ATOM 2414 C CA . SER A 1 327 ? 7.659 -2.009 -25.505 1.00 70.19 327 SER A CA 1
ATOM 2415 C C . SER A 1 327 ? 6.750 -0.868 -25.932 1.00 70.19 327 SER A C 1
ATOM 2417 O O . SER A 1 327 ? 5.581 -1.105 -26.235 1.00 70.19 327 SER A O 1
ATOM 2419 N N . ALA A 1 328 ? 7.290 0.342 -26.022 1.00 66.75 328 ALA A N 1
ATOM 2420 C CA . ALA A 1 328 ? 6.613 1.488 -26.613 1.00 66.75 328 ALA A CA 1
ATOM 2421 C C . ALA A 1 328 ? 7.138 1.711 -28.035 1.00 66.75 328 ALA A C 1
ATOM 2423 O O . ALA A 1 328 ? 8.331 1.580 -28.284 1.00 66.75 328 ALA A O 1
ATOM 2424 N N . SER A 1 329 ? 6.274 2.050 -28.987 1.00 62.00 329 SER A N 1
ATOM 2425 C CA . SER A 1 329 ? 6.697 2.357 -30.360 1.00 62.00 329 SER A CA 1
ATOM 2426 C C . SER A 1 329 ? 6.307 3.777 -30.740 1.00 62.00 329 SER A C 1
ATOM 2428 O O . SER A 1 329 ? 5.141 4.143 -30.586 1.00 62.00 329 SER A O 1
ATOM 2430 N N . ASN A 1 330 ? 7.249 4.539 -31.294 1.00 57.31 330 ASN A N 1
ATOM 2431 C CA . ASN A 1 330 ? 7.001 5.850 -31.894 1.00 57.31 330 ASN A CA 1
ATOM 2432 C C . ASN A 1 330 ? 7.367 5.850 -33.392 1.00 57.31 330 ASN A C 1
ATOM 2434 O O . ASN A 1 330 ? 7.736 4.818 -33.957 1.00 57.31 330 ASN A O 1
ATOM 2438 N N . GLU A 1 331 ? 7.247 7.005 -34.054 1.00 55.19 331 GLU A N 1
ATOM 2439 C CA . GLU A 1 331 ? 7.597 7.159 -35.478 1.00 55.19 331 GLU A CA 1
ATOM 2440 C C . GLU A 1 331 ? 9.084 6.861 -35.777 1.00 55.19 331 GLU A C 1
ATOM 2442 O O . GLU A 1 331 ? 9.429 6.569 -36.923 1.00 55.19 331 GLU A O 1
ATOM 2447 N N . SER A 1 332 ? 9.947 6.893 -34.754 1.00 51.94 332 SER A N 1
ATOM 2448 C CA . SER A 1 332 ? 11.403 6.727 -34.847 1.00 51.94 332 SER A CA 1
ATOM 2449 C C . SER A 1 332 ? 11.897 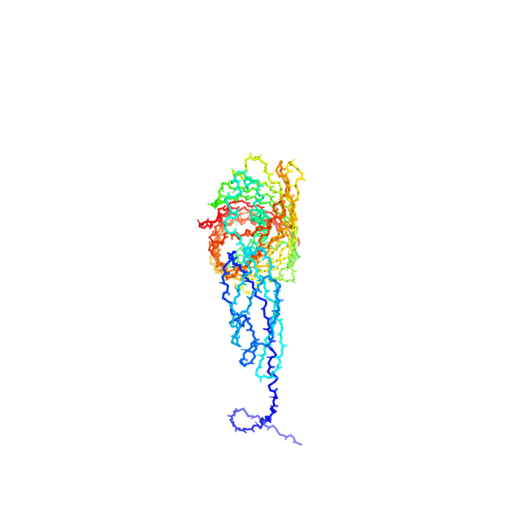5.311 -34.518 1.00 51.94 332 SER A C 1
ATOM 2451 O O . SER A 1 332 ? 13.055 5.009 -34.797 1.00 51.94 332 SER A O 1
ATOM 2453 N N . GLY A 1 333 ? 11.061 4.432 -33.954 1.00 57.41 333 GLY A N 1
ATOM 2454 C CA . GLY A 1 333 ? 11.444 3.063 -33.598 1.00 57.41 333 GLY A CA 1
ATOM 2455 C C . GLY A 1 333 ? 10.686 2.489 -32.398 1.00 57.41 333 GLY A C 1
ATOM 2456 O O . GLY A 1 333 ? 9.821 3.136 -31.809 1.00 57.41 333 GLY A O 1
ATOM 2457 N N . ALA A 1 334 ? 11.003 1.240 -32.046 1.00 61.41 334 ALA A N 1
ATOM 2458 C CA . ALA A 1 334 ? 10.512 0.599 -30.827 1.00 61.41 334 ALA A CA 1
ATOM 2459 C C . ALA A 1 334 ? 11.528 0.774 -29.689 1.00 61.41 334 ALA A C 1
ATOM 2461 O O . ALA A 1 334 ? 12.719 0.519 -29.872 1.00 61.41 334 ALA A O 1
ATOM 2462 N N . ILE A 1 335 ? 11.031 1.178 -28.526 1.00 65.62 335 ILE A N 1
ATOM 2463 C CA . ILE A 1 335 ? 11.743 1.274 -27.256 1.00 65.62 335 ILE A CA 1
ATOM 2464 C C . ILE A 1 335 ? 11.296 0.101 -26.391 1.00 65.62 335 ILE A C 1
ATOM 2466 O O . ILE A 1 335 ? 10.095 -0.090 -26.203 1.00 65.62 335 ILE A O 1
ATOM 2470 N N . TYR A 1 336 ? 12.233 -0.678 -25.860 1.00 69.19 336 TYR A N 1
ATOM 2471 C CA . TYR A 1 336 ? 11.929 -1.768 -24.930 1.00 69.19 336 TYR A CA 1
ATOM 2472 C C . TYR A 1 336 ? 12.361 -1.387 -23.521 1.00 69.19 336 TYR A C 1
ATOM 2474 O O . TYR A 1 336 ? 13.493 -0.952 -23.322 1.00 69.19 336 TYR A O 1
ATOM 2482 N N . TYR A 1 337 ? 11.474 -1.594 -22.559 1.00 71.25 337 TYR A N 1
ATOM 2483 C CA . TYR A 1 337 ? 11.722 -1.433 -21.135 1.00 71.25 337 TYR A CA 1
ATOM 2484 C C . TYR A 1 337 ? 11.775 -2.810 -20.488 1.00 71.25 337 TYR A C 1
ATOM 2486 O O . TYR A 1 337 ? 10.877 -3.625 -20.702 1.00 71.25 337 TYR A O 1
ATOM 2494 N N . ASP A 1 338 ? 12.834 -3.065 -19.727 1.00 74.12 338 ASP A N 1
ATOM 2495 C CA . ASP A 1 338 ? 12.968 -4.280 -18.923 1.00 74.12 338 ASP A CA 1
ATOM 2496 C C . ASP A 1 338 ? 12.100 -4.209 -17.658 1.00 74.12 338 ASP A C 1
ATOM 2498 O O . ASP A 1 338 ? 11.618 -3.130 -17.290 1.00 74.12 338 ASP A O 1
ATOM 2502 N N . ASP A 1 339 ? 11.908 -5.344 -16.986 1.00 78.88 339 ASP A N 1
ATOM 2503 C CA . ASP A 1 339 ? 11.164 -5.367 -15.729 1.00 78.88 339 ASP A CA 1
ATOM 2504 C C . ASP A 1 339 ? 11.830 -4.482 -14.666 1.00 78.88 339 ASP A C 1
ATOM 2506 O O . ASP A 1 339 ? 13.057 -4.407 -14.528 1.00 78.88 339 ASP A O 1
ATOM 2510 N N . HIS A 1 340 ? 11.006 -3.778 -13.893 1.00 80.19 340 HIS A N 1
ATOM 2511 C CA . HIS A 1 340 ? 11.493 -2.890 -12.850 1.00 80.19 340 HIS A CA 1
ATOM 2512 C C . HIS A 1 340 ? 10.808 -3.178 -11.523 1.00 80.19 340 HIS A C 1
ATOM 2514 O O . HIS A 1 340 ? 9.590 -3.305 -11.431 1.00 80.19 340 HI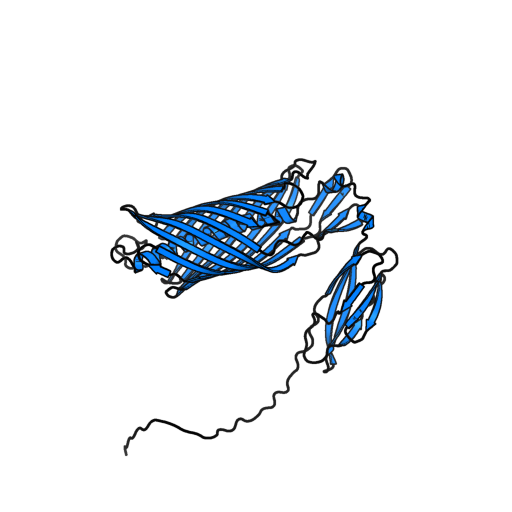S A O 1
ATOM 2520 N N . SER A 1 341 ? 11.595 -3.263 -10.455 1.00 84.62 341 SER A N 1
ATOM 2521 C CA . SER A 1 341 ? 11.101 -3.564 -9.121 1.00 84.62 341 SER A CA 1
ATOM 2522 C C . SER A 1 341 ? 11.699 -2.637 -8.082 1.00 84.62 341 SER A C 1
ATOM 2524 O O . SER A 1 341 ? 12.880 -2.292 -8.125 1.00 84.62 341 SER A O 1
ATOM 2526 N N . LYS A 1 342 ? 10.876 -2.278 -7.099 1.00 84.00 342 LYS A N 1
ATOM 2527 C CA . LYS A 1 342 ? 11.261 -1.414 -5.989 1.00 84.00 342 LYS A CA 1
ATOM 2528 C C . LYS A 1 342 ? 10.690 -1.964 -4.702 1.00 84.00 342 LYS A C 1
ATOM 2530 O O . LYS A 1 342 ? 9.513 -2.311 -4.635 1.00 84.00 342 LYS A O 1
ATOM 2535 N N . SER A 1 343 ? 11.511 -2.040 -3.665 1.00 87.88 343 SER A N 1
ATOM 2536 C CA . SER A 1 343 ? 11.079 -2.471 -2.342 1.00 87.88 343 SER A CA 1
ATOM 2537 C C . SER A 1 343 ? 11.628 -1.574 -1.248 1.00 87.88 343 SER A C 1
ATOM 2539 O O . SER A 1 343 ? 12.755 -1.092 -1.345 1.00 87.88 343 SER A O 1
ATOM 2541 N N . HIS A 1 344 ? 10.818 -1.380 -0.212 1.00 86.56 344 HIS A N 1
ATOM 2542 C CA . HIS A 1 344 ? 11.134 -0.538 0.930 1.00 86.56 344 HIS A CA 1
ATOM 2543 C C . HIS A 1 344 ? 10.707 -1.209 2.227 1.00 86.56 344 HIS A C 1
ATOM 2545 O O . HIS A 1 344 ? 9.605 -1.756 2.327 1.00 86.56 344 HIS A O 1
ATOM 2551 N N . LEU A 1 345 ? 11.574 -1.120 3.228 1.00 90.75 345 LEU A N 1
ATOM 2552 C CA . LEU A 1 345 ? 11.260 -1.397 4.618 1.00 90.75 345 LEU A CA 1
ATOM 2553 C C . LEU A 1 345 ? 11.226 -0.072 5.377 1.00 90.75 345 LEU A C 1
ATOM 2555 O O . LEU A 1 345 ? 12.254 0.588 5.505 1.00 90.75 345 LEU A O 1
ATOM 2559 N N . SER A 1 346 ? 10.069 0.280 5.925 1.00 92.12 346 SER A N 1
ATOM 2560 C CA . SER A 1 346 ? 9.860 1.512 6.680 1.00 92.12 346 SER A CA 1
ATOM 2561 C C . SER A 1 346 ? 9.511 1.244 8.137 1.00 92.12 346 SER A C 1
ATOM 2563 O O . SER A 1 346 ? 8.733 0.341 8.461 1.00 92.12 346 SER A O 1
ATOM 2565 N N . GLY A 1 347 ? 10.052 2.074 9.024 1.00 94.69 347 GLY A N 1
ATOM 2566 C CA . GLY A 1 347 ? 9.592 2.217 10.400 1.00 94.69 347 GLY A CA 1
ATOM 2567 C C . GLY A 1 347 ? 8.690 3.441 10.524 1.00 94.69 347 GLY A C 1
ATOM 2568 O O . GLY A 1 347 ? 9.052 4.516 10.062 1.00 94.69 347 GLY A O 1
ATOM 2569 N N . VAL A 1 348 ? 7.539 3.302 11.179 1.00 94.81 348 VAL A N 1
ATOM 2570 C CA . VAL A 1 348 ? 6.579 4.400 11.359 1.00 94.81 348 VAL A CA 1
ATOM 2571 C C . VAL A 1 348 ? 6.331 4.634 12.834 1.00 94.81 348 VAL A C 1
ATOM 2573 O O . VAL A 1 348 ? 5.994 3.706 13.571 1.00 94.81 348 VAL A O 1
ATOM 2576 N N . LEU A 1 349 ? 6.430 5.888 13.257 1.00 97.50 349 LEU A N 1
ATOM 2577 C CA . LEU A 1 349 ? 5.930 6.344 14.548 1.00 97.50 349 LEU A CA 1
ATOM 2578 C C . LEU A 1 349 ? 4.619 7.084 14.326 1.00 97.50 349 LEU A C 1
ATOM 2580 O O . LEU A 1 349 ? 4.542 7.963 13.474 1.00 97.50 349 LEU A O 1
ATOM 2584 N N . SER A 1 350 ? 3.589 6.740 15.092 1.00 96.75 350 SER A N 1
ATOM 2585 C CA . SER A 1 350 ? 2.264 7.341 14.956 1.00 96.75 350 SER A CA 1
ATOM 2586 C C . SER A 1 350 ? 1.672 7.749 16.298 1.00 96.75 350 SER A C 1
ATOM 2588 O O . SER A 1 350 ? 1.963 7.164 17.341 1.00 96.75 350 SER A O 1
ATOM 2590 N N . LEU A 1 351 ? 0.833 8.775 16.265 1.00 97.44 351 LEU A N 1
ATOM 2591 C CA . LEU A 1 351 ? 0.031 9.234 17.382 1.00 97.44 351 LEU A CA 1
ATOM 2592 C C . LEU A 1 351 ? -1.400 9.412 16.893 1.00 97.44 351 LEU A C 1
ATOM 2594 O O . LEU A 1 351 ? -1.690 10.303 16.095 1.00 97.44 351 LEU A O 1
ATOM 2598 N N . TYR A 1 352 ? -2.290 8.562 17.383 1.00 95.31 352 TYR A N 1
ATOM 2599 C CA . TYR A 1 352 ? -3.723 8.685 17.166 1.00 95.31 352 TYR A CA 1
ATOM 2600 C C . TYR A 1 352 ? -4.389 9.317 18.389 1.00 95.31 352 TYR A C 1
ATOM 2602 O O . TYR A 1 352 ? -4.021 9.024 19.527 1.00 95.31 352 TYR A O 1
ATOM 2610 N N . GLY A 1 353 ? -5.394 10.156 18.166 1.00 93.62 353 GLY A N 1
ATOM 2611 C CA . GLY A 1 353 ? -6.229 10.700 19.227 1.00 93.62 353 GLY A CA 1
ATOM 2612 C C . GLY A 1 353 ? -7.660 10.924 18.765 1.00 93.62 353 GLY A C 1
ATOM 2613 O O . GLY A 1 353 ? -7.892 11.381 17.648 1.00 93.62 353 GLY A O 1
ATOM 2614 N N . ASN A 1 354 ? -8.617 10.638 19.639 1.00 93.81 354 ASN A N 1
ATOM 2615 C CA . ASN A 1 354 ? -10.036 10.894 19.419 1.00 93.81 354 ASN A CA 1
ATOM 2616 C C . ASN A 1 354 ? -10.740 11.348 20.702 1.00 93.81 354 ASN A C 1
ATOM 2618 O O . ASN A 1 354 ? -10.258 11.147 21.822 1.00 93.81 354 ASN A O 1
ATOM 2622 N N . TYR A 1 355 ? -11.913 11.949 20.518 1.00 91.56 355 TYR A N 1
ATOM 2623 C CA . TYR A 1 355 ? -12.802 12.349 21.605 1.00 91.56 355 TYR A CA 1
ATOM 2624 C C . TYR A 1 355 ? -14.227 11.870 21.348 1.00 91.56 355 TYR A C 1
ATOM 2626 O O . TYR A 1 355 ? -14.754 12.121 20.273 1.00 91.56 355 TYR A O 1
ATOM 2634 N N . ALA A 1 356 ? -14.878 11.228 22.317 1.00 90.12 356 ALA A N 1
ATOM 2635 C CA . ALA A 1 356 ? -16.254 10.754 22.165 1.00 90.12 356 ALA A CA 1
ATOM 2636 C C . ALA A 1 356 ? -17.305 11.783 22.606 1.00 90.12 356 ALA A C 1
ATOM 2638 O O . ALA A 1 356 ? -17.392 12.162 23.775 1.00 90.12 356 ALA A O 1
ATOM 2639 N N . PHE A 1 357 ? -18.180 12.154 21.673 1.00 86.69 357 PHE A N 1
ATOM 2640 C CA . PHE A 1 357 ? -19.423 12.869 21.933 1.00 86.69 357 PHE A CA 1
ATOM 2641 C C . PHE A 1 357 ? -20.595 11.894 21.942 1.00 86.69 357 PHE A C 1
ATOM 2643 O O . PHE A 1 357 ? -20.910 11.272 20.928 1.00 86.69 357 PHE A O 1
ATOM 2650 N N . ASN A 1 358 ? -21.265 11.792 23.086 1.00 84.31 358 ASN A N 1
ATOM 2651 C CA . ASN A 1 358 ? -22.418 10.917 23.250 1.00 84.31 358 ASN A CA 1
ATOM 2652 C C . ASN A 1 358 ? -23.708 11.648 22.879 1.00 84.31 358 ASN A C 1
ATOM 2654 O O . ASN A 1 358 ? -24.025 12.700 23.438 1.00 84.31 358 ASN A O 1
ATOM 2658 N N . PHE A 1 359 ? -24.481 11.042 21.989 1.00 85.25 359 PHE A N 1
ATOM 2659 C CA . PHE A 1 359 ? -25.815 11.476 21.607 1.00 85.25 359 PHE A CA 1
ATOM 2660 C C . PHE A 1 359 ? -26.832 10.380 21.920 1.00 85.25 359 PHE A C 1
ATOM 2662 O O . PHE A 1 359 ? -26.497 9.221 22.150 1.00 85.25 359 PHE A O 1
ATOM 2669 N N . ASN A 1 360 ? -28.114 10.736 21.889 1.00 84.75 360 ASN A N 1
ATOM 2670 C CA 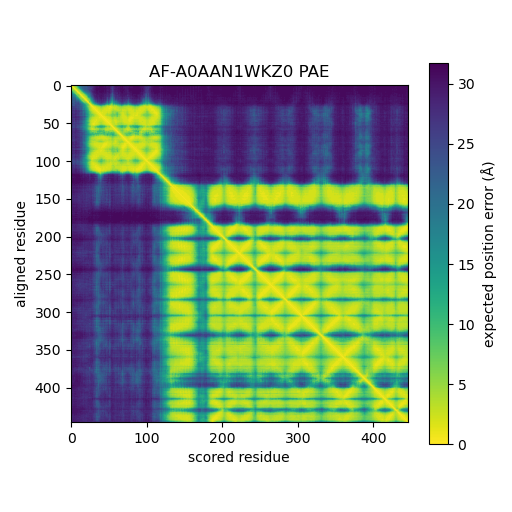. ASN A 1 360 ? -29.195 9.763 22.043 1.00 84.75 360 ASN A CA 1
ATOM 2671 C C . ASN A 1 360 ? -29.334 8.804 20.849 1.00 84.75 360 ASN A C 1
ATOM 2673 O O . ASN A 1 360 ? -30.149 7.900 20.932 1.00 84.75 360 ASN A O 1
ATOM 2677 N N . TRP A 1 361 ? -28.604 9.017 19.751 1.00 80.69 361 TRP A N 1
ATOM 2678 C CA . TRP A 1 361 ? -28.634 8.194 18.537 1.00 80.69 361 TRP A CA 1
ATOM 2679 C C . TRP A 1 361 ? -27.320 7.438 18.285 1.00 80.69 361 TRP A C 1
ATOM 2681 O O . TRP A 1 361 ? -27.270 6.582 17.402 1.00 80.69 361 TRP A O 1
ATOM 2691 N N . GLY A 1 362 ? -26.260 7.731 19.044 1.00 83.75 362 GLY A N 1
ATOM 2692 C CA . GLY A 1 362 ? -24.942 7.143 18.830 1.00 83.75 362 GLY A CA 1
ATOM 2693 C C . GLY A 1 362 ? -23.806 7.943 19.461 1.00 83.75 362 GLY A C 1
ATOM 2694 O O . GLY A 1 362 ? -24.029 8.900 20.203 1.00 83.75 362 GLY A O 1
ATOM 2695 N N . VAL A 1 363 ? -22.578 7.545 19.142 1.00 88.38 363 VAL A N 1
ATOM 2696 C CA . VAL A 1 363 ? -21.341 8.202 19.574 1.00 88.38 363 VAL A CA 1
ATOM 2697 C C . VAL A 1 363 ? -20.632 8.761 18.349 1.00 88.38 363 VAL A C 1
ATOM 2699 O O . VAL A 1 363 ? -20.365 8.027 17.399 1.00 88.38 363 VAL A O 1
ATOM 2702 N N . LEU A 1 364 ? -20.315 10.051 18.375 1.00 90.50 364 LEU A N 1
ATOM 2703 C CA . LEU A 1 364 ? -19.513 10.714 17.349 1.00 90.50 364 LEU A CA 1
ATOM 2704 C C . LEU A 1 364 ? -18.092 10.925 17.870 1.00 90.50 364 LEU A C 1
ATOM 2706 O O . LEU A 1 364 ? -17.905 11.347 19.008 1.00 90.50 364 LEU A O 1
ATOM 2710 N N . MET A 1 365 ? -17.096 10.663 17.034 1.00 92.81 365 MET A N 1
ATOM 2711 C CA . MET A 1 365 ? -15.687 10.666 17.407 1.00 92.81 365 MET A CA 1
ATOM 2712 C C . MET A 1 365 ? -14.857 11.440 16.384 1.00 92.81 365 MET A C 1
ATOM 2714 O O . MET A 1 365 ? -14.397 10.842 15.410 1.00 92.81 365 MET A O 1
ATOM 2718 N N . PRO A 1 366 ? -14.630 12.754 16.556 1.00 96.12 366 PRO A N 1
ATOM 2719 C CA . PRO A 1 366 ? -13.526 13.390 15.860 1.00 96.12 366 PRO A CA 1
ATOM 2720 C C . PRO A 1 366 ? -12.210 12.716 16.207 1.00 96.12 366 PRO A C 1
ATOM 2722 O O . PRO A 1 366 ? -11.958 12.380 17.367 1.00 96.12 366 PRO A O 1
ATOM 2725 N N . GLN A 1 367 ? -11.391 12.538 15.179 1.00 95.00 367 GLN A N 1
ATOM 2726 C CA . GLN A 1 367 ? -10.140 11.811 15.248 1.00 95.00 367 GLN A CA 1
ATOM 2727 C C . GLN A 1 367 ? -9.044 12.500 14.439 1.00 95.00 367 GLN A C 1
ATOM 2729 O O . GLN A 1 367 ? -9.293 13.115 13.401 1.00 95.00 367 GLN A O 1
ATOM 2734 N N . LEU A 1 368 ? -7.822 12.370 14.943 1.00 96.50 368 LEU A N 1
ATOM 2735 C CA . LEU A 1 368 ? -6.589 12.846 14.337 1.00 96.50 368 LEU A CA 1
ATOM 2736 C C . LEU A 1 368 ? -5.561 11.716 14.404 1.00 96.50 368 LEU A C 1
ATOM 2738 O O . LEU A 1 368 ? -5.378 11.105 15.456 1.00 96.50 368 LEU A O 1
ATOM 2742 N N . THR A 1 369 ? -4.868 11.458 13.302 1.00 96.06 369 THR A N 1
ATOM 2743 C CA . THR A 1 369 ? -3.645 10.651 13.284 1.00 96.06 369 THR A CA 1
ATOM 2744 C C . THR A 1 369 ? -2.508 11.512 12.760 1.00 96.06 369 THR A C 1
ATOM 2746 O O . THR A 1 369 ? -2.642 12.153 11.724 1.00 96.06 369 THR A O 1
ATOM 2749 N N . LEU A 1 370 ? -1.389 11.514 13.473 1.00 97.06 370 LEU A N 1
ATOM 2750 C CA . LEU A 1 370 ? -0.114 12.031 12.991 1.00 97.06 370 LEU A CA 1
ATOM 2751 C C . LEU A 1 370 ? 0.830 10.844 12.847 1.00 97.06 370 LEU A C 1
ATOM 2753 O O . LEU A 1 370 ? 0.910 10.037 13.775 1.00 97.06 370 LEU A O 1
ATOM 2757 N N . ALA A 1 371 ? 1.543 10.721 11.733 1.00 94.94 371 ALA A N 1
ATOM 2758 C CA . ALA A 1 371 ? 2.569 9.697 11.593 1.00 94.94 371 ALA A CA 1
ATOM 2759 C C . ALA A 1 371 ? 3.806 10.206 10.851 1.00 94.94 371 ALA A C 1
ATOM 2761 O O . ALA A 1 371 ? 3.716 11.065 9.979 1.00 94.94 371 ALA A O 1
ATOM 2762 N N . SER A 1 372 ? 4.959 9.671 11.237 1.00 93.94 372 SER A N 1
ATOM 2763 C CA . SER A 1 372 ? 6.259 9.917 10.622 1.00 93.94 372 SER A CA 1
ATOM 2764 C C . SER A 1 372 ? 6.841 8.575 10.197 1.00 93.94 372 SER A C 1
ATOM 2766 O O . SER A 1 372 ? 7.064 7.706 11.046 1.00 93.94 372 SER A O 1
ATOM 2768 N N . ASP A 1 373 ? 7.009 8.397 8.892 1.00 90.25 373 ASP A N 1
ATOM 2769 C CA . ASP A 1 373 ? 7.599 7.221 8.256 1.00 90.25 373 ASP A CA 1
ATOM 2770 C C . ASP A 1 373 ? 9.081 7.492 7.970 1.00 90.25 373 ASP A C 1
ATOM 2772 O O . ASP A 1 373 ? 9.466 8.593 7.559 1.00 90.25 373 ASP A O 1
ATOM 2776 N N . TYR A 1 374 ? 9.911 6.491 8.244 1.00 89.81 374 TYR A N 1
ATOM 2777 C CA . TYR A 1 374 ? 11.331 6.487 7.944 1.00 89.81 374 TYR A CA 1
ATOM 2778 C C . TYR A 1 374 ? 11.709 5.231 7.168 1.00 89.81 374 TYR A C 1
ATOM 2780 O O . TYR A 1 374 ? 11.549 4.116 7.676 1.00 89.81 374 TYR A O 1
ATOM 2788 N N . CYS A 1 375 ? 12.289 5.415 5.986 1.00 87.00 375 CYS A N 1
ATOM 2789 C CA . CYS A 1 375 ? 12.837 4.329 5.188 1.00 87.00 375 CYS A CA 1
ATOM 2790 C C . CYS A 1 375 ? 14.124 3.785 5.830 1.00 87.00 375 CYS A C 1
ATOM 2792 O O . CYS A 1 375 ? 15.145 4.473 5.896 1.00 87.00 375 CYS A O 1
ATOM 2794 N N . ILE A 1 376 ? 14.074 2.531 6.277 1.00 88.12 376 ILE A N 1
ATOM 2795 C CA . ILE A 1 376 ? 15.187 1.797 6.892 1.00 88.12 376 ILE A CA 1
ATOM 2796 C C . ILE A 1 376 ? 16.079 1.181 5.813 1.00 88.12 376 ILE A C 1
ATOM 2798 O O . ILE A 1 376 ? 17.298 1.313 5.880 1.00 88.12 376 ILE A O 1
ATOM 2802 N N . ASP A 1 377 ? 15.464 0.508 4.841 1.00 85.94 377 ASP A N 1
ATOM 2803 C CA . ASP A 1 377 ? 16.144 -0.176 3.741 1.00 85.94 377 ASP A CA 1
ATOM 2804 C C . ASP A 1 377 ? 15.351 0.015 2.450 1.00 85.94 377 ASP A C 1
ATOM 2806 O O . ASP A 1 377 ? 14.117 -0.048 2.462 1.00 85.94 377 ASP A O 1
ATOM 2810 N N . SER A 1 378 ? 16.059 0.239 1.347 1.00 81.94 378 SER A N 1
ATOM 2811 C CA . SER A 1 378 ? 15.474 0.369 0.017 1.00 81.94 378 SER A CA 1
ATOM 2812 C C . SER A 1 378 ? 16.303 -0.395 -1.005 1.00 81.94 378 SER A C 1
ATOM 2814 O O . SER A 1 378 ? 17.532 -0.339 -1.014 1.00 81.94 378 SER A O 1
ATOM 2816 N N . LYS A 1 379 ? 15.618 -1.129 -1.882 1.00 79.75 379 LYS A N 1
ATOM 2817 C CA . LYS A 1 379 ? 16.230 -1.849 -3.003 1.00 79.75 379 LYS A CA 1
ATOM 2818 C C . LYS A 1 379 ? 15.450 -1.549 -4.268 1.00 79.75 379 LYS A C 1
ATOM 2820 O O . LYS A 1 379 ? 14.221 -1.612 -4.250 1.00 79.75 379 LYS A O 1
ATOM 2825 N N . GLN A 1 380 ? 16.164 -1.271 -5.348 1.00 76.44 380 GLN A N 1
ATOM 2826 C CA . GLN A 1 380 ? 15.596 -1.057 -6.674 1.00 76.44 380 GLN A CA 1
ATOM 2827 C C . GLN A 1 380 ? 16.385 -1.867 -7.703 1.00 76.44 380 GLN A C 1
ATOM 2829 O O . GLN A 1 380 ? 17.609 -1.957 -7.587 1.00 76.44 380 GLN A O 1
ATOM 2834 N N . SER A 1 381 ? 15.703 -2.484 -8.670 1.00 70.06 381 SER A N 1
ATOM 2835 C CA . SER A 1 381 ? 16.387 -3.071 -9.825 1.00 70.06 381 SER A CA 1
ATOM 2836 C C . SER A 1 381 ? 16.855 -1.966 -10.773 1.00 70.06 381 SER A C 1
ATOM 2838 O O . SER A 1 381 ? 16.320 -0.860 -10.772 1.00 70.06 381 SER A O 1
ATOM 2840 N N . GLY A 1 382 ? 17.879 -2.242 -11.576 1.00 60.97 382 GLY A N 1
ATOM 2841 C CA . GLY A 1 382 ? 18.217 -1.369 -12.696 1.00 60.97 382 GLY A CA 1
ATOM 2842 C C . GLY A 1 382 ? 17.109 -1.405 -13.750 1.00 60.97 382 GLY A C 1
ATOM 2843 O O . GLY A 1 382 ? 16.543 -2.470 -13.977 1.00 60.97 382 GLY A O 1
ATOM 2844 N N . GLN A 1 383 ? 16.788 -0.273 -14.377 1.00 63.12 383 GLN A N 1
ATOM 2845 C CA . GLN A 1 383 ? 15.831 -0.231 -15.484 1.00 63.12 383 GLN A CA 1
ATOM 2846 C C . GLN A 1 383 ? 16.593 -0.219 -16.813 1.00 63.12 383 GLN A C 1
ATOM 2848 O O . GLN A 1 383 ? 17.177 0.797 -17.195 1.00 63.12 383 GLN A O 1
ATOM 2853 N N . GLY A 1 384 ? 16.604 -1.351 -17.516 1.00 59.00 384 GLY A N 1
ATOM 2854 C CA . GLY A 1 384 ? 17.164 -1.433 -18.863 1.00 59.00 384 GLY A CA 1
ATOM 2855 C C . GLY A 1 384 ? 16.223 -0.801 -19.887 1.00 59.00 384 GLY A C 1
ATOM 2856 O O . GLY A 1 384 ? 15.034 -1.114 -19.912 1.00 59.00 384 GLY A O 1
ATOM 2857 N N . VAL A 1 385 ? 16.753 0.065 -20.745 1.00 62.16 385 VAL A N 1
ATOM 2858 C CA . VAL A 1 385 ? 16.040 0.640 -21.889 1.00 62.16 385 VAL A CA 1
ATOM 2859 C C . VAL A 1 385 ? 16.799 0.282 -23.159 1.00 62.16 385 VAL A C 1
ATOM 2861 O O . VAL A 1 385 ? 17.983 0.596 -23.275 1.00 62.16 385 VAL A O 1
ATOM 2864 N N . ASN A 1 386 ? 16.144 -0.377 -24.113 1.00 59.84 386 ASN A N 1
ATOM 2865 C CA . ASN A 1 386 ? 16.712 -0.644 -25.430 1.00 59.84 386 ASN A CA 1
ATOM 2866 C C . ASN A 1 386 ? 16.104 0.294 -26.472 1.00 59.84 386 ASN A C 1
ATOM 2868 O O . ASN A 1 386 ? 14.889 0.282 -26.670 1.00 59.84 386 ASN A O 1
ATOM 2872 N N . PHE A 1 387 ? 16.952 1.049 -27.164 1.00 61.09 387 PHE A N 1
ATOM 2873 C CA . PHE A 1 387 ? 16.581 1.840 -28.331 1.00 61.09 387 PHE A CA 1
ATOM 2874 C C . PHE A 1 387 ? 17.414 1.383 -29.529 1.00 61.09 387 PHE A C 1
ATOM 2876 O O . PHE A 1 387 ? 18.642 1.430 -29.481 1.00 61.09 387 PHE A O 1
ATOM 2883 N N . ASP A 1 388 ? 16.753 0.907 -30.587 1.00 62.78 388 ASP A N 1
ATOM 2884 C CA . ASP A 1 388 ? 17.394 0.475 -31.843 1.00 62.78 388 ASP A CA 1
ATOM 2885 C C . ASP A 1 388 ? 18.593 -0.487 -31.648 1.00 62.78 388 ASP A C 1
ATOM 2887 O O . ASP A 1 388 ? 19.618 -0.419 -32.325 1.00 62.78 388 ASP A O 1
ATOM 2891 N N . GLY A 1 389 ? 18.494 -1.396 -30.670 1.00 51.78 389 GLY A N 1
ATOM 2892 C CA . GLY A 1 389 ? 19.542 -2.373 -30.365 1.00 51.78 389 GLY A CA 1
ATOM 2893 C C . GLY A 1 389 ? 20.642 -1.882 -29.415 1.00 51.78 389 GLY A C 1
ATOM 2894 O O . GLY A 1 389 ? 21.474 -2.698 -29.014 1.00 51.78 389 GLY A O 1
ATOM 2895 N N . GLN A 1 390 ? 20.631 -0.617 -28.988 1.00 53.81 390 GLN A N 1
ATOM 2896 C CA . GLN A 1 390 ? 21.516 -0.089 -27.945 1.00 53.81 390 GLN A CA 1
ATOM 2897 C C . GLN A 1 390 ? 20.824 -0.098 -26.579 1.00 53.81 390 GLN A C 1
ATOM 2899 O O . GLN A 1 390 ? 19.690 0.352 -26.450 1.00 53.81 390 GLN A O 1
ATOM 2904 N N . TRP A 1 391 ? 21.510 -0.611 -25.555 1.00 54.06 391 TRP A N 1
ATOM 2905 C CA . TRP A 1 391 ? 21.009 -0.646 -24.180 1.00 54.06 391 TRP A CA 1
ATOM 2906 C C . TRP A 1 391 ? 21.547 0.533 -23.368 1.00 54.06 391 TRP A C 1
ATOM 2908 O O . TRP A 1 391 ? 22.753 0.770 -23.348 1.00 54.06 391 TRP A O 1
ATOM 2918 N N . SER A 1 392 ? 20.654 1.215 -22.659 1.00 48.97 392 SER A N 1
ATOM 2919 C CA . SER A 1 392 ? 20.958 2.209 -21.633 1.00 48.97 392 SER A CA 1
ATOM 2920 C C . SER A 1 392 ? 20.346 1.778 -20.301 1.00 48.97 392 SER A C 1
ATOM 2922 O O . SER A 1 392 ? 19.324 1.091 -20.271 1.00 48.97 392 SER A O 1
ATOM 2924 N N . LEU A 1 393 ? 20.984 2.151 -19.194 1.00 53.06 393 LEU A N 1
ATOM 2925 C CA . LEU A 1 393 ? 20.499 1.886 -17.845 1.00 53.06 393 LEU A CA 1
ATOM 2926 C C . LEU A 1 393 ? 19.986 3.194 -17.246 1.00 53.06 393 LEU A C 1
ATOM 2928 O O . LEU A 1 393 ? 20.774 4.096 -16.970 1.00 53.06 393 LEU A O 1
ATOM 2932 N N . LEU A 1 394 ? 18.683 3.273 -16.983 1.00 55.34 394 LEU A N 1
ATOM 2933 C CA . LEU A 1 394 ? 18.144 4.314 -16.118 1.00 55.34 394 LEU A CA 1
ATOM 2934 C C . LEU A 1 394 ? 18.305 3.875 -14.660 1.00 55.34 394 LEU A C 1
ATOM 2936 O O . LEU A 1 394 ? 17.816 2.818 -14.253 1.00 55.34 394 LEU A O 1
ATOM 2940 N N . ILE A 1 395 ? 18.984 4.705 -13.866 1.00 51.81 395 ILE A N 1
ATOM 2941 C CA . ILE A 1 395 ? 18.980 4.611 -12.404 1.00 51.81 395 ILE A CA 1
ATOM 2942 C C . ILE A 1 395 ? 18.051 5.714 -11.908 1.00 51.81 395 ILE A C 1
ATOM 2944 O O . ILE A 1 395 ? 18.437 6.886 -11.927 1.00 51.81 395 ILE A O 1
ATOM 2948 N N . PRO A 1 396 ? 16.823 5.387 -11.482 1.00 51.81 396 PRO A N 1
ATOM 2949 C CA . PRO A 1 396 ? 15.926 6.414 -11.002 1.00 51.81 396 PRO A CA 1
ATOM 2950 C C . PRO A 1 396 ? 16.439 7.043 -9.704 1.00 51.81 396 PRO A C 1
ATOM 2952 O O . PRO A 1 396 ? 17.088 6.381 -8.885 1.00 51.81 396 PRO A O 1
ATOM 2955 N N . ALA A 1 397 ? 16.145 8.335 -9.529 1.00 49.72 397 ALA A N 1
ATOM 2956 C CA . ALA A 1 397 ? 16.566 9.106 -8.367 1.00 49.72 397 ALA A CA 1
ATOM 2957 C C . ALA A 1 397 ? 16.142 8.427 -7.052 1.00 49.72 397 ALA A C 1
ATOM 2959 O O . ALA A 1 397 ? 15.036 7.896 -6.923 1.00 49.72 397 ALA A O 1
ATOM 2960 N N . THR A 1 398 ? 17.038 8.455 -6.066 1.00 48.94 398 THR A N 1
ATOM 2961 C CA . THR A 1 398 ? 16.783 7.922 -4.726 1.00 48.94 398 THR A CA 1
ATOM 2962 C C . THR A 1 398 ? 15.660 8.706 -4.048 1.00 48.94 398 THR A C 1
ATOM 2964 O O . THR A 1 398 ? 15.753 9.926 -3.946 1.00 48.94 398 THR A O 1
ATOM 2967 N N . GLU A 1 399 ? 14.626 8.008 -3.574 1.00 60.41 399 GLU A N 1
ATOM 2968 C CA . GLU A 1 399 ? 13.517 8.607 -2.819 1.00 60.41 399 GLU A CA 1
ATOM 2969 C C . GLU A 1 399 ? 13.951 9.147 -1.451 1.00 60.41 399 GLU A C 1
ATOM 2971 O O . GLU A 1 399 ? 14.916 8.674 -0.838 1.00 60.41 399 GLU A O 1
ATOM 2976 N N . ASP A 1 400 ? 13.177 10.105 -0.939 1.00 61.25 400 ASP A N 1
ATOM 2977 C CA . ASP A 1 400 ? 13.391 10.658 0.392 1.00 61.25 400 ASP A CA 1
ATOM 2978 C C . ASP A 1 400 ? 13.168 9.619 1.478 1.00 61.25 400 ASP A C 1
ATOM 2980 O O . ASP A 1 400 ? 12.167 8.902 1.510 1.00 61.25 400 ASP A O 1
ATOM 2984 N N . LYS A 1 401 ? 14.059 9.639 2.467 1.00 72.75 401 LYS A N 1
ATOM 2985 C CA . LYS A 1 401 ? 14.001 8.726 3.609 1.00 72.75 401 LYS A CA 1
ATOM 2986 C C . LYS A 1 401 ? 12.892 9.046 4.612 1.00 72.75 401 LYS A C 1
ATOM 2988 O O . LYS A 1 401 ? 12.698 8.246 5.519 1.00 72.75 401 LYS A O 1
ATOM 2993 N N . HIS A 1 402 ? 12.214 10.190 4.506 1.00 79.06 402 HIS A N 1
ATOM 2994 C CA . HIS A 1 402 ? 11.261 10.670 5.510 1.00 79.06 402 HIS A CA 1
ATOM 2995 C C . HIS A 1 402 ? 9.950 11.144 4.883 1.00 79.06 402 HIS A C 1
ATOM 2997 O O . HIS A 1 402 ? 9.960 11.956 3.959 1.00 79.06 402 HIS A O 1
ATOM 3003 N N . GLN A 1 403 ? 8.829 10.717 5.460 1.00 84.94 403 GLN A N 1
ATOM 3004 C CA . GLN A 1 403 ? 7.487 11.123 5.046 1.00 84.94 403 GLN A CA 1
ATOM 3005 C C . GLN A 1 403 ? 6.646 11.475 6.277 1.00 84.94 403 GLN A C 1
ATOM 3007 O O . GLN A 1 403 ? 6.660 10.766 7.285 1.00 84.94 403 GLN A O 1
ATOM 3012 N N . LEU A 1 404 ? 5.893 12.574 6.192 1.00 88.81 404 LEU A N 1
ATOM 3013 C CA . LEU A 1 404 ? 4.942 12.983 7.223 1.00 88.81 404 LEU A CA 1
ATOM 3014 C C . LEU A 1 404 ? 3.517 12.762 6.717 1.00 88.81 404 LEU A C 1
ATOM 3016 O O . LEU A 1 404 ? 3.173 13.197 5.618 1.00 88.81 404 LEU A O 1
ATOM 3020 N N . SER A 1 405 ? 2.672 12.138 7.534 1.00 91.94 405 SER A N 1
ATOM 3021 C CA . SER A 1 405 ? 1.251 11.982 7.237 1.00 91.94 405 SER A CA 1
ATOM 3022 C C . SER A 1 405 ? 0.362 12.540 8.343 1.00 91.94 405 SER A C 1
ATOM 3024 O O . SER A 1 405 ? 0.658 12.444 9.540 1.00 91.94 405 SER A O 1
ATOM 3026 N N . ILE A 1 406 ? -0.757 13.119 7.921 1.00 94.50 406 ILE A N 1
ATOM 3027 C CA . ILE A 1 406 ? -1.799 13.672 8.777 1.00 94.50 406 ILE A CA 1
ATOM 3028 C C . ILE A 1 406 ? -3.143 13.139 8.282 1.00 94.50 406 ILE A C 1
ATOM 3030 O O . ILE A 1 406 ? -3.522 13.366 7.135 1.00 94.50 406 ILE A O 1
ATOM 3034 N N . ASP A 1 407 ? -3.886 12.476 9.163 1.00 95.12 407 ASP A N 1
ATOM 3035 C CA . ASP A 1 407 ? -5.265 12.056 8.917 1.00 95.12 407 ASP A CA 1
ATOM 3036 C C . ASP A 1 407 ? -6.196 12.795 9.872 1.00 95.12 407 ASP A C 1
ATOM 3038 O O . ASP A 1 407 ? -6.025 12.722 11.090 1.00 95.12 407 ASP A O 1
ATOM 3042 N N . ILE A 1 408 ? -7.212 13.464 9.341 1.00 96.88 408 ILE A N 1
ATOM 3043 C CA . ILE A 1 408 ? -8.251 14.137 10.123 1.00 96.88 408 ILE A CA 1
ATOM 3044 C C . ILE A 1 408 ? -9.592 13.563 9.707 1.00 96.88 408 ILE A C 1
ATOM 3046 O O . ILE A 1 408 ? -9.902 13.489 8.519 1.00 96.88 408 ILE A O 1
ATOM 3050 N N . GLY A 1 409 ? -10.437 13.216 10.669 1.00 96.12 409 GLY A N 1
ATOM 3051 C CA . GLY A 1 409 ? -11.779 12.793 10.316 1.00 96.12 409 GLY A CA 1
ATOM 3052 C C . GLY A 1 409 ? -12.738 12.640 11.470 1.00 96.12 409 GLY A C 1
ATOM 3053 O O . GLY A 1 409 ? -12.503 13.097 12.589 1.00 96.12 409 GLY A O 1
ATOM 3054 N N . LEU A 1 410 ? -13.862 12.013 11.151 1.00 96.38 410 LEU A N 1
ATOM 3055 C CA . LEU A 1 410 ? -14.979 11.770 12.043 1.00 96.38 410 LEU A CA 1
ATOM 3056 C C . LEU A 1 410 ? -15.381 10.301 11.935 1.00 96.38 410 LEU A C 1
ATOM 3058 O O . LEU A 1 410 ? -15.718 9.814 10.857 1.00 96.38 410 LEU A O 1
ATOM 3062 N N . GLY A 1 411 ? -15.384 9.622 13.072 1.00 93.81 411 GLY A N 1
ATOM 3063 C CA . GLY A 1 411 ? -15.998 8.321 13.267 1.00 93.81 411 GLY A CA 1
ATOM 3064 C C . GLY A 1 411 ? -17.384 8.445 13.880 1.00 93.81 411 GLY A C 1
ATOM 3065 O O . GLY A 1 411 ? -17.630 9.340 14.686 1.00 93.81 411 GLY A O 1
ATOM 3066 N N . ALA A 1 412 ? -18.285 7.531 13.553 1.00 90.62 412 ALA A N 1
ATOM 3067 C CA . ALA A 1 412 ? -19.582 7.415 14.198 1.00 90.62 412 ALA A CA 1
ATOM 3068 C C . ALA A 1 412 ? -19.899 5.951 14.504 1.00 90.62 412 ALA A C 1
ATOM 3070 O O . ALA A 1 412 ? -19.674 5.060 13.684 1.00 90.62 412 ALA A O 1
ATOM 3071 N N . MET A 1 413 ? -20.452 5.715 15.688 1.00 88.19 413 MET A N 1
ATOM 3072 C CA . MET A 1 413 ? -21.014 4.432 16.093 1.00 88.19 413 MET A CA 1
ATOM 3073 C C . MET A 1 413 ? -22.491 4.627 16.401 1.00 88.19 413 MET A C 1
ATOM 3075 O O . MET A 1 413 ? -22.855 5.471 17.220 1.00 88.19 413 MET A O 1
ATOM 3079 N N . PHE A 1 414 ? -23.338 3.853 15.740 1.00 84.88 414 PHE A N 1
ATOM 3080 C CA . PHE A 1 414 ? -24.786 3.942 15.840 1.00 84.88 414 PHE A CA 1
ATOM 3081 C C . PHE A 1 414 ? -25.344 2.755 16.621 1.00 84.88 414 PHE A C 1
ATOM 3083 O O . PHE A 1 414 ? -24.685 1.738 16.845 1.00 84.88 414 PHE A O 1
ATOM 3090 N N . MET A 1 415 ? -26.601 2.884 17.036 1.00 75.38 415 MET A N 1
ATOM 3091 C CA . MET A 1 415 ? -27.332 1.763 17.618 1.00 75.38 415 MET A CA 1
ATOM 3092 C C . MET A 1 415 ? -27.479 0.621 16.604 1.00 75.38 415 MET A C 1
ATOM 3094 O O . MET A 1 415 ? -27.591 0.869 15.404 1.00 75.38 415 MET A O 1
ATOM 3098 N N . HIS A 1 416 ? -27.559 -0.614 17.105 1.00 74.19 416 HIS A N 1
ATOM 3099 C CA . HIS A 1 416 ? -27.730 -1.839 16.306 1.00 74.19 416 HIS A CA 1
ATOM 3100 C C . HIS A 1 416 ? -26.519 -2.228 15.437 1.00 74.19 416 HIS A C 1
ATOM 3102 O O . HIS A 1 416 ? -26.686 -2.812 14.369 1.00 74.19 416 HIS A O 1
ATOM 3108 N N . GLY A 1 417 ? -25.298 -1.924 15.895 1.00 74.81 417 GLY A N 1
ATOM 3109 C CA . GLY A 1 417 ? -24.072 -2.493 15.320 1.00 74.81 417 GLY A CA 1
ATOM 3110 C C . GLY A 1 417 ? -23.595 -1.843 14.019 1.00 74.81 417 GLY A C 1
ATOM 3111 O O . GLY A 1 417 ? -22.707 -2.378 13.361 1.00 74.81 417 GLY A O 1
ATOM 3112 N N . PHE A 1 418 ? -24.163 -0.699 13.625 1.00 87.00 418 PHE A N 1
ATOM 3113 C CA . PHE A 1 418 ? -23.665 0.067 12.483 1.00 87.00 418 PHE A CA 1
ATOM 3114 C C . PHE A 1 418 ? -22.602 1.078 12.930 1.00 87.00 418 PHE A C 1
ATOM 3116 O O . PHE A 1 418 ? -22.788 1.808 13.904 1.00 87.00 418 PHE A O 1
ATOM 3123 N N . SER A 1 419 ? -21.492 1.158 12.205 1.00 90.94 419 SER A N 1
ATOM 3124 C CA . SER A 1 419 ? -20.463 2.180 12.393 1.00 90.94 419 SER A CA 1
ATOM 3125 C C . SER A 1 419 ? -19.968 2.701 11.053 1.00 90.94 419 SER A C 1
ATOM 3127 O O . SER A 1 419 ? -20.135 2.063 10.017 1.00 90.94 419 SER A O 1
ATOM 3129 N N . GLY A 1 420 ? -19.371 3.886 11.052 1.00 94.44 420 GLY A N 1
ATOM 3130 C CA . GLY A 1 420 ? -18.803 4.452 9.841 1.00 94.44 420 GLY A CA 1
ATOM 3131 C C . GLY A 1 420 ? -17.821 5.573 10.118 1.00 94.44 420 GLY A C 1
ATOM 3132 O O . GLY A 1 420 ? -17.727 6.073 11.239 1.00 94.44 420 GLY A O 1
ATOM 3133 N N . PHE A 1 421 ? -17.082 5.961 9.089 1.00 96.38 421 PHE A N 1
ATOM 3134 C CA . PHE A 1 421 ? -16.156 7.082 9.145 1.00 96.38 421 PHE A CA 1
ATOM 3135 C C . PHE A 1 421 ? -16.195 7.911 7.870 1.00 96.38 421 PHE A C 1
ATOM 3137 O O . PHE A 1 421 ? -16.584 7.441 6.800 1.00 96.38 421 PHE A O 1
ATOM 3144 N N . ILE A 1 422 ? -15.692 9.131 8.004 1.00 97.69 422 ILE A N 1
ATOM 3145 C CA . ILE A 1 422 ? -15.154 9.938 6.919 1.00 97.69 422 ILE A CA 1
ATOM 3146 C C . ILE A 1 422 ? -13.802 10.488 7.370 1.00 97.69 422 ILE A C 1
ATOM 3148 O O . ILE A 1 422 ? -13.672 10.979 8.491 1.00 97.69 422 ILE A O 1
ATOM 3152 N N . ASN A 1 423 ? -12.793 10.394 6.515 1.00 96.19 423 ASN A N 1
ATOM 3153 C CA . ASN A 1 423 ? -11.448 10.881 6.782 1.00 96.19 423 ASN A CA 1
ATOM 3154 C C . ASN A 1 423 ? -10.910 11.628 5.571 1.00 96.19 423 ASN A C 1
ATOM 3156 O O . ASN A 1 423 ? -11.109 11.208 4.435 1.00 96.19 423 ASN A O 1
ATOM 3160 N N . TYR A 1 424 ? -10.171 12.690 5.842 1.00 96.69 424 TYR A N 1
ATOM 3161 C CA . TYR A 1 424 ? -9.256 13.329 4.918 1.00 96.69 424 TYR A CA 1
ATOM 3162 C C . TYR A 1 424 ? -7.832 12.955 5.328 1.00 96.69 424 TYR A C 1
ATOM 3164 O O . TYR A 1 424 ? -7.510 12.969 6.518 1.00 96.69 424 TYR A O 1
ATOM 3172 N N . HIS A 1 425 ? -6.994 12.614 4.359 1.00 93.06 425 HIS A N 1
ATOM 3173 C CA . HIS A 1 425 ? -5.597 12.276 4.583 1.00 93.06 425 HIS A CA 1
ATOM 3174 C C . HIS A 1 425 ? -4.709 13.158 3.718 1.00 93.06 425 HIS A C 1
ATOM 3176 O O . HIS A 1 425 ? -5.032 13.456 2.569 1.00 93.06 425 HIS A O 1
ATOM 3182 N N . GLN A 1 426 ? -3.581 13.563 4.283 1.00 92.75 426 GLN A N 1
ATOM 3183 C CA . GLN A 1 426 ? -2.524 14.263 3.582 1.00 92.75 426 GLN A CA 1
ATOM 3184 C C . GLN A 1 426 ? -1.194 13.620 3.941 1.00 92.75 426 GLN A C 1
ATOM 3186 O O . GLN A 1 426 ? -0.889 13.361 5.104 1.00 92.75 426 GLN A O 1
ATOM 3191 N N . ILE A 1 427 ? -0.408 13.372 2.916 1.00 86.44 427 ILE A N 1
ATOM 3192 C CA . ILE A 1 427 ? 0.942 12.860 2.960 1.00 86.44 427 ILE A CA 1
ATOM 3193 C C . ILE A 1 427 ? 1.808 13.913 2.293 1.00 86.44 427 ILE A C 1
ATOM 3195 O O . ILE A 1 427 ? 1.503 14.363 1.191 1.00 86.44 427 ILE A O 1
ATOM 3199 N N . SER A 1 428 ? 2.885 14.292 2.963 1.00 80.25 428 SER A N 1
ATOM 3200 C CA . SER A 1 428 ? 3.895 15.148 2.371 1.00 80.25 428 SER A CA 1
ATOM 3201 C C . SER A 1 428 ? 5.245 14.464 2.456 1.00 80.25 428 SER A C 1
ATOM 3203 O O . SER A 1 428 ? 5.704 14.087 3.542 1.00 80.25 428 SER A O 1
ATOM 3205 N N . GLN A 1 429 ? 5.855 14.292 1.291 1.00 71.62 429 GLN A N 1
ATOM 3206 C CA . GLN A 1 429 ? 7.260 13.967 1.147 1.00 71.62 429 GLN A CA 1
ATOM 3207 C C . GLN A 1 429 ? 7.974 15.243 0.685 1.00 71.62 429 GLN A C 1
ATOM 3209 O O . GLN A 1 429 ? 7.445 16.008 -0.132 1.00 71.62 429 GLN A O 1
ATOM 3214 N N . TYR A 1 430 ? 9.115 15.542 1.305 1.00 57.53 430 TYR A N 1
ATOM 3215 C CA . TYR A 1 430 ? 9.726 16.868 1.204 1.00 57.53 430 TYR A CA 1
ATOM 3216 C C . TYR A 1 430 ? 10.151 17.202 -0.229 1.00 57.53 430 TYR A C 1
ATOM 3218 O O . TYR A 1 430 ? 9.818 18.293 -0.695 1.00 57.53 430 TYR A O 1
ATOM 3226 N N . ASP A 1 431 ? 10.750 16.248 -0.938 1.00 61.16 431 ASP A N 1
ATOM 3227 C CA . ASP A 1 431 ? 11.339 16.461 -2.257 1.00 61.16 431 ASP A CA 1
ATOM 3228 C C . ASP A 1 431 ? 10.734 15.560 -3.351 1.00 61.16 431 ASP A C 1
ATOM 3230 O O . ASP A 1 431 ? 10.942 15.853 -4.522 1.00 61.16 431 ASP A O 1
ATOM 3234 N N . ALA A 1 432 ? 9.946 14.525 -3.016 1.00 66.19 432 ALA A N 1
ATOM 3235 C CA . ALA A 1 432 ? 9.420 13.562 -3.999 1.00 66.19 432 ALA A CA 1
ATOM 3236 C C . ALA A 1 432 ? 7.971 13.809 -4.476 1.00 66.19 432 ALA A C 1
ATOM 3238 O O . ALA A 1 432 ? 7.766 14.142 -5.643 1.00 66.19 432 ALA A O 1
ATOM 3239 N N . TYR A 1 433 ? 6.961 13.651 -3.612 1.00 71.50 433 TYR A N 1
ATOM 3240 C CA . TYR A 1 433 ? 5.547 13.850 -3.964 1.00 71.50 433 TYR A CA 1
ATOM 3241 C C . TYR A 1 433 ? 4.722 14.391 -2.791 1.00 71.50 433 TYR A C 1
ATOM 3243 O O . TYR A 1 433 ? 5.047 14.185 -1.618 1.00 71.50 433 TYR A O 1
ATOM 3251 N N . ASP A 1 434 ? 3.619 15.062 -3.110 1.00 82.31 434 ASP A N 1
ATOM 3252 C CA . ASP A 1 434 ? 2.523 15.283 -2.169 1.00 82.31 434 ASP A CA 1
ATOM 3253 C C . ASP A 1 434 ? 1.343 14.393 -2.556 1.00 82.31 434 ASP A C 1
ATOM 3255 O O . ASP A 1 434 ? 1.022 14.217 -3.727 1.00 82.31 434 ASP A O 1
ATOM 3259 N N . GLN A 1 435 ? 0.691 13.815 -1.553 1.00 86.81 435 GLN A N 1
ATOM 3260 C CA . GLN A 1 435 ? -0.508 13.013 -1.747 1.00 86.81 435 GLN A CA 1
ATOM 3261 C C . GLN A 1 435 ? -1.603 13.520 -0.820 1.00 86.81 435 GLN A C 1
ATOM 3263 O O . GLN A 1 435 ? -1.387 13.764 0.368 1.00 86.81 435 GLN A O 1
ATOM 3268 N N . SER A 1 436 ? -2.813 13.653 -1.341 1.00 92.50 436 SER A N 1
ATOM 3269 C CA . SER A 1 436 ? -3.973 14.021 -0.538 1.00 92.50 436 SER A CA 1
ATOM 3270 C C . SER A 1 436 ? -5.205 13.270 -0.991 1.00 92.50 436 SER A C 1
ATOM 3272 O O . SER A 1 436 ? -5.304 12.847 -2.137 1.00 92.50 436 SER A O 1
ATOM 3274 N N . GLY A 1 437 ? -6.163 13.080 -0.096 1.00 94.25 437 GLY A N 1
ATOM 3275 C CA . GLY A 1 437 ? -7.368 12.367 -0.465 1.00 94.25 437 GLY A CA 1
ATOM 3276 C C . GLY A 1 437 ? -8.361 12.230 0.662 1.00 94.25 437 GLY A C 1
ATOM 3277 O O . GLY A 1 437 ? -8.178 12.720 1.777 1.00 94.25 437 GLY A O 1
ATOM 3278 N N . TRP A 1 438 ? -9.434 11.513 0.376 1.00 96.44 438 TRP A N 1
ATOM 3279 C CA . TRP A 1 438 ? -10.479 11.222 1.338 1.00 96.44 438 TRP A CA 1
ATOM 3280 C C . TRP A 1 438 ? -10.875 9.753 1.284 1.00 96.44 438 TRP A C 1
ATOM 3282 O O . TRP A 1 438 ? -10.673 9.049 0.298 1.00 96.44 438 TRP A O 1
ATOM 3292 N N . SER A 1 439 ? -11.435 9.281 2.388 1.00 97.12 439 SER A N 1
ATOM 3293 C CA . SER A 1 439 ? -12.050 7.966 2.482 1.00 97.12 439 SER A CA 1
ATOM 3294 C C . SER A 1 439 ? -13.310 8.051 3.322 1.00 97.12 439 SER A C 1
ATOM 3296 O O . SER A 1 439 ? -13.398 8.838 4.266 1.00 97.12 439 SER A O 1
ATOM 3298 N N . LEU A 1 440 ? -14.296 7.239 2.978 1.00 97.94 440 LEU A N 1
ATOM 3299 C CA . LEU A 1 440 ? -15.502 7.055 3.766 1.00 97.94 440 LEU A CA 1
ATOM 3300 C C . LEU A 1 440 ? -15.859 5.581 3.787 1.00 97.94 440 LEU A C 1
ATOM 3302 O O . LEU A 1 440 ? -15.618 4.860 2.820 1.00 97.94 440 LEU A O 1
ATOM 3306 N N . GLY A 1 441 ? -16.443 5.125 4.881 1.00 97.75 441 GLY A N 1
ATOM 3307 C CA . GLY A 1 441 ? -16.763 3.718 5.027 1.00 97.75 441 GLY A CA 1
ATOM 3308 C C . GLY A 1 441 ? -17.874 3.468 6.022 1.00 97.75 441 GLY A C 1
ATOM 3309 O O . GLY A 1 441 ? -18.086 4.253 6.945 1.00 97.75 441 GLY A O 1
ATOM 3310 N N . GLY A 1 442 ? -18.575 2.360 5.816 1.00 96.56 442 GLY A N 1
ATOM 3311 C CA . GLY A 1 442 ? -19.592 1.836 6.714 1.00 96.56 442 GLY A CA 1
ATOM 3312 C C . GLY A 1 442 ? -19.320 0.371 7.027 1.00 96.56 442 GLY A C 1
ATOM 3313 O O . GLY A 1 442 ? -18.906 -0.392 6.156 1.00 96.56 442 GLY A O 1
ATOM 3314 N N . ARG A 1 443 ? -19.565 -0.021 8.273 1.00 93.69 443 ARG A N 1
ATOM 3315 C CA . ARG A 1 443 ? -19.459 -1.393 8.762 1.00 93.69 443 ARG A CA 1
ATOM 3316 C C . ARG A 1 443 ? -20.725 -1.766 9.514 1.00 93.69 443 ARG A C 1
ATOM 3318 O O . ARG A 1 443 ? -21.266 -0.963 10.272 1.00 93.69 443 ARG A O 1
ATOM 3325 N N . TRP A 1 444 ? -21.175 -2.995 9.314 1.00 91.12 444 TRP A N 1
ATOM 3326 C CA . TRP A 1 444 ? -22.326 -3.572 9.991 1.00 91.12 444 TRP A CA 1
ATOM 3327 C C . TRP A 1 444 ? -21.925 -4.855 10.721 1.00 91.12 444 TRP A C 1
ATOM 3329 O O . TRP A 1 444 ? -21.349 -5.760 10.118 1.00 91.12 444 TRP A O 1
ATOM 3339 N N . GLU A 1 445 ? -22.202 -4.902 12.022 1.00 86.31 445 GLU A N 1
ATOM 3340 C CA . GLU A 1 445 ? -21.989 -6.056 12.904 1.00 86.31 445 GLU A CA 1
ATOM 3341 C C . GLU A 1 445 ? -23.210 -6.979 12.921 1.00 86.31 445 GLU A C 1
ATOM 3343 O O . GLU A 1 445 ? -24.346 -6.495 12.942 1.00 86.31 445 GLU A O 1
ATOM 3348 N N . PHE A 1 446 ? -22.972 -8.294 12.949 1.00 79.69 446 PHE A N 1
ATOM 3349 C CA . PHE A 1 446 ? -24.012 -9.326 13.003 1.00 79.69 446 PHE A CA 1
ATOM 3350 C C . PHE A 1 446 ? -23.699 -10.454 13.990 1.00 79.69 446 PHE A C 1
ATOM 3352 O O . PHE A 1 446 ? -22.504 -10.684 14.315 1.00 79.69 446 PHE A O 1
#

pLDDT: mean 77.33, std 19.36, range [28.33, 98.75]

Solvent-accessible surface area (backbone atoms only — not comparable to full-atom values): 23277 Å² total; per-residue (Å²): 131,91,83,89,86,88,86,90,86,91,82,88,83,88,79,89,79,82,82,74,80,70,76,78,75,69,56,67,40,46,47,47,71,46,80,50,76,47,48,44,65,44,73,44,79,46,58,71,53,75,74,39,50,57,57,76,61,70,28,51,67,50,75,55,78,51,100,58,46,48,76,48,76,46,58,79,21,45,32,44,35,36,48,38,86,79,42,63,48,79,46,64,38,43,38,25,42,25,31,77,84,71,37,72,26,63,22,44,38,39,38,39,26,40,60,78,73,61,65,77,74,55,60,67,83,69,59,32,74,58,77,61,60,70,55,57,44,48,54,48,43,47,47,56,47,51,44,52,52,54,52,53,51,56,54,49,53,54,51,50,49,63,54,51,30,68,76,35,96,87,38,76,57,78,60,18,49,71,94,85,58,99,52,76,40,55,29,34,42,37,41,33,42,34,38,38,42,37,42,41,66,53,89,51,60,33,39,33,43,38,39,33,42,31,44,34,42,37,37,44,82,49,101,40,35,36,42,35,42,35,41,32,41,26,43,33,45,34,42,48,72,53,32,88,78,73,70,44,37,40,35,50,33,43,33,47,35,40,38,38,41,40,48,62,90,49,37,37,38,40,40,41,37,36,43,32,47,28,43,35,37,36,93,84,76,49,69,42,50,31,38,28,34,41,40,38,42,37,42,32,42,60,47,74,57,89,50,40,40,38,28,53,29,43,32,46,36,40,39,42,32,36,36,54,56,42,71,53,73,59,101,89,47,57,37,38,37,46,51,33,40,41,35,40,36,30,42,30,46,36,40,38,38,38,42,59,45,83,52,101,68,32,38,40,28,50,35,40,35,43,35,42,39,34,58,75,47,77,50,66,55,67,30,43,36,33,50,89,88,44,78,46,75,51,77,77,81,84,76,74,51,52,37,43,35,43,35,45,34,41,37,39,40,39,72,82,26,35,34,35,40,40,36,40,39,40,38,45,33,89,68,47,36,40,34,40,35,40,37,38,35,43,34,42,38,72

Sequence (446 aa):
MYSFCKGILPRLLSIFVGLVVASTCLAAPTANPDNVVALKNEVVTLNVLANDTGEGVLLLGALGSSSNIFIDFSVDGMLEIKPFEDFVGRVTFVYSVVDDSLELDRGLVTIDFIDPESESALDSSSLDDVAPINQLMYSAAAALDGHSRSISQFLKLRQAGSTIGGDLAYWTAPQGGAAGDDTLPLGGVFVSLNRQSIDSKLGGEVGADVAGATLGADFNINSQWLVGGALGYSDGEQASTANSAGDAWNMDEKSLLAFTSLRAGRWLGEMQMGYSTAEFDTAKALAVDADAQFALIKGEYALTGQAWQIMPGASLKYRRNTVDSFSASNESGAIYYDDHSKSHLSGVLSLYGNYAFNFNWGVLMPQLTLASDYCIDSKQSGQGVNFDGQWSLLIPATEDKHQLSIDIGLGAMFMHGFSGFINYHQISQYDAYDQSGWSLGGRWEF

Organism: NCBI:txid2721545

Secondary structure (DSSP, 8-state):
-------------------------PPPPB---EEEEEETTPPEEEETTTT-B-SS--EEEEE---TTEEEEE-TTSEEEEEEPTT--EEEEEEEEEE-TT--EEEEEEEEEEE-GGGGGSS-GGGTTT---HHHHHHHHHHHHHHHHHHHHHHHHHHHHHHHHHHH-TT-----SSSTT--PPP-EEEEEEEEEEEEEE-SSS-EEEEEEEEEEEEEEESSSSEEEEEEEEEEEEEEEETT-TT-PPEEEEEEEEEEEEEEEETTEEEEEEEEEEEEEEEETTS-EEEEEEEEEEEEEEE-EEETTEEEEEEEEEEEEEEEE--EEEEETTEEEEE--EEEEEEEEEEEEEEEEPEEETTEEEEEEEEEEEEEEEEEEE--EEEEETTEEEEE-PPPPPSEEEEEEEEEEEEETTSEEEEEEEEEEEESSSEEEEEEEEEEEEE-

Foldseek 3Di:
DDDDDDDDDDDDDDDDDDDPPDPPPWDFKDFEAAEEEEEQQDKDKDQRCPPIDTPAQKFWDDKFDDPFWDWDDDRNRIITIGGDHRDFAKDKIKIWIQHPVRGIDIYMYIYGYFYPCVVVPPPLLNCLAPDPFVVVQVQQQVQFVQQVVQVVVVVVLVVLLVQQCVPPPVDNRQQQDPPPDPDHFQWKKKKKKKKKKKFWLPDFTKIKIKIKMKIKIKGDPDPFKIKIKIKMWMWMWIFTPSRPPRKIKIKIKIKIKIKMWGDDPQKIKIKMKMKMKMWIAIPVGWIKIKIKIKIKIKIWGWDDDDFKTKIKMKMKMKMKMKIAWGWDADPQGIKTKHIKMKMWIKIKIKMKMWGWDDDPFWTKIKIKMKMKIFTPDMDIDWIWMDDPNDIDTDDDDDFDRMKIKMKTWMKIDGHNAKIKIKIWMWMDGPRTMTMIIIMIMMMGTD

Nearest PDB structures (foldseek):
  3slt-assembly1_A  TM=7.166E-01  e=1.225E-10  Escherichia coli O157:H7
  1uyn-assembly1_X  TM=6.984E-01  e=2.016E-10  Neisseria meningitidis
  3aeh-assembly2_B  TM=6.644E-01  e=4.829E-08  Escherichia coli
  8q0g-assembly1_P 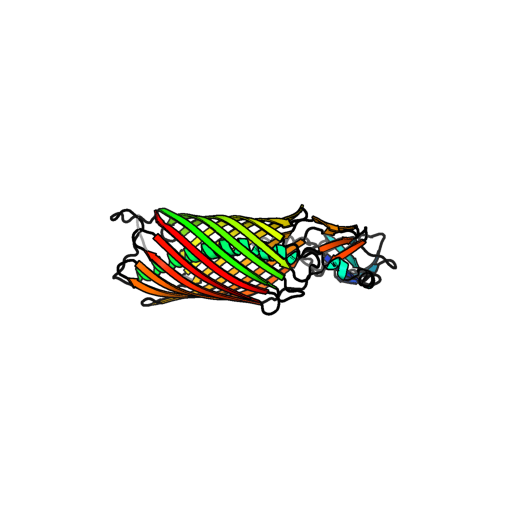 TM=6.690E-01  e=2.945E-04  Escherichia coli
  3rgn-assembly1_A  TM=2.907E-01  e=1.023E-03  Escherichia coli K-12

Radius of gyration: 29.19 Å; Cα contacts (8 Å, |Δi|>4): 1105; chains: 1; bounding box: 76×66×96 Å

InterPro domains:
  IPR005546 Autotransporter beta-domain [PF03797] (205-424)
  IPR005546 Autotransporter beta-domain [PS51208] (163-446)
  IPR005546 Autotransporter beta-domain [SM00869] (186-435)
  IPR036709 Autotransporter beta-domain superfamily [G3DSA:2.40.128.130] (149-446)
  IPR036709 Autotransporter beta-domain superfamily [SSF103515] (190-446)

Mean predicted aligned error: 16.21 Å